Protein AF-A0A9P1H166-F1 (afdb_monomer_lite)

Foldseek 3Di:
DVVVVVVVLVVLLCVLCVVCVVVCVVCVVVLQVVLLVLLVCLLAPQLLVCLLVPDDNQLSNLSSLLLAALVLSQLLSVLLNHDNVSNNVSVVVLLVCLQVCVVVVCVVVVPDPPPLQCSLLSSLSSVRSPVLVVCVVVPSSSSSNSSVSNVSNSVSSSVQSNDNVSSVNRSVSSVVSVVVVVVVVVVPDDPDDDDDDDDPVVVVLCVQQLQALAEEEQACLQDFLSLLLVVLNLSSRYAYEYEDEDPVSVVSNVVSQVVSCVVRVNHHYDYYYHHLLDLVRLLVSLVVSCVVSVAHQHYEAEWADFFQAAPVPQDPVNLSVRLSGQPNSLLSNLVSCLVTHAQLGEYEYEAAPCCQDDDPRRCSRNVSNNVNLVSQLVSLVVCVVSLYAGEYEHEAAADDDDPVVQQVSLVQAAPSHFDHSVQPSVVVSCCRGVVSVDHSYYHYSYRRNGDD

Organism: NCBI:txid1442378

Sequence (452 aa):
MFGAALDVGIVALALPMHQYRRELKEHFFVILVPSVALAVGSLFAYPAACYAIGIGAERSLSMASRSLTVALAIPAAENLGGDVGAAAAVAVMSGILGVLVGQRMLNWMRVPKEDYITRGITLGANSSAIITALLLQSDPRAAAMSSLSMSLLGTITVSLTSVPPVVAAIKSLVLWAKLKREVLALLRPFPDSFNPNPSLASCILIFIMSLEGKVALVTGGTKNLGAEIARQLAGQGAHLALHYNTPSSKTDGDKLTAELKSSFPASKVALYQGDLTTKEAVDDLFASVKKDFGQVDIVVNTIGKVLKKPITEISEAEYDEMFAVNSKSAFFILQAGAKNVADGGKIITIVTSLLAAFTGFYTSYAGSKAPVEHFTRGVAKELQDRKISVNAIAPGPMDTQSDEAVAYHKSQGMGGRLTEVQDIAPIVKFLCTEGRWITGQTLFANGGYTTR

InterPro domains:
  IPR002347 Short-chain dehydrogenase/reductase SDR [PF13561] (223-450)
  IPR002347 Short-chain dehydrogenase/reductase SDR [PR00080] (294-305)
  IPR002347 Short-chain dehydrogenase/reductase SDR [PR00080] (345-353)
  IPR002347 Short-chain dehydrogenase/reductase SDR [PR00080] (365-384)
  IPR002347 Short-chain dehydrogenase/reductase SDR [PR00081] (215-232)
  IPR002347 Short-chain dehydrogenase/reductase SDR [PR00081] (294-305)
  IPR002347 Short-chain dehydrogenase/reductase SDR [PR00081] (365-384)
  IPR002347 Short-chain dehydrogenase/reductase SDR [PR00081] (386-403)
  IPR002347 Short-chain dehydrogenase/reductase SDR [PR00081] (414-434)
  IPR007300 CidB/LrgB family [PF04172] (5-162)
  IPR036291 NAD(P)-binding domain superfamily [SSF51735] (212-451)

Structure (mmCIF, N/CA/C/O backbone):
data_AF-A0A9P1H166-F1
#
_entry.id   AF-A0A9P1H166-F1
#
loop_
_atom_site.group_PDB
_atom_site.id
_atom_site.type_symbol
_atom_site.label_atom_id
_atom_site.label_alt_id
_atom_site.label_comp_id
_atom_site.label_asym_id
_atom_site.label_entity_id
_atom_site.label_seq_id
_atom_site.pdbx_PDB_ins_code
_atom_site.Cartn_x
_atom_site.Cartn_y
_atom_site.Cartn_z
_atom_site.occupancy
_atom_site.B_iso_or_equiv
_atom_site.auth_seq_id
_atom_site.auth_comp_id
_atom_site.auth_asym_id
_atom_site.auth_atom_id
_atom_site.pdbx_PDB_model_num
ATOM 1 N N . MET A 1 1 ? 57.767 -8.000 -14.666 1.00 49.72 1 MET A N 1
ATOM 2 C CA . MET A 1 1 ? 57.948 -8.523 -16.040 1.00 49.72 1 MET A CA 1
ATOM 3 C C . MET A 1 1 ? 56.669 -8.421 -16.874 1.00 49.72 1 MET A C 1
ATOM 5 O O . MET A 1 1 ? 56.735 -7.854 -17.953 1.00 49.72 1 MET A O 1
ATOM 9 N N . PHE A 1 2 ? 55.506 -8.873 -16.376 1.00 49.09 2 PHE A N 1
ATOM 10 C CA . PHE A 1 2 ? 54.237 -8.802 -17.126 1.00 49.09 2 PHE A CA 1
ATOM 11 C C . PHE A 1 2 ? 53.722 -7.380 -17.419 1.00 49.09 2 PHE A C 1
ATOM 13 O O . PHE A 1 2 ? 53.229 -7.158 -18.516 1.00 49.09 2 PHE A O 1
ATOM 20 N N . GLY A 1 3 ? 53.897 -6.411 -16.507 1.00 58.06 3 GLY A N 1
ATOM 21 C CA . GLY A 1 3 ? 53.521 -5.006 -16.758 1.00 58.06 3 GLY A CA 1
ATOM 22 C C . GLY A 1 3 ? 54.261 -4.394 -17.955 1.00 58.06 3 GLY A C 1
ATOM 23 O O . GLY A 1 3 ? 53.629 -3.949 -18.901 1.00 58.06 3 GLY A O 1
ATOM 24 N N . ALA A 1 4 ? 55.592 -4.523 -17.990 1.00 64.38 4 ALA A N 1
ATOM 25 C CA . ALA A 1 4 ? 56.416 -4.014 -19.090 1.00 64.38 4 ALA A CA 1
ATOM 26 C C . ALA A 1 4 ? 56.088 -4.659 -20.453 1.00 64.38 4 ALA A C 1
ATOM 28 O O . ALA A 1 4 ? 56.131 -3.987 -21.477 1.00 64.38 4 ALA A O 1
ATOM 29 N N . ALA A 1 5 ? 55.734 -5.949 -20.488 1.00 62.38 5 ALA A N 1
ATOM 30 C CA . ALA A 1 5 ? 55.309 -6.611 -21.725 1.00 62.38 5 ALA A CA 1
ATOM 31 C C . ALA A 1 5 ? 53.938 -6.107 -22.218 1.00 62.38 5 ALA A C 1
ATOM 33 O O . ALA A 1 5 ? 53.711 -6.003 -23.423 1.00 62.38 5 ALA A O 1
ATOM 34 N N . LEU A 1 6 ? 53.040 -5.770 -21.290 1.00 68.50 6 LEU A N 1
ATOM 35 C CA . LEU A 1 6 ? 51.718 -5.221 -21.586 1.00 68.50 6 LEU A CA 1
ATOM 36 C C . LEU A 1 6 ? 51.825 -3.774 -22.095 1.00 68.50 6 LEU A C 1
ATOM 38 O O . LEU A 1 6 ? 51.205 -3.439 -23.104 1.00 68.50 6 LEU A O 1
ATOM 42 N N . ASP A 1 7 ? 52.699 -2.967 -21.488 1.00 71.19 7 ASP A N 1
ATOM 43 C CA . ASP A 1 7 ? 53.013 -1.604 -21.935 1.00 71.19 7 ASP A CA 1
ATOM 44 C C . ASP A 1 7 ? 53.621 -1.596 -23.347 1.00 71.19 7 ASP A C 1
ATOM 46 O O . ASP A 1 7 ? 53.201 -0.823 -24.210 1.00 71.19 7 ASP A O 1
ATOM 50 N N . VAL A 1 8 ? 54.552 -2.517 -23.631 1.00 73.81 8 VAL A N 1
ATOM 51 C CA . VAL A 1 8 ? 55.118 -2.705 -24.980 1.00 73.81 8 VAL A CA 1
ATOM 52 C C . VAL A 1 8 ? 54.036 -3.112 -25.986 1.00 73.81 8 VAL A C 1
ATOM 54 O O . VAL A 1 8 ? 54.033 -2.612 -27.110 1.00 73.81 8 VAL A O 1
ATOM 57 N N . GLY A 1 9 ? 53.084 -3.963 -25.589 1.00 73.81 9 GLY A N 1
ATOM 58 C CA . GLY A 1 9 ? 51.938 -4.338 -26.421 1.00 73.81 9 GLY A CA 1
ATOM 59 C C . GLY A 1 9 ? 51.032 -3.152 -26.770 1.00 73.81 9 GLY A C 1
ATOM 60 O O . GLY A 1 9 ? 50.644 -2.995 -27.928 1.00 73.81 9 GLY A O 1
ATOM 61 N N . ILE A 1 10 ? 50.742 -2.275 -25.804 1.00 74.50 10 ILE A N 1
ATOM 62 C CA . ILE A 1 10 ? 49.949 -1.054 -26.031 1.00 74.50 10 ILE A CA 1
ATOM 63 C C . ILE A 1 10 ? 50.676 -0.110 -26.995 1.00 74.50 10 ILE A C 1
ATOM 65 O O . ILE A 1 10 ? 50.077 0.378 -27.956 1.00 74.50 10 ILE A O 1
ATOM 69 N N . VAL A 1 11 ? 51.977 0.114 -26.784 1.00 78.56 11 VAL A N 1
ATOM 70 C CA . VAL A 1 11 ? 52.791 0.963 -27.668 1.00 78.56 11 VAL A CA 1
ATOM 71 C C . VAL A 1 11 ? 52.847 0.383 -29.084 1.00 78.56 11 VAL A C 1
ATOM 73 O O . VAL A 1 11 ? 52.697 1.125 -30.056 1.00 78.56 11 VAL A O 1
ATOM 76 N N . ALA A 1 12 ? 52.982 -0.939 -29.224 1.00 77.75 12 ALA A N 1
ATOM 77 C CA . ALA A 1 12 ? 53.000 -1.606 -30.524 1.00 77.75 12 ALA A CA 1
ATOM 78 C C . ALA A 1 12 ? 51.695 -1.406 -31.318 1.00 77.75 12 ALA A C 1
ATOM 80 O O . ALA A 1 12 ? 51.741 -1.196 -32.530 1.00 77.75 12 ALA A O 1
ATOM 81 N N . LEU A 1 13 ? 50.539 -1.392 -30.646 1.00 79.75 13 LEU A N 1
ATOM 82 C CA . LEU A 1 13 ? 49.235 -1.127 -31.273 1.00 79.75 13 LEU A CA 1
ATOM 83 C C . LEU A 1 13 ? 49.040 0.349 -31.673 1.00 79.75 13 LEU A C 1
ATOM 85 O O . LEU A 1 13 ? 48.223 0.646 -32.550 1.00 79.75 13 LEU A O 1
ATOM 89 N N . ALA A 1 14 ? 49.799 1.270 -31.071 1.00 81.50 14 ALA A N 1
ATOM 90 C CA . ALA A 1 14 ? 49.784 2.696 -31.397 1.00 81.50 14 ALA A CA 1
ATOM 91 C C . ALA A 1 14 ? 50.759 3.080 -32.532 1.00 81.50 14 ALA A C 1
ATOM 93 O O . ALA A 1 14 ? 50.571 4.111 -33.185 1.00 81.50 14 ALA A O 1
ATOM 94 N N . LEU A 1 15 ? 51.779 2.261 -32.815 1.00 83.50 15 LEU A N 1
ATOM 95 C CA . LEU A 1 15 ? 52.773 2.529 -33.867 1.00 83.50 15 LEU A CA 1
ATOM 96 C C . LEU A 1 15 ? 52.164 2.761 -35.266 1.00 83.50 15 LEU A C 1
ATOM 98 O O . LEU A 1 15 ? 52.548 3.746 -35.907 1.00 83.50 15 LEU A O 1
ATOM 102 N N . PRO A 1 16 ? 51.189 1.963 -35.750 1.00 84.56 16 PRO A N 1
ATOM 103 C CA . PRO A 1 16 ? 50.552 2.217 -37.043 1.00 84.56 16 PRO A CA 1
ATOM 104 C C . PRO A 1 16 ? 49.816 3.548 -37.079 1.00 84.56 16 PRO A C 1
ATOM 106 O O . PRO A 1 16 ? 49.839 4.230 -38.098 1.00 84.56 16 PRO A O 1
ATOM 109 N N . MET A 1 17 ? 49.199 3.962 -35.968 1.00 86.81 17 MET A N 1
ATOM 110 C CA . MET A 1 17 ? 48.536 5.263 -35.915 1.00 86.81 17 MET A CA 1
ATOM 111 C C . MET A 1 17 ? 49.530 6.406 -36.110 1.00 86.81 17 MET A C 1
ATOM 113 O O . MET A 1 17 ? 49.210 7.394 -36.765 1.00 86.81 17 MET A O 1
ATOM 117 N N . HIS A 1 18 ? 50.751 6.274 -35.584 1.00 88.81 18 HIS A N 1
ATOM 118 C CA . HIS A 1 18 ? 51.800 7.257 -35.828 1.00 88.81 18 HIS A CA 1
ATOM 119 C C . HIS A 1 18 ? 52.303 7.210 -37.278 1.00 88.81 18 HIS A C 1
ATOM 121 O O . HIS A 1 18 ? 52.436 8.257 -37.922 1.00 88.81 18 HIS A O 1
ATOM 127 N N . GLN A 1 19 ? 52.559 6.015 -37.814 1.00 91.50 19 GLN A N 1
ATOM 128 C CA . GLN A 1 19 ? 53.050 5.832 -39.184 1.00 91.50 19 GLN A CA 1
ATOM 129 C C . GLN A 1 19 ? 52.053 6.372 -40.222 1.00 91.50 19 GLN A C 1
ATOM 131 O O . GLN A 1 19 ? 52.433 7.192 -41.057 1.00 91.50 19 GLN A O 1
ATOM 136 N N . TYR A 1 20 ? 50.769 6.031 -40.091 1.00 92.75 20 TYR A N 1
ATOM 137 C CA . TYR A 1 20 ? 49.689 6.406 -41.014 1.00 92.75 20 TYR A CA 1
ATOM 138 C C . TYR A 1 20 ? 48.884 7.638 -40.555 1.00 92.75 20 TYR A C 1
ATOM 140 O O . TYR A 1 20 ? 47.757 7.869 -40.990 1.00 92.75 20 TYR A O 1
ATOM 148 N N . ARG A 1 21 ? 49.460 8.488 -39.693 1.00 93.44 21 ARG A N 1
ATOM 149 C CA . ARG A 1 21 ? 48.785 9.661 -39.094 1.00 93.44 21 ARG A CA 1
ATOM 150 C C . ARG A 1 21 ? 48.207 10.669 -40.092 1.00 93.44 21 ARG A C 1
ATOM 152 O O . ARG A 1 21 ? 47.297 11.408 -39.732 1.00 93.44 21 ARG A O 1
ATOM 159 N N . ARG A 1 22 ? 48.764 10.770 -41.306 1.00 91.56 22 ARG A N 1
ATOM 160 C CA . ARG A 1 22 ? 48.247 11.676 -42.350 1.00 91.56 22 ARG A CA 1
ATOM 161 C C . ARG A 1 22 ? 46.926 11.150 -42.906 1.00 91.56 22 ARG A C 1
ATOM 163 O O . ARG A 1 22 ? 45.936 11.866 -42.859 1.00 91.56 22 ARG A O 1
ATOM 170 N N . GLU A 1 23 ? 46.893 9.872 -43.271 1.00 89.69 23 GLU A N 1
ATOM 171 C CA . GLU A 1 23 ? 45.683 9.191 -43.745 1.00 89.69 23 GLU A CA 1
ATOM 172 C C . GLU A 1 23 ? 44.582 9.174 -42.677 1.00 89.69 23 GLU A C 1
ATOM 174 O O . GLU A 1 23 ? 43.415 9.403 -42.977 1.00 89.69 23 GLU A O 1
ATOM 179 N N . LEU A 1 24 ? 44.945 8.970 -41.403 1.00 90.69 24 LEU A N 1
ATOM 180 C CA . LEU A 1 24 ? 43.981 9.046 -40.299 1.00 90.69 24 LEU A CA 1
ATOM 181 C C . LEU A 1 24 ? 43.348 10.435 -40.165 1.00 90.69 24 LEU A C 1
ATOM 183 O O . LEU A 1 24 ? 42.173 10.530 -39.827 1.00 90.69 24 LEU A O 1
ATOM 187 N N . LYS A 1 25 ? 44.107 11.509 -40.422 1.00 91.38 25 LYS A N 1
ATOM 188 C CA . LYS A 1 25 ? 43.570 12.878 -40.418 1.00 91.38 25 LYS A CA 1
ATOM 189 C C . LYS A 1 25 ? 42.648 13.117 -41.608 1.00 91.38 25 LYS A C 1
ATOM 191 O O . LYS A 1 25 ? 41.585 13.700 -41.429 1.00 91.38 25 LYS A O 1
ATOM 196 N N . GLU A 1 26 ? 43.036 12.649 -42.790 1.00 93.38 26 GLU A N 1
ATOM 197 C CA . GLU A 1 26 ? 42.241 12.776 -44.018 1.00 93.38 26 GLU A CA 1
ATOM 198 C C . GLU A 1 26 ? 40.900 12.037 -43.908 1.00 93.38 26 GLU A C 1
ATOM 200 O O . GLU A 1 26 ? 39.860 12.573 -44.285 1.00 93.38 26 GLU A O 1
ATOM 205 N N . HIS A 1 27 ? 40.899 10.842 -43.315 1.00 90.44 27 HIS A N 1
ATOM 206 C CA . HIS A 1 27 ? 39.706 10.005 -43.175 1.00 90.44 27 HIS A CA 1
ATOM 207 C C . HIS A 1 27 ? 39.037 10.091 -41.798 1.00 90.44 27 HIS A C 1
ATOM 209 O O . HIS A 1 27 ? 38.138 9.303 -41.505 1.00 90.44 27 HIS A O 1
ATOM 215 N N . PHE A 1 28 ? 39.419 11.049 -40.949 1.00 90.50 28 PHE A N 1
ATOM 216 C CA . PHE A 1 28 ? 38.962 11.111 -39.558 1.00 90.50 28 PHE A CA 1
ATOM 217 C C . PHE A 1 28 ? 37.434 11.070 -39.428 1.00 90.50 28 PHE A C 1
ATOM 219 O O . PHE A 1 28 ? 36.898 10.278 -38.657 1.00 90.50 28 PHE A O 1
ATOM 226 N N . PHE A 1 29 ? 36.716 11.867 -40.223 1.00 90.25 29 PHE A N 1
ATOM 227 C CA . PHE A 1 29 ? 35.251 11.902 -40.184 1.00 90.25 29 PHE A CA 1
ATOM 228 C C . PHE A 1 29 ? 34.601 10.616 -40.708 1.00 90.25 29 PHE A C 1
ATOM 230 O O . PHE A 1 29 ? 33.565 10.203 -40.187 1.00 90.25 29 PHE A O 1
ATOM 237 N N . VAL A 1 30 ? 35.235 9.946 -41.675 1.00 89.75 30 VAL A N 1
ATOM 238 C CA . VAL A 1 30 ? 34.787 8.644 -42.200 1.00 89.75 30 VAL A CA 1
ATOM 239 C C . VAL A 1 30 ? 34.897 7.557 -41.128 1.00 89.75 30 VAL A C 1
ATOM 241 O O . VAL A 1 30 ? 34.090 6.637 -41.104 1.00 89.75 30 VAL A O 1
ATOM 244 N N . ILE A 1 31 ? 35.850 7.687 -40.203 1.00 89.19 31 ILE A N 1
ATOM 245 C CA . ILE A 1 31 ? 36.040 6.772 -39.067 1.00 89.19 31 ILE A CA 1
ATOM 246 C C . ILE A 1 31 ? 35.128 7.154 -37.895 1.00 89.19 31 ILE A C 1
ATOM 248 O O . ILE A 1 31 ? 34.536 6.287 -37.243 1.00 89.19 31 ILE A O 1
ATOM 252 N N . LEU A 1 32 ? 35.003 8.455 -37.622 1.00 90.81 32 LEU A N 1
ATOM 253 C CA . LEU A 1 32 ? 34.253 8.985 -36.489 1.00 90.81 32 LEU A CA 1
ATOM 254 C C . LEU A 1 32 ? 32.759 8.681 -36.599 1.00 90.81 32 LEU A C 1
ATOM 256 O O . LEU A 1 32 ? 32.176 8.202 -35.631 1.00 90.81 32 LEU A O 1
ATOM 260 N N . VAL A 1 33 ? 32.142 8.935 -37.757 1.00 90.81 33 VAL A N 1
ATOM 261 C CA . VAL A 1 33 ? 30.684 8.804 -37.923 1.00 90.81 33 VAL A CA 1
ATOM 262 C C . VAL A 1 33 ? 30.196 7.373 -37.637 1.00 90.81 33 VAL A C 1
ATOM 264 O O . VAL A 1 33 ? 29.312 7.221 -36.789 1.00 90.81 33 VAL A O 1
ATOM 267 N N . PRO A 1 34 ? 30.784 6.309 -38.223 1.00 87.94 34 PRO A N 1
ATOM 268 C CA . PRO A 1 34 ? 30.437 4.934 -37.868 1.00 87.94 34 PRO A CA 1
ATOM 269 C C . PRO A 1 34 ? 30.741 4.601 -36.407 1.00 87.94 34 PRO A C 1
ATOM 271 O O . PRO A 1 34 ? 29.951 3.911 -35.770 1.00 87.94 34 PRO A O 1
ATOM 274 N N . SER A 1 35 ? 31.845 5.108 -35.846 1.00 88.81 35 SER A N 1
ATOM 275 C CA . SER A 1 35 ? 32.215 4.829 -34.449 1.00 88.81 35 SER A CA 1
ATOM 276 C C . SER A 1 35 ? 31.211 5.437 -33.460 1.00 88.81 35 SER A C 1
ATOM 278 O O . SER A 1 35 ? 30.828 4.782 -32.493 1.00 88.81 35 SER A O 1
ATOM 280 N N . VAL A 1 36 ? 30.717 6.652 -33.727 1.00 90.75 36 VAL A N 1
ATOM 281 C CA . VAL A 1 36 ? 29.636 7.288 -32.953 1.00 90.75 36 VAL A CA 1
ATOM 282 C C . VAL A 1 36 ? 28.334 6.509 -33.111 1.00 90.75 36 VAL A C 1
ATOM 284 O O . VAL A 1 36 ? 27.690 6.193 -32.113 1.00 90.75 36 VAL A O 1
ATOM 287 N N . ALA A 1 37 ? 27.954 6.163 -34.345 1.00 90.00 37 ALA A N 1
ATOM 288 C CA . ALA A 1 37 ? 26.730 5.410 -34.608 1.00 90.00 37 ALA A CA 1
ATOM 289 C C . ALA A 1 37 ? 26.736 4.047 -33.897 1.00 90.00 37 ALA A C 1
ATOM 291 O O . ALA A 1 37 ? 25.733 3.653 -33.304 1.00 90.00 37 ALA A O 1
ATOM 292 N N . LEU A 1 38 ? 27.877 3.354 -33.898 1.00 88.62 38 LEU A N 1
ATOM 293 C CA . LEU A 1 38 ? 28.055 2.084 -33.200 1.00 88.62 38 LEU A CA 1
ATOM 294 C C . LEU A 1 38 ? 28.072 2.256 -31.680 1.00 88.62 38 LEU A C 1
ATOM 296 O O . LEU A 1 38 ? 27.450 1.446 -31.000 1.00 88.62 38 LEU A O 1
ATOM 300 N N . ALA A 1 39 ? 28.699 3.308 -31.141 1.00 90.06 39 ALA A N 1
ATOM 301 C CA . ALA A 1 39 ? 28.656 3.605 -29.705 1.00 90.06 39 ALA A CA 1
ATOM 302 C C . ALA A 1 39 ? 27.216 3.840 -29.234 1.00 90.06 39 ALA A C 1
ATOM 304 O O . ALA A 1 39 ? 26.748 3.196 -28.297 1.00 90.06 39 ALA A O 1
ATOM 305 N N . VAL A 1 40 ? 26.485 4.720 -29.923 1.00 91.00 40 VAL A N 1
ATOM 306 C CA . VAL A 1 40 ? 25.088 5.046 -29.605 1.00 91.00 40 VAL A CA 1
ATOM 307 C C . VAL A 1 40 ? 24.199 3.814 -29.793 1.00 91.00 40 VAL A C 1
ATOM 309 O O . VAL A 1 40 ? 23.435 3.460 -28.900 1.00 91.00 40 VAL A O 1
ATOM 312 N N . GLY A 1 41 ? 24.336 3.091 -30.905 1.00 88.88 41 GLY A N 1
ATOM 313 C CA . GLY A 1 41 ? 23.609 1.840 -31.122 1.00 88.88 41 GLY A CA 1
ATOM 314 C C . GLY A 1 41 ? 23.892 0.804 -30.030 1.00 88.88 41 GLY A C 1
ATOM 315 O O . GLY A 1 41 ? 22.965 0.174 -29.525 1.00 88.88 41 GLY A O 1
ATOM 316 N N . SER A 1 42 ? 25.150 0.667 -29.603 1.00 88.81 42 SER A N 1
ATOM 317 C CA . SER A 1 42 ? 25.542 -0.222 -28.504 1.00 88.81 42 SER A CA 1
ATOM 318 C C . SER A 1 42 ? 24.887 0.186 -27.186 1.00 88.81 42 SER A C 1
ATOM 320 O O . SER A 1 42 ? 24.287 -0.645 -26.513 1.00 88.81 42 SER A O 1
ATOM 322 N N . LEU A 1 43 ? 24.932 1.475 -26.847 1.00 91.56 43 LEU A N 1
ATOM 323 C CA . LEU A 1 43 ? 24.390 2.005 -25.597 1.00 91.56 43 LEU A CA 1
ATOM 324 C C . LEU A 1 43 ? 22.868 1.885 -25.495 1.00 91.56 43 LEU A C 1
ATOM 326 O O . LEU A 1 43 ? 22.356 1.505 -24.445 1.00 91.56 43 LEU A O 1
ATOM 330 N N . PHE A 1 44 ? 22.142 2.206 -26.565 1.00 90.94 44 PHE A N 1
ATOM 331 C CA . PHE A 1 44 ? 20.683 2.321 -26.513 1.00 90.94 44 PHE A CA 1
ATOM 332 C C . PHE A 1 44 ? 19.955 1.061 -26.999 1.00 90.94 44 PHE A C 1
ATOM 334 O O . PHE A 1 44 ? 18.888 0.740 -26.477 1.00 90.94 44 PHE A O 1
ATOM 341 N N . ALA A 1 45 ? 20.507 0.316 -27.964 1.00 89.25 45 ALA A N 1
ATOM 342 C CA . ALA A 1 45 ? 19.816 -0.844 -28.532 1.00 89.25 45 ALA A CA 1
ATOM 343 C C . ALA A 1 45 ? 20.131 -2.152 -27.794 1.00 89.25 45 ALA A C 1
ATOM 345 O O . ALA A 1 45 ? 19.215 -2.935 -27.537 1.00 89.25 45 ALA A O 1
ATOM 346 N N . TYR A 1 46 ? 21.396 -2.407 -27.431 1.00 88.12 46 TYR A N 1
ATOM 347 C CA . TYR A 1 46 ? 21.784 -3.706 -26.862 1.00 88.12 46 TYR A CA 1
ATOM 348 C C . TYR A 1 46 ? 21.134 -3.994 -25.512 1.00 88.12 46 TYR A C 1
ATOM 350 O O . TYR A 1 46 ? 20.569 -5.078 -25.383 1.00 88.12 46 TYR A O 1
ATOM 358 N N . PRO A 1 47 ? 21.121 -3.073 -24.532 1.00 92.56 47 PRO A N 1
ATOM 359 C CA . PRO A 1 47 ? 20.458 -3.345 -23.262 1.00 92.56 47 PRO A CA 1
ATOM 360 C C . PRO A 1 47 ? 18.980 -3.696 -23.422 1.00 92.56 47 PRO A C 1
ATOM 362 O O . PRO A 1 47 ? 18.508 -4.677 -22.849 1.00 92.56 47 PRO A O 1
ATOM 365 N N . ALA A 1 48 ? 18.254 -2.951 -24.258 1.00 88.06 48 ALA A N 1
ATOM 366 C CA . ALA A 1 48 ? 16.844 -3.217 -24.520 1.00 88.06 48 ALA A CA 1
ATOM 367 C C . ALA A 1 48 ? 16.634 -4.566 -25.234 1.00 88.06 48 ALA A C 1
ATOM 369 O O . ALA A 1 48 ? 15.758 -5.342 -24.847 1.00 88.06 48 ALA A O 1
ATOM 370 N N . ALA A 1 49 ? 17.456 -4.875 -26.242 1.00 88.00 49 ALA A N 1
ATOM 371 C CA . ALA A 1 49 ? 17.376 -6.126 -26.993 1.00 88.00 49 ALA A CA 1
ATOM 372 C C . ALA A 1 49 ? 17.727 -7.349 -26.130 1.00 88.00 49 ALA A C 1
ATOM 374 O O . ALA A 1 49 ? 16.991 -8.335 -26.127 1.00 88.00 49 ALA A O 1
ATOM 375 N N . CYS A 1 50 ? 18.814 -7.277 -25.358 1.00 88.88 50 CYS A N 1
ATOM 376 C CA . CYS A 1 50 ? 19.252 -8.330 -24.443 1.00 88.88 50 CYS A CA 1
ATOM 377 C C . CYS A 1 50 ? 18.193 -8.627 -23.380 1.00 88.88 50 CYS A C 1
ATOM 379 O O . CYS A 1 50 ? 17.897 -9.791 -23.096 1.00 88.88 50 CYS A O 1
ATOM 381 N N . TYR A 1 51 ? 17.557 -7.582 -22.858 1.00 86.94 51 TYR A N 1
ATOM 382 C CA . TYR A 1 51 ? 16.458 -7.752 -21.926 1.00 86.94 51 TYR A CA 1
ATOM 383 C C . TYR A 1 51 ? 15.252 -8.442 -22.587 1.00 86.94 51 TYR A C 1
ATOM 385 O O . TYR A 1 51 ? 14.687 -9.395 -22.036 1.00 86.94 51 TYR A O 1
ATOM 393 N N . ALA A 1 52 ? 14.879 -8.003 -23.796 1.00 82.00 52 ALA A N 1
ATOM 394 C CA . ALA A 1 52 ? 13.749 -8.554 -24.544 1.00 82.00 52 ALA A CA 1
ATOM 395 C C . ALA A 1 52 ? 13.886 -10.064 -24.819 1.00 82.00 52 ALA A C 1
ATOM 397 O O . ALA A 1 52 ? 12.876 -10.768 -24.828 1.00 82.00 52 ALA A O 1
ATOM 398 N N . ILE A 1 53 ? 15.113 -10.575 -24.987 1.00 84.56 53 ILE A N 1
ATOM 399 C CA . ILE A 1 53 ? 15.370 -12.005 -25.239 1.00 84.56 53 ILE A CA 1
ATOM 400 C C . ILE A 1 53 ? 15.521 -12.861 -23.978 1.00 84.56 53 ILE A C 1
ATOM 402 O O . ILE A 1 53 ? 15.655 -14.076 -24.103 1.00 84.56 53 ILE A O 1
ATOM 406 N N . GLY A 1 54 ? 15.521 -12.291 -22.768 1.00 82.62 54 GLY A N 1
ATOM 407 C CA . GLY A 1 54 ? 15.653 -13.123 -21.568 1.00 82.62 54 GLY A CA 1
ATOM 408 C C . GLY A 1 54 ? 16.534 -12.598 -20.455 1.00 82.62 54 GLY A C 1
ATOM 409 O O . GLY A 1 54 ? 16.351 -13.024 -19.317 1.00 82.62 54 GLY A O 1
ATOM 410 N N . ILE A 1 55 ? 17.490 -11.730 -20.771 1.00 87.00 55 ILE A N 1
ATOM 411 C CA . ILE A 1 55 ? 18.617 -11.435 -19.886 1.00 87.00 55 ILE A CA 1
ATOM 412 C C . ILE A 1 55 ? 18.162 -10.483 -18.771 1.00 87.00 55 ILE A C 1
ATOM 414 O O . ILE A 1 55 ? 17.386 -9.559 -19.000 1.00 87.00 55 ILE A O 1
ATOM 418 N N . GLY A 1 56 ? 18.631 -10.710 -17.539 1.00 86.81 56 GLY A N 1
ATOM 419 C CA . GLY A 1 56 ? 18.316 -9.844 -16.395 1.00 86.81 56 GLY A CA 1
ATOM 420 C C . GLY A 1 56 ? 18.697 -8.379 -16.650 1.00 86.81 56 GLY A C 1
ATOM 421 O O . GLY A 1 56 ? 19.588 -8.102 -17.452 1.00 86.81 56 GLY A O 1
ATOM 422 N N . ALA A 1 57 ? 18.029 -7.436 -15.981 1.00 88.06 57 ALA A N 1
ATOM 423 C CA . ALA A 1 57 ? 18.187 -6.000 -16.245 1.00 88.06 57 ALA A CA 1
ATOM 424 C C . ALA A 1 57 ? 19.636 -5.511 -16.071 1.00 88.06 57 ALA A C 1
ATOM 426 O O . ALA A 1 57 ? 20.186 -4.913 -16.992 1.00 88.06 57 ALA A O 1
ATOM 427 N N . GLU A 1 58 ? 20.280 -5.842 -14.949 1.00 90.56 58 GLU A N 1
ATOM 428 C CA . GLU A 1 58 ? 21.672 -5.454 -14.668 1.00 90.56 58 GLU A CA 1
ATOM 429 C C . GLU A 1 58 ? 22.652 -6.041 -15.690 1.00 90.56 58 GLU A C 1
ATOM 431 O O . GLU A 1 58 ? 23.496 -5.333 -16.233 1.00 90.56 58 GLU A O 1
ATOM 436 N N . ARG A 1 59 ? 22.491 -7.325 -16.035 1.00 92.31 59 ARG A N 1
ATOM 437 C CA . ARG A 1 59 ? 23.312 -7.976 -17.067 1.00 92.31 59 ARG A CA 1
ATOM 438 C C . ARG A 1 59 ? 23.061 -7.397 -18.455 1.00 92.31 59 ARG A C 1
ATOM 440 O O . ARG A 1 59 ? 23.990 -7.310 -19.245 1.00 92.31 59 ARG A O 1
ATOM 447 N N . SER A 1 60 ? 21.831 -6.991 -18.760 1.00 93.19 60 SER A N 1
ATOM 448 C CA . SER A 1 60 ? 21.488 -6.365 -20.040 1.00 93.19 60 SER A CA 1
ATOM 449 C C . SER A 1 60 ? 22.144 -4.995 -20.179 1.00 93.19 60 SER A C 1
ATOM 451 O O . SER A 1 60 ? 22.687 -4.689 -21.236 1.00 93.19 60 SER A O 1
ATOM 453 N N . LEU A 1 61 ? 22.176 -4.200 -19.105 1.00 93.44 61 LEU A N 1
ATOM 454 C CA . LEU A 1 61 ? 22.899 -2.926 -19.072 1.00 93.44 61 LEU A CA 1
ATOM 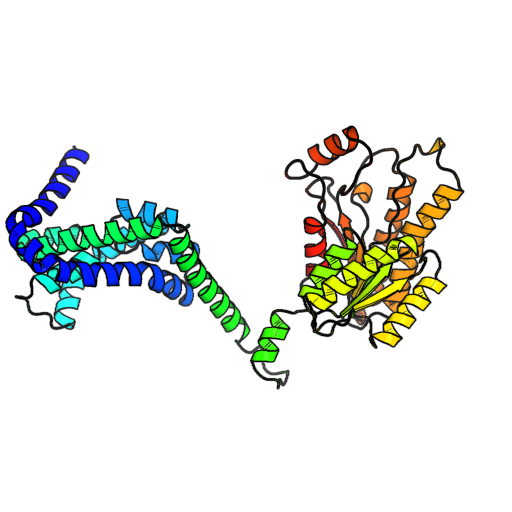455 C C . LEU A 1 61 ? 24.401 -3.122 -19.321 1.00 93.44 61 LEU A C 1
ATOM 457 O O . LEU A 1 61 ? 24.984 -2.380 -20.109 1.00 93.44 61 LEU A O 1
ATOM 461 N N . SER A 1 62 ? 25.007 -4.179 -18.769 1.00 93.38 62 SER A N 1
ATOM 462 C CA . SER A 1 62 ? 26.408 -4.535 -19.048 1.00 93.38 62 SER A CA 1
ATOM 463 C C . SER A 1 62 ? 26.687 -4.866 -20.515 1.00 93.38 62 SER A C 1
ATOM 465 O O . SER A 1 62 ? 27.827 -4.768 -20.961 1.00 93.38 62 SER A O 1
ATOM 467 N N . MET A 1 63 ? 25.674 -5.237 -21.307 1.00 91.75 63 MET A N 1
ATOM 468 C CA . MET A 1 63 ? 25.871 -5.524 -22.734 1.00 91.75 63 MET A CA 1
ATOM 469 C C . MET A 1 63 ? 26.139 -4.260 -23.553 1.00 91.75 63 MET A C 1
ATOM 471 O O . MET A 1 63 ? 26.667 -4.363 -24.657 1.00 91.75 63 MET A O 1
ATOM 475 N N . ALA A 1 64 ? 25.846 -3.075 -23.012 1.00 90.75 64 ALA A N 1
ATOM 476 C CA . ALA A 1 64 ? 26.182 -1.802 -23.640 1.00 90.75 64 ALA A CA 1
ATOM 477 C C . ALA A 1 64 ? 27.698 -1.620 -23.825 1.00 90.75 64 ALA A C 1
ATOM 479 O O . ALA A 1 64 ? 28.132 -1.028 -24.815 1.00 90.75 64 ALA A O 1
ATOM 480 N N . SER A 1 65 ? 28.500 -2.162 -22.900 1.00 90.25 65 SER A N 1
ATOM 481 C CA . SER A 1 65 ? 29.962 -2.049 -22.887 1.00 90.25 65 SER A CA 1
ATOM 482 C C . SER A 1 65 ? 30.687 -3.277 -23.452 1.00 90.25 65 SER A C 1
ATOM 484 O O . SER A 1 65 ? 31.913 -3.359 -23.397 1.00 90.25 65 SER A O 1
ATOM 486 N N . ARG A 1 66 ? 29.952 -4.216 -24.066 1.00 88.50 66 ARG A N 1
ATOM 487 C CA . ARG A 1 66 ? 30.492 -5.478 -24.605 1.00 88.50 66 ARG A CA 1
ATOM 488 C C . ARG A 1 66 ? 31.593 -5.303 -25.644 1.00 88.50 66 ARG A C 1
ATOM 490 O O . ARG A 1 66 ? 32.403 -6.2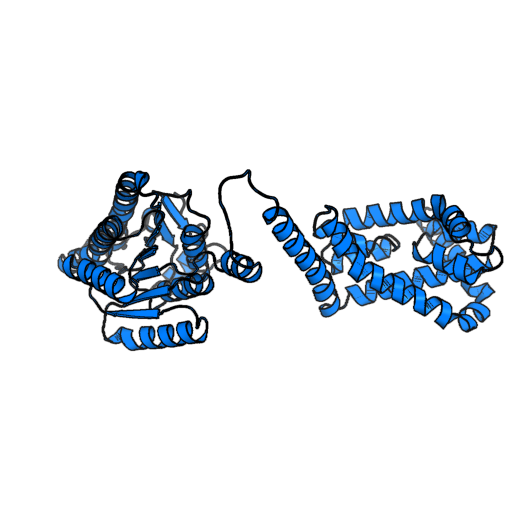00 -25.819 1.00 88.50 66 ARG A O 1
ATOM 497 N N . SER A 1 67 ? 31.570 -4.204 -26.387 1.00 87.50 67 SER A N 1
ATOM 498 C CA . SER A 1 67 ? 32.519 -3.916 -27.461 1.00 87.50 67 SER A CA 1
ATOM 499 C C . SER A 1 67 ? 33.587 -2.946 -26.981 1.00 87.50 67 SER A C 1
ATOM 501 O O . SER A 1 67 ? 34.070 -2.157 -27.779 1.00 87.50 67 SER A O 1
ATOM 503 N N . LEU A 1 68 ? 33.917 -2.940 -25.689 1.00 89.88 68 LEU A N 1
ATOM 504 C CA . LEU A 1 68 ? 35.004 -2.153 -25.115 1.00 89.88 68 LEU A CA 1
ATOM 505 C C . LEU A 1 68 ? 36.111 -3.080 -24.610 1.00 89.88 68 LEU A C 1
ATOM 507 O O . LEU A 1 68 ? 35.878 -4.253 -24.329 1.00 89.88 68 LEU A O 1
ATOM 511 N N . THR A 1 69 ? 37.319 -2.546 -24.443 1.00 88.56 69 THR A N 1
ATOM 512 C CA . THR A 1 69 ? 38.354 -3.238 -23.667 1.00 88.56 69 THR A CA 1
ATOM 513 C C . THR A 1 69 ? 37.920 -3.323 -22.205 1.00 88.56 69 THR A C 1
ATOM 515 O O . THR A 1 69 ? 37.235 -2.428 -21.717 1.00 88.56 69 THR A O 1
ATOM 518 N N . VAL A 1 70 ? 38.340 -4.361 -21.475 1.00 88.94 70 VAL A N 1
ATOM 519 C CA . VAL A 1 70 ? 37.919 -4.579 -20.073 1.00 88.94 70 VAL A CA 1
ATOM 520 C C . VAL A 1 70 ? 38.133 -3.335 -19.198 1.00 88.94 70 VAL A C 1
ATOM 522 O O . VAL A 1 70 ? 37.254 -2.978 -18.419 1.00 88.94 70 VAL A O 1
ATOM 525 N N . ALA A 1 71 ? 39.248 -2.622 -19.395 1.00 87.94 71 ALA A N 1
ATOM 526 C CA . ALA A 1 71 ? 39.577 -1.396 -18.665 1.00 87.94 71 ALA A CA 1
ATOM 527 C C . ALA A 1 71 ? 38.556 -0.257 -18.857 1.00 87.94 71 ALA A C 1
ATOM 529 O O . ALA A 1 71 ? 38.372 0.551 -17.954 1.00 87.94 71 ALA A O 1
ATOM 530 N N . LEU A 1 72 ? 37.886 -0.192 -20.012 1.00 91.00 72 LEU A N 1
ATOM 531 C CA . LEU A 1 72 ? 36.826 0.783 -20.293 1.00 91.00 72 LEU A CA 1
ATOM 532 C C . LEU A 1 72 ? 35.426 0.188 -20.084 1.00 91.00 72 LEU A C 1
ATOM 534 O O . LEU A 1 72 ? 34.482 0.914 -19.780 1.00 91.00 72 LEU A O 1
ATOM 538 N N . ALA A 1 73 ? 35.284 -1.132 -20.221 1.00 92.00 73 ALA A N 1
ATOM 539 C CA . ALA A 1 73 ? 34.018 -1.836 -20.084 1.00 92.00 73 ALA A CA 1
ATOM 540 C C . ALA A 1 73 ? 33.480 -1.804 -18.652 1.00 92.00 73 ALA A C 1
ATOM 542 O O . ALA A 1 73 ? 32.275 -1.630 -18.465 1.00 92.00 73 ALA A O 1
ATOM 543 N N . ILE A 1 74 ? 34.377 -1.951 -17.671 1.00 93.25 74 ILE A N 1
ATOM 544 C CA . ILE A 1 74 ? 34.065 -1.914 -16.239 1.00 93.25 74 ILE A CA 1
ATOM 545 C C . ILE A 1 74 ? 33.472 -0.556 -15.834 1.00 93.25 74 ILE A C 1
ATOM 547 O O . ILE A 1 74 ? 32.300 -0.540 -15.460 1.00 93.25 74 ILE A O 1
ATOM 551 N N . PRO A 1 75 ? 34.177 0.585 -15.986 1.00 94.06 75 PRO A N 1
ATOM 552 C CA . PRO A 1 75 ? 33.628 1.877 -15.572 1.00 94.06 75 PRO A CA 1
ATOM 553 C C . PRO A 1 75 ? 32.372 2.257 -16.368 1.00 94.06 75 PRO A C 1
ATOM 555 O O . PRO A 1 75 ? 31.443 2.850 -15.825 1.00 94.06 75 PRO A O 1
ATOM 558 N N . ALA A 1 76 ? 32.280 1.870 -17.648 1.00 93.56 76 ALA A N 1
ATOM 559 C CA . ALA A 1 76 ? 31.064 2.087 -18.427 1.00 93.56 76 ALA A CA 1
ATOM 560 C C . ALA A 1 76 ? 29.858 1.308 -17.871 1.00 93.56 76 ALA A C 1
ATOM 562 O O . ALA A 1 76 ? 28.754 1.852 -17.834 1.00 93.56 76 ALA A O 1
ATOM 563 N N . ALA A 1 77 ? 30.055 0.058 -17.440 1.00 94.31 77 ALA A N 1
ATOM 564 C CA . ALA A 1 77 ? 29.006 -0.750 -16.826 1.00 94.31 77 ALA A CA 1
ATOM 565 C C . ALA A 1 77 ? 28.629 -0.239 -15.429 1.00 94.31 77 ALA A C 1
ATOM 567 O O . ALA A 1 77 ? 27.440 -0.161 -15.125 1.00 94.31 77 ALA A O 1
ATOM 568 N N . GLU A 1 78 ? 29.604 0.174 -14.616 1.00 94.88 78 GLU A N 1
ATOM 569 C CA . GLU A 1 78 ? 29.367 0.775 -13.294 1.00 94.88 78 GLU A CA 1
ATOM 570 C C . GLU A 1 78 ? 28.511 2.037 -13.401 1.00 94.88 78 GLU A C 1
ATOM 572 O O . GLU A 1 78 ? 27.483 2.149 -12.731 1.00 94.88 78 GLU A O 1
ATOM 577 N N . ASN A 1 79 ? 28.857 2.939 -14.323 1.00 95.50 79 ASN A N 1
ATOM 578 C CA . ASN A 1 79 ? 28.072 4.141 -14.595 1.00 95.50 79 ASN A CA 1
ATOM 579 C C . ASN A 1 79 ? 26.616 3.817 -14.980 1.00 95.50 79 ASN A C 1
ATOM 581 O O . ASN A 1 79 ? 25.679 4.519 -14.595 1.00 95.50 79 ASN A O 1
ATOM 585 N N . LEU A 1 80 ? 26.406 2.727 -15.722 1.00 92.94 80 LEU A N 1
ATOM 586 C CA . LEU A 1 80 ? 25.079 2.252 -16.110 1.00 92.94 80 LEU A CA 1
ATOM 587 C C . LEU A 1 80 ? 24.353 1.483 -14.997 1.00 92.94 80 LEU A C 1
ATOM 589 O O . LEU A 1 80 ? 23.167 1.206 -15.155 1.00 92.94 80 LEU A O 1
ATOM 593 N N . GLY A 1 81 ? 24.998 1.163 -13.872 1.00 93.06 81 GLY A N 1
ATOM 594 C CA . GLY A 1 81 ? 24.452 0.270 -12.845 1.00 93.06 81 GLY A CA 1
ATOM 595 C C . GLY A 1 81 ? 24.273 -1.171 -13.338 1.00 93.06 81 GLY A C 1
ATOM 596 O O . GLY A 1 81 ? 23.287 -1.817 -12.994 1.00 93.06 81 GLY A O 1
ATOM 597 N N . GLY A 1 82 ? 25.166 -1.631 -14.216 1.00 90.69 82 GLY A N 1
ATOM 598 C CA . GLY A 1 82 ? 25.208 -3.004 -14.712 1.00 90.69 82 GLY A CA 1
ATOM 599 C C . GLY A 1 82 ? 26.075 -3.930 -13.854 1.00 90.69 82 GLY A C 1
ATOM 600 O O . GLY A 1 82 ? 26.869 -3.491 -13.026 1.00 90.69 82 GLY A O 1
ATOM 601 N N . ASP A 1 83 ? 25.950 -5.233 -14.096 1.00 94.62 83 ASP A N 1
ATOM 602 C CA . ASP A 1 83 ? 26.803 -6.269 -13.503 1.00 94.62 83 ASP A CA 1
ATOM 603 C C . ASP A 1 83 ? 28.232 -6.195 -14.079 1.00 94.62 83 ASP A C 1
ATOM 605 O O . ASP A 1 83 ? 28.469 -6.509 -15.255 1.00 94.62 83 ASP A O 1
ATOM 609 N N . VAL A 1 84 ? 29.190 -5.785 -13.246 1.00 93.94 84 VAL A N 1
ATOM 610 C CA . VAL A 1 84 ? 30.606 -5.623 -13.614 1.00 93.94 84 VAL A CA 1
ATOM 611 C C . VAL A 1 84 ? 31.240 -6.949 -14.043 1.00 93.94 84 VAL A C 1
ATOM 613 O O . VAL A 1 84 ? 32.030 -6.979 -14.990 1.00 93.94 84 VAL A O 1
ATOM 616 N N . GLY A 1 85 ? 30.859 -8.062 -13.406 1.00 91.88 85 GLY A N 1
ATOM 617 C CA . GLY A 1 85 ? 31.372 -9.387 -13.756 1.00 91.88 85 GLY A CA 1
ATOM 618 C C . GLY A 1 85 ? 30.944 -9.799 -15.165 1.00 91.88 85 GLY A C 1
ATOM 619 O O . GLY A 1 85 ? 31.766 -10.248 -15.968 1.00 91.88 85 GLY A O 1
ATOM 620 N N . ALA A 1 86 ? 29.672 -9.566 -15.502 1.00 90.88 86 ALA A N 1
ATOM 621 C CA . ALA A 1 86 ? 29.160 -9.794 -16.850 1.00 90.88 86 ALA A CA 1
ATOM 622 C C . ALA A 1 86 ? 29.818 -8.872 -17.890 1.00 90.88 86 ALA A C 1
ATOM 624 O O . ALA A 1 86 ? 30.132 -9.329 -18.990 1.00 90.88 86 ALA A O 1
ATOM 625 N N . ALA A 1 87 ? 30.060 -7.602 -17.551 1.00 92.81 87 ALA A N 1
ATOM 626 C CA . ALA A 1 87 ? 30.723 -6.654 -18.447 1.00 92.81 87 ALA A CA 1
ATOM 627 C C . ALA A 1 87 ? 32.143 -7.115 -18.807 1.00 92.81 87 ALA A C 1
ATOM 629 O O . ALA A 1 87 ? 32.492 -7.181 -19.987 1.00 92.81 87 ALA A O 1
ATOM 630 N N . ALA A 1 88 ? 32.937 -7.508 -17.806 1.00 91.88 88 ALA A N 1
ATOM 631 C CA . ALA A 1 88 ? 34.288 -8.018 -18.018 1.00 91.88 88 ALA A CA 1
ATOM 632 C C . ALA A 1 88 ? 34.289 -9.301 -18.866 1.00 91.88 88 ALA A C 1
ATOM 634 O O . ALA A 1 88 ? 35.033 -9.398 -19.843 1.00 91.88 88 ALA A O 1
ATOM 635 N N . ALA A 1 89 ? 33.423 -10.266 -18.539 1.00 90.75 89 ALA A N 1
ATOM 636 C CA . ALA A 1 89 ? 33.341 -11.532 -19.262 1.00 90.75 89 ALA A CA 1
ATOM 637 C C . ALA A 1 89 ? 32.959 -11.335 -20.738 1.00 90.75 89 ALA A C 1
ATOM 639 O O . ALA A 1 89 ? 33.594 -11.902 -21.630 1.00 90.75 89 ALA A O 1
ATOM 640 N N . VAL A 1 90 ? 31.948 -10.509 -21.019 1.00 88.94 90 VAL A N 1
ATOM 641 C CA . VAL A 1 90 ? 31.483 -10.301 -22.394 1.00 88.94 90 VAL A CA 1
ATOM 642 C C . VAL A 1 90 ? 32.453 -9.438 -23.204 1.00 88.94 90 VAL A C 1
ATOM 644 O O . VAL A 1 90 ? 32.636 -9.728 -24.383 1.00 88.94 90 VAL A O 1
ATOM 647 N N . ALA A 1 91 ? 33.137 -8.466 -22.593 1.00 89.06 91 ALA A N 1
ATOM 648 C CA . ALA A 1 91 ? 34.212 -7.707 -23.241 1.00 89.06 91 ALA A CA 1
ATOM 649 C C . ALA A 1 91 ? 35.373 -8.605 -23.711 1.00 89.06 91 ALA A C 1
ATOM 651 O O . ALA A 1 91 ? 35.892 -8.446 -24.815 1.00 89.06 91 ALA A O 1
ATOM 652 N N . VAL A 1 92 ? 35.763 -9.599 -22.905 1.00 88.69 92 VAL A N 1
ATOM 653 C CA . VAL A 1 92 ? 36.787 -10.578 -23.309 1.00 88.69 92 VAL A CA 1
ATOM 654 C C . VAL A 1 92 ? 36.267 -11.479 -24.431 1.00 88.69 92 VAL A C 1
ATOM 656 O O . VAL A 1 92 ? 36.937 -11.664 -25.449 1.00 88.69 92 VAL A O 1
ATOM 659 N N . MET A 1 93 ? 35.058 -12.022 -24.271 1.00 87.81 93 MET A N 1
ATOM 660 C CA . MET A 1 93 ? 34.470 -12.947 -25.243 1.00 87.81 93 MET A CA 1
ATOM 661 C C . MET A 1 93 ? 34.221 -12.296 -26.607 1.00 87.81 93 MET A C 1
ATOM 663 O O . MET A 1 93 ? 34.491 -12.916 -27.635 1.00 87.81 93 MET A O 1
ATOM 667 N N . SER A 1 94 ? 33.742 -11.051 -26.641 1.00 86.50 94 SER A N 1
ATOM 668 C CA . SER A 1 94 ? 33.529 -10.301 -27.883 1.00 86.50 94 SER A CA 1
ATOM 669 C C . SER A 1 94 ? 34.848 -10.050 -28.619 1.00 86.50 94 SER A C 1
ATOM 671 O O . SER A 1 94 ? 34.908 -10.227 -29.837 1.00 86.50 94 SER A O 1
ATOM 673 N N . GLY A 1 95 ? 35.921 -9.741 -27.882 1.00 85.06 95 GLY A N 1
ATOM 674 C CA . GLY A 1 95 ? 37.261 -9.568 -28.429 1.00 85.06 95 GLY A CA 1
ATOM 675 C C . GLY A 1 95 ? 37.786 -10.834 -29.112 1.00 85.06 95 GLY A C 1
ATOM 676 O O . GLY A 1 95 ? 38.323 -10.761 -30.221 1.00 85.06 95 GLY A O 1
ATOM 677 N N . ILE A 1 96 ? 37.586 -12.003 -28.495 1.00 86.69 96 ILE A N 1
ATOM 678 C CA . ILE A 1 96 ? 37.980 -13.306 -29.059 1.00 86.69 96 ILE A CA 1
ATOM 679 C C . ILE A 1 96 ? 37.119 -13.654 -30.282 1.00 86.69 96 ILE A C 1
ATOM 681 O O . ILE A 1 96 ? 37.644 -14.013 -31.338 1.00 86.69 96 ILE A O 1
ATOM 685 N N . LEU A 1 97 ? 35.795 -13.513 -30.178 1.00 84.00 97 LEU A N 1
ATOM 686 C CA . LEU A 1 97 ? 34.869 -13.812 -31.275 1.00 84.00 97 LEU A CA 1
ATOM 687 C C . LEU A 1 97 ? 35.094 -12.907 -32.490 1.00 84.00 97 LEU A C 1
ATOM 689 O O . LEU A 1 97 ? 35.021 -13.380 -33.626 1.00 84.00 97 LEU A O 1
ATOM 693 N N . GLY A 1 98 ? 35.424 -11.633 -32.263 1.00 82.50 98 GLY A N 1
ATOM 694 C CA . GLY A 1 98 ? 35.767 -10.684 -33.321 1.00 82.50 98 GLY A CA 1
ATOM 695 C C . GLY A 1 98 ? 36.933 -11.166 -34.184 1.00 82.50 98 GLY A C 1
ATOM 696 O O . GLY A 1 98 ? 36.912 -10.979 -35.397 1.00 82.50 98 GLY A O 1
ATOM 697 N N . VAL A 1 99 ? 37.900 -11.872 -33.594 1.00 85.00 99 VAL A N 1
ATOM 698 C CA . VAL A 1 99 ? 39.016 -12.480 -34.331 1.00 85.00 99 VAL A CA 1
ATOM 699 C C . VAL A 1 99 ? 38.578 -13.711 -35.111 1.00 85.00 99 VAL A C 1
ATOM 701 O O . VAL A 1 99 ? 38.866 -13.830 -36.301 1.00 85.00 99 VAL A O 1
ATOM 704 N N . LEU A 1 100 ? 37.867 -14.625 -34.451 1.00 85.69 100 LEU A N 1
ATOM 705 C CA . LEU A 1 100 ? 37.492 -15.914 -35.037 1.00 85.69 100 LEU A CA 1
ATOM 706 C C . LEU A 1 100 ? 36.502 -15.768 -36.200 1.00 85.69 100 LEU A C 1
ATOM 708 O O . LEU A 1 100 ? 36.546 -16.538 -37.162 1.00 85.69 100 LEU A O 1
ATOM 712 N N . VAL A 1 101 ? 35.597 -14.793 -36.108 1.00 85.12 101 VAL A N 1
ATOM 713 C CA . VAL A 1 101 ? 34.480 -14.633 -37.046 1.00 85.12 101 VAL A CA 1
ATOM 714 C C . VAL A 1 101 ? 34.648 -13.406 -37.942 1.00 85.12 101 VAL A C 1
ATOM 716 O O . VAL A 1 101 ? 34.156 -13.418 -39.070 1.00 85.12 101 VAL A O 1
ATOM 719 N N . GLY A 1 102 ? 35.378 -12.374 -37.508 1.00 83.94 102 GLY A N 1
ATOM 720 C CA . GLY A 1 102 ? 35.429 -11.073 -38.186 1.00 83.94 102 GLY A CA 1
ATOM 721 C C . GLY A 1 102 ? 35.842 -11.154 -39.653 1.00 83.94 102 GLY A C 1
ATOM 722 O O . GLY A 1 102 ? 35.157 -10.608 -40.516 1.00 83.94 102 GLY A O 1
ATOM 723 N N . GLN A 1 103 ? 36.896 -11.911 -39.974 1.00 82.25 103 GLN A N 1
ATOM 724 C CA . GLN A 1 103 ? 37.349 -12.045 -41.363 1.00 82.25 103 GLN A CA 1
ATOM 725 C C . GLN A 1 103 ? 36.338 -12.798 -42.245 1.00 82.25 103 GLN A C 1
ATOM 727 O O . GLN A 1 103 ? 36.145 -12.445 -43.408 1.00 82.25 103 GLN A O 1
ATOM 732 N N . ARG A 1 104 ? 35.654 -13.812 -41.697 1.00 85.50 104 ARG A N 1
ATOM 733 C CA . ARG A 1 104 ? 34.579 -14.523 -42.411 1.00 85.50 104 ARG A CA 1
ATOM 734 C C . ARG A 1 104 ? 33.375 -13.612 -42.640 1.00 85.50 104 ARG A C 1
ATOM 736 O O . ARG A 1 104 ? 32.794 -13.644 -43.719 1.00 85.50 104 ARG A O 1
ATOM 743 N N . MET A 1 105 ? 33.042 -12.777 -41.658 1.00 84.56 105 MET A N 1
ATOM 744 C CA . MET A 1 105 ? 31.938 -11.824 -41.743 1.00 84.56 105 MET A CA 1
ATOM 745 C C . MET A 1 105 ? 32.195 -10.751 -42.808 1.00 84.56 105 MET A C 1
ATOM 747 O O . MET A 1 105 ? 31.308 -10.468 -43.606 1.00 84.56 105 MET A O 1
ATOM 751 N N . LEU A 1 106 ? 33.418 -10.215 -42.890 1.00 87.44 106 LEU A N 1
ATOM 752 C CA . LEU A 1 106 ? 33.814 -9.276 -43.948 1.00 87.44 106 LEU A CA 1
ATOM 753 C C . LEU A 1 106 ? 33.690 -9.892 -45.348 1.00 87.44 106 LEU A C 1
ATOM 755 O O . LEU A 1 106 ? 33.155 -9.256 -46.255 1.00 87.44 106 LEU A O 1
ATOM 759 N N . ASN A 1 107 ? 34.120 -11.147 -45.510 1.00 87.06 107 ASN A N 1
ATOM 760 C CA . ASN A 1 107 ? 33.971 -11.867 -46.775 1.00 87.06 107 ASN A CA 1
ATOM 761 C C . ASN A 1 107 ? 32.489 -12.091 -47.125 1.00 87.06 107 ASN A C 1
ATOM 763 O O . ASN A 1 107 ? 32.098 -11.931 -48.279 1.00 87.06 107 ASN A O 1
ATOM 767 N N . TRP A 1 108 ? 31.657 -12.431 -46.135 1.00 90.44 108 TRP A N 1
ATOM 768 C CA . TRP A 1 108 ? 30.214 -12.611 -46.316 1.00 90.44 108 TRP A CA 1
ATOM 769 C C . TRP A 1 108 ? 29.510 -11.309 -46.723 1.00 90.44 108 TRP A C 1
ATOM 771 O O . TRP A 1 108 ? 28.691 -11.316 -47.640 1.00 90.44 108 TRP A O 1
ATOM 781 N N . MET A 1 109 ? 29.904 -10.180 -46.128 1.00 87.38 109 MET A N 1
ATOM 782 C CA . MET A 1 109 ? 29.449 -8.836 -46.511 1.00 87.38 109 MET A CA 1
ATOM 783 C C . MET A 1 109 ? 30.073 -8.327 -47.823 1.00 87.38 109 MET A C 1
ATOM 785 O O . MET A 1 109 ? 29.781 -7.210 -48.240 1.00 87.38 109 MET A O 1
ATOM 789 N N . ARG A 1 110 ? 30.912 -9.137 -48.488 1.00 92.19 110 ARG A N 1
ATOM 790 C CA . ARG A 1 110 ? 31.599 -8.817 -49.751 1.00 92.19 110 ARG A CA 1
ATOM 791 C C . ARG A 1 110 ? 32.467 -7.553 -49.676 1.00 92.19 110 ARG A C 1
ATOM 793 O O . ARG A 1 110 ? 32.617 -6.853 -50.673 1.00 92.19 110 ARG A O 1
ATOM 800 N N . VAL A 1 111 ? 33.059 -7.276 -48.512 1.00 90.25 111 VAL A N 1
ATOM 801 C CA . VAL A 1 111 ? 33.990 -6.151 -48.343 1.00 90.25 111 VAL A CA 1
ATOM 802 C C . VAL A 1 111 ? 35.292 -6.463 -49.099 1.00 90.25 111 VAL A C 1
ATOM 804 O O . VAL A 1 111 ? 35.912 -7.496 -48.817 1.00 90.25 111 VAL A O 1
ATOM 807 N N . PRO A 1 112 ? 35.728 -5.619 -50.057 1.00 90.56 112 PRO A N 1
ATOM 808 C CA . PRO A 1 112 ? 36.963 -5.842 -50.803 1.00 90.56 112 PRO A CA 1
ATOM 809 C C . PRO A 1 112 ? 38.186 -5.893 -49.884 1.00 90.56 112 PRO A C 1
ATOM 811 O O . PRO A 1 112 ? 38.272 -5.153 -48.906 1.00 90.56 112 PRO A O 1
ATOM 814 N N . LYS A 1 113 ? 39.176 -6.730 -50.220 1.00 85.50 113 LYS A N 1
ATOM 815 C CA . LYS A 1 113 ? 40.424 -6.813 -49.441 1.00 85.50 113 LYS A CA 1
ATOM 816 C C . LYS A 1 113 ? 41.185 -5.485 -49.424 1.00 85.50 113 LYS A C 1
ATOM 818 O O . LYS A 1 113 ? 41.757 -5.152 -48.395 1.00 85.50 113 LYS A O 1
ATOM 823 N N . GLU A 1 114 ? 41.111 -4.719 -50.508 1.00 89.19 114 GLU A N 1
ATOM 824 C CA . GLU A 1 114 ? 41.782 -3.420 -50.640 1.00 89.19 114 GLU A CA 1
ATOM 825 C C . GLU A 1 114 ? 41.119 -2.298 -49.818 1.00 89.19 114 GLU A C 1
ATOM 827 O O . GLU A 1 114 ? 41.722 -1.249 -49.605 1.00 89.19 114 GLU A O 1
ATOM 832 N N . ASP A 1 115 ? 39.888 -2.501 -49.327 1.00 91.75 115 ASP A N 1
ATOM 833 C CA . ASP A 1 115 ? 39.176 -1.521 -48.500 1.00 91.75 115 ASP A CA 1
ATOM 834 C C . ASP A 1 115 ? 39.626 -1.607 -47.031 1.00 91.75 115 ASP A C 1
ATOM 836 O O . ASP A 1 115 ? 38.928 -2.102 -46.140 1.00 91.75 115 ASP A O 1
ATOM 840 N N . TYR A 1 116 ? 40.844 -1.137 -46.776 1.00 91.44 116 TYR A N 1
ATOM 841 C CA . TYR A 1 116 ? 41.457 -1.148 -45.447 1.00 91.44 116 TYR A CA 1
ATOM 842 C C . TYR A 1 116 ? 40.718 -0.254 -44.432 1.00 91.44 116 TYR A C 1
ATOM 844 O O . TYR A 1 116 ? 40.812 -0.500 -43.228 1.00 91.44 116 TYR A O 1
ATOM 852 N N . ILE A 1 117 ? 39.955 0.749 -44.890 1.00 91.31 117 ILE A N 1
ATOM 853 C CA . ILE A 1 117 ? 39.178 1.652 -44.028 1.00 91.31 117 ILE A CA 1
ATOM 854 C C . ILE A 1 117 ? 37.980 0.903 -43.451 1.00 91.31 117 ILE A C 1
ATOM 856 O O . ILE A 1 117 ? 37.869 0.777 -42.230 1.00 91.31 117 ILE A O 1
ATOM 860 N N . THR A 1 118 ? 37.118 0.339 -44.302 1.00 90.06 118 THR A N 1
ATOM 861 C CA . THR A 1 118 ? 35.934 -0.404 -43.849 1.00 90.06 118 THR A CA 1
ATOM 862 C C . THR A 1 118 ? 36.339 -1.628 -43.036 1.00 90.06 118 THR A C 1
ATOM 864 O O . THR A 1 118 ? 35.748 -1.900 -41.985 1.00 90.06 118 THR A O 1
ATOM 867 N N . ARG A 1 119 ? 37.381 -2.351 -43.472 1.00 90.06 119 ARG A N 1
ATOM 868 C CA . ARG A 1 119 ? 37.918 -3.506 -42.738 1.00 90.06 119 ARG A CA 1
ATOM 869 C C . ARG A 1 119 ? 38.444 -3.095 -41.366 1.00 90.06 119 ARG A C 1
ATOM 871 O O . ARG A 1 119 ? 38.082 -3.720 -40.372 1.00 90.06 119 ARG A O 1
ATOM 878 N N . GLY A 1 120 ? 39.249 -2.035 -41.307 1.00 90.06 120 GLY A N 1
ATOM 879 C CA . GLY A 1 120 ? 39.808 -1.529 -40.061 1.00 90.06 120 GLY A CA 1
ATOM 880 C C . GLY A 1 120 ? 38.732 -1.064 -39.082 1.00 90.06 120 GLY A C 1
ATOM 881 O O . GLY A 1 120 ? 38.723 -1.518 -37.944 1.00 90.06 120 GLY A O 1
ATOM 882 N N . ILE A 1 121 ? 37.772 -0.246 -39.526 1.00 89.69 121 ILE A N 1
ATOM 883 C CA . ILE A 1 121 ? 36.664 0.235 -38.681 1.00 89.69 121 ILE A CA 1
ATOM 884 C C . ILE A 1 121 ? 35.814 -0.936 -38.174 1.00 89.69 121 ILE A C 1
ATOM 886 O O . ILE A 1 121 ? 35.537 -1.027 -36.983 1.00 89.69 121 ILE A O 1
ATOM 890 N N . THR A 1 122 ? 35.420 -1.863 -39.050 1.00 87.25 122 THR A N 1
ATOM 891 C CA . THR A 1 122 ? 34.527 -2.978 -38.680 1.00 87.25 122 THR A CA 1
ATOM 892 C C . THR A 1 122 ? 35.172 -3.922 -37.666 1.00 87.25 122 THR A C 1
ATOM 894 O O . THR A 1 122 ? 34.519 -4.379 -36.726 1.00 87.25 122 THR A O 1
ATOM 897 N N . LEU A 1 123 ? 36.459 -4.230 -37.846 1.00 86.69 123 LEU A N 1
ATOM 898 C CA . LEU A 1 123 ? 37.195 -5.099 -36.929 1.00 86.69 123 LEU A CA 1
ATOM 899 C C . LEU A 1 123 ? 37.548 -4.364 -35.627 1.00 86.69 123 LEU A C 1
ATOM 901 O O . LEU A 1 123 ? 37.423 -4.946 -34.547 1.00 86.69 123 LEU A O 1
ATOM 905 N N . GLY A 1 124 ? 37.887 -3.075 -35.715 1.00 84.50 124 GLY A N 1
ATOM 906 C CA . GLY A 1 124 ? 38.169 -2.211 -34.568 1.00 84.50 124 GLY A CA 1
ATOM 907 C C . GLY A 1 124 ? 36.949 -1.930 -33.695 1.00 84.50 124 GLY A C 1
ATOM 908 O O . GLY A 1 124 ? 37.074 -1.879 -32.475 1.00 84.50 124 GLY A O 1
ATOM 909 N N . ALA A 1 125 ? 35.753 -1.850 -34.281 1.00 79.19 125 ALA A N 1
ATOM 910 C CA . ALA A 1 125 ? 34.510 -1.590 -33.558 1.00 79.19 125 ALA A CA 1
ATOM 911 C C . ALA A 1 125 ? 34.054 -2.732 -32.628 1.00 79.19 125 ALA A C 1
ATOM 913 O O . ALA A 1 125 ? 33.158 -2.545 -31.809 1.00 79.19 125 ALA A O 1
ATOM 914 N N . ASN A 1 126 ? 34.666 -3.916 -32.718 1.00 75.44 126 ASN A N 1
ATOM 915 C CA . ASN A 1 126 ? 34.489 -4.980 -31.723 1.00 75.44 126 ASN A CA 1
ATOM 916 C C . ASN A 1 126 ? 35.518 -4.894 -30.575 1.00 75.44 126 ASN A C 1
ATOM 918 O O . ASN A 1 126 ? 35.595 -5.811 -29.763 1.00 75.44 126 ASN A O 1
ATOM 922 N N . SER A 1 127 ? 36.323 -3.823 -30.522 1.00 69.12 127 SER A N 1
ATOM 923 C CA . SER A 1 127 ? 37.400 -3.551 -29.554 1.00 69.12 127 SER A CA 1
ATOM 924 C C . SER A 1 127 ? 38.317 -4.729 -29.241 1.00 69.12 127 SER A C 1
ATOM 926 O O . SER A 1 127 ? 38.750 -4.932 -28.107 1.00 69.12 127 SER A O 1
ATOM 928 N N . SER A 1 128 ? 38.660 -5.505 -30.267 1.00 75.62 128 SER A N 1
ATOM 929 C CA . SER A 1 128 ? 39.602 -6.604 -30.118 1.00 75.62 128 SER A CA 1
ATOM 930 C C . SER A 1 128 ? 41.034 -6.106 -30.314 1.00 75.62 128 SER A C 1
ATOM 932 O O . SER A 1 128 ? 41.513 -5.970 -31.436 1.00 75.62 128 SER A O 1
ATOM 934 N N . ALA A 1 129 ? 41.773 -5.871 -29.228 1.00 81.31 129 ALA A N 1
ATOM 935 C CA . ALA A 1 129 ? 43.221 -5.625 -29.320 1.00 81.31 129 ALA A CA 1
ATOM 936 C C . ALA A 1 129 ? 43.942 -6.752 -30.095 1.00 81.31 129 ALA A C 1
ATOM 938 O O . ALA A 1 129 ? 44.930 -6.514 -30.788 1.00 81.31 129 ALA A O 1
ATOM 939 N N . ILE A 1 130 ? 43.384 -7.966 -30.041 1.00 84.50 130 ILE A N 1
ATOM 940 C CA . ILE A 1 130 ? 43.877 -9.156 -30.732 1.00 84.50 130 ILE A CA 1
ATOM 941 C C . ILE A 1 130 ? 43.696 -9.032 -32.255 1.00 84.50 130 ILE A C 1
ATOM 943 O O . ILE A 1 130 ? 44.625 -9.351 -32.993 1.00 84.50 130 ILE A O 1
ATOM 947 N N . ILE A 1 131 ? 42.552 -8.539 -32.758 1.00 85.75 131 ILE A N 1
ATOM 948 C CA . ILE A 1 131 ? 42.369 -8.380 -34.214 1.00 85.75 131 ILE A CA 1
ATOM 949 C C . ILE A 1 131 ? 43.273 -7.291 -34.775 1.00 85.75 131 ILE A C 1
ATOM 951 O O . ILE A 1 131 ? 43.855 -7.474 -35.839 1.00 85.75 131 ILE A O 1
ATOM 955 N N . THR A 1 132 ? 43.463 -6.197 -34.037 1.00 87.50 132 THR A N 1
ATOM 956 C CA . THR A 1 132 ? 44.429 -5.164 -34.416 1.00 87.50 132 THR A CA 1
ATOM 957 C C . THR A 1 132 ? 45.846 -5.739 -34.458 1.00 87.50 132 THR A C 1
ATOM 959 O O . THR A 1 132 ? 46.572 -5.478 -35.413 1.00 87.50 132 THR A O 1
ATOM 962 N N . ALA A 1 133 ? 46.224 -6.585 -33.492 1.00 86.38 133 ALA A N 1
ATOM 963 C CA . ALA A 1 133 ? 47.519 -7.265 -33.495 1.00 86.38 133 ALA A CA 1
ATOM 964 C C . ALA A 1 133 ? 47.701 -8.231 -34.682 1.00 86.38 133 ALA A C 1
ATOM 966 O O . ALA A 1 133 ? 48.806 -8.366 -35.198 1.00 86.38 133 ALA A O 1
ATOM 967 N N . LEU A 1 134 ? 46.630 -8.874 -35.153 1.00 85.44 134 LEU A N 1
ATOM 968 C CA . LEU A 1 134 ? 46.670 -9.683 -36.376 1.00 85.44 134 LEU A CA 1
ATOM 969 C C . LEU A 1 134 ? 46.788 -8.810 -37.631 1.00 85.44 134 LEU A C 1
ATOM 971 O O . LEU A 1 134 ? 47.602 -9.097 -38.508 1.00 85.44 134 LEU A O 1
ATOM 975 N N . LEU A 1 135 ? 46.031 -7.711 -37.694 1.00 88.38 135 LEU A N 1
ATOM 976 C CA . LEU A 1 135 ? 46.112 -6.751 -38.795 1.00 88.38 135 LEU A CA 1
ATOM 977 C C . LEU A 1 135 ? 47.501 -6.117 -38.889 1.00 88.38 135 LEU A C 1
ATOM 979 O O . LEU A 1 135 ? 47.960 -5.869 -39.994 1.00 88.38 135 LEU A O 1
ATOM 983 N N . LEU A 1 136 ? 48.216 -5.924 -37.777 1.00 88.12 136 LEU A N 1
ATOM 984 C CA . LEU A 1 136 ? 49.608 -5.458 -37.805 1.00 88.12 136 LEU A CA 1
ATOM 985 C C . LEU A 1 136 ? 50.512 -6.318 -38.696 1.00 88.12 136 LEU A C 1
ATOM 987 O O . LEU A 1 136 ? 51.447 -5.792 -39.291 1.00 88.12 136 LEU A O 1
ATOM 991 N N . GLN A 1 137 ? 50.247 -7.623 -38.781 1.00 86.81 137 GLN A N 1
ATOM 992 C CA . GLN A 1 137 ? 51.047 -8.544 -39.587 1.00 86.81 137 GLN A CA 1
ATOM 993 C C . GLN A 1 137 ? 50.550 -8.630 -41.031 1.00 86.81 137 GLN A C 1
ATOM 995 O O . GLN A 1 137 ? 51.356 -8.754 -41.948 1.00 86.81 137 GLN A O 1
ATOM 1000 N N . SER A 1 138 ? 49.232 -8.582 -41.243 1.00 87.44 138 SER A N 1
ATOM 1001 C CA . SER A 1 138 ? 48.640 -8.810 -42.566 1.00 87.44 138 SER A CA 1
ATOM 1002 C C . SER A 1 138 ? 48.341 -7.536 -43.360 1.00 87.44 138 SER A C 1
ATOM 1004 O O . SER A 1 138 ? 48.370 -7.563 -44.584 1.00 87.44 138 SER A O 1
ATOM 1006 N N . ASP A 1 139 ? 47.968 -6.451 -42.678 1.00 91.06 139 ASP A N 1
ATOM 1007 C CA . ASP A 1 139 ? 47.468 -5.199 -43.260 1.00 91.06 139 ASP A CA 1
ATOM 1008 C C . ASP A 1 139 ? 47.648 -4.019 -42.269 1.00 91.06 139 ASP A C 1
ATOM 1010 O O . ASP A 1 139 ? 46.713 -3.632 -41.551 1.00 91.06 139 ASP A O 1
ATOM 1014 N N . PRO A 1 140 ? 48.862 -3.438 -42.186 1.00 91.06 140 PRO A N 1
ATOM 1015 C CA . PRO A 1 140 ? 49.180 -2.395 -41.206 1.00 91.06 140 PRO A CA 1
ATOM 1016 C C . PRO A 1 140 ? 48.344 -1.113 -41.347 1.00 91.06 140 PRO A C 1
ATOM 1018 O O . PRO A 1 140 ? 48.145 -0.398 -40.362 1.00 91.06 140 PRO A O 1
ATOM 1021 N N . ARG A 1 141 ? 47.832 -0.818 -42.552 1.00 92.88 141 ARG A N 1
ATOM 1022 C CA . ARG A 1 141 ? 46.946 0.333 -42.794 1.00 92.88 141 ARG A CA 1
ATOM 1023 C C . ARG A 1 141 ? 45.578 0.097 -42.161 1.00 92.88 141 ARG A C 1
ATOM 1025 O O . ARG A 1 141 ? 45.091 0.962 -41.433 1.00 92.88 141 ARG A O 1
ATOM 1032 N N . ALA A 1 142 ? 44.997 -1.092 -42.342 1.00 91.44 142 ALA A N 1
ATOM 1033 C CA . ALA A 1 142 ? 43.768 -1.476 -41.646 1.00 91.44 142 ALA A CA 1
ATOM 1034 C C . ALA A 1 142 ? 43.962 -1.533 -40.120 1.00 91.44 142 ALA A C 1
ATOM 1036 O O . ALA A 1 142 ? 43.058 -1.156 -39.372 1.00 91.44 142 ALA A O 1
ATOM 1037 N N . ALA A 1 143 ? 45.145 -1.942 -39.642 1.00 91.62 143 ALA A N 1
ATOM 1038 C CA . ALA A 1 143 ? 45.475 -1.934 -38.215 1.00 91.62 143 ALA A CA 1
ATOM 1039 C C . ALA A 1 143 ? 45.411 -0.519 -37.615 1.00 91.62 143 ALA A C 1
ATOM 1041 O O . ALA A 1 143 ? 44.838 -0.337 -36.543 1.00 91.62 143 ALA A O 1
ATOM 1042 N N . ALA A 1 144 ? 45.923 0.496 -38.323 1.00 91.88 144 ALA A N 1
ATOM 1043 C CA . ALA A 1 144 ? 45.849 1.891 -37.880 1.00 91.88 144 ALA A CA 1
ATOM 1044 C C . ALA A 1 144 ? 44.400 2.388 -37.742 1.00 91.88 144 ALA A C 1
ATOM 1046 O O . ALA A 1 144 ? 44.056 3.034 -36.749 1.00 91.88 144 ALA A O 1
ATOM 1047 N N . MET A 1 145 ? 43.545 2.048 -38.712 1.00 92.44 145 MET A N 1
ATOM 1048 C CA . MET A 1 145 ? 42.115 2.383 -38.698 1.00 92.44 145 MET A CA 1
ATOM 1049 C C . MET A 1 145 ? 41.379 1.663 -37.557 1.00 92.44 145 MET A C 1
ATOM 1051 O O . MET A 1 145 ? 40.563 2.269 -36.862 1.00 92.44 145 MET A O 1
ATOM 1055 N N . SER A 1 146 ? 41.719 0.391 -37.320 1.00 91.19 146 SER A N 1
ATOM 1056 C CA . SER A 1 146 ? 41.189 -0.424 -36.220 1.00 91.19 146 SER A CA 1
ATOM 1057 C C . SER A 1 146 ? 41.537 0.157 -34.850 1.00 91.19 146 SER A C 1
ATOM 1059 O O . SER A 1 146 ? 40.648 0.321 -34.013 1.00 91.19 146 SER A O 1
ATOM 1061 N N . SER A 1 147 ? 42.802 0.541 -34.628 1.00 90.00 147 SER A N 1
ATOM 1062 C CA . SER A 1 147 ? 43.240 1.177 -33.378 1.00 90.00 147 SER A CA 1
ATOM 1063 C C . SER A 1 147 ? 42.482 2.477 -33.101 1.00 90.00 147 SER A C 1
ATOM 1065 O O . SER A 1 147 ? 41.961 2.657 -32.002 1.00 90.00 147 SER A O 1
ATOM 1067 N N . LEU A 1 148 ? 42.361 3.362 -34.100 1.00 89.81 148 LEU A N 1
ATOM 1068 C CA . LEU A 1 148 ? 41.647 4.627 -33.917 1.00 89.81 148 LEU A CA 1
ATOM 1069 C C . LEU A 1 148 ? 40.151 4.406 -33.654 1.00 89.81 148 LEU A C 1
ATOM 1071 O O . LEU A 1 148 ? 39.593 5.033 -32.754 1.00 89.81 148 LEU A O 1
ATOM 1075 N N . SER A 1 149 ? 39.501 3.509 -34.403 1.00 90.25 149 SER A N 1
ATOM 1076 C CA . SER A 1 149 ? 38.076 3.209 -34.211 1.00 90.25 149 SER A CA 1
ATOM 1077 C C . SER A 1 149 ? 37.798 2.638 -32.817 1.00 90.25 149 SER A C 1
ATOM 1079 O O . SER A 1 149 ? 36.872 3.094 -32.148 1.00 90.25 149 SER A O 1
ATOM 1081 N N . MET A 1 150 ? 38.646 1.726 -32.329 1.00 89.19 150 MET A N 1
ATOM 1082 C CA . MET A 1 150 ? 38.564 1.176 -30.971 1.00 89.19 150 MET A CA 1
ATOM 1083 C C . MET A 1 150 ? 38.680 2.271 -29.899 1.00 89.19 150 MET A C 1
ATOM 1085 O O . MET A 1 150 ? 37.866 2.329 -28.975 1.00 89.19 150 MET A O 1
ATOM 1089 N N . SER A 1 151 ? 39.663 3.171 -30.027 1.00 88.31 151 SER A N 1
ATOM 1090 C CA . SER A 1 151 ? 39.851 4.281 -29.083 1.00 88.31 151 SER A CA 1
ATOM 1091 C C . SER A 1 151 ? 38.690 5.277 -29.097 1.00 88.31 151 SER A C 1
ATOM 1093 O O . SER A 1 151 ? 38.283 5.751 -28.034 1.00 88.31 151 SER A O 1
ATOM 1095 N N . LEU A 1 152 ? 38.131 5.576 -30.274 1.00 90.56 152 LEU A N 1
ATOM 1096 C CA . LEU A 1 152 ? 36.962 6.446 -30.406 1.00 90.56 152 LEU A CA 1
ATOM 1097 C C . LEU A 1 152 ? 35.728 5.800 -29.774 1.00 90.56 152 LEU A C 1
ATOM 1099 O O . LEU A 1 152 ? 35.080 6.434 -28.947 1.00 90.56 152 LEU A O 1
ATOM 1103 N N . LEU A 1 153 ? 35.440 4.536 -30.097 1.00 90.19 153 LEU A N 1
ATOM 1104 C CA . LEU A 1 153 ? 34.301 3.802 -29.543 1.00 90.19 153 LEU A CA 1
ATOM 1105 C C . LEU A 1 153 ? 34.358 3.752 -28.009 1.00 90.19 153 LEU A C 1
ATOM 1107 O O . LEU A 1 153 ? 33.362 4.045 -27.345 1.00 90.19 153 LEU A O 1
ATOM 1111 N N . GLY A 1 154 ? 35.530 3.440 -27.448 1.00 90.38 154 GLY A N 1
ATOM 1112 C CA . GLY A 1 154 ? 35.767 3.431 -26.005 1.00 90.38 154 GLY A CA 1
ATOM 1113 C C . GLY A 1 154 ? 35.542 4.788 -25.352 1.00 90.38 154 GLY A C 1
ATOM 1114 O O . GLY A 1 154 ? 34.744 4.895 -24.420 1.00 90.38 154 GLY A O 1
ATOM 1115 N N . THR A 1 155 ? 36.192 5.826 -25.878 1.00 91.06 155 THR A N 1
ATOM 1116 C CA . THR A 1 155 ? 36.075 7.190 -25.346 1.00 91.06 155 THR A CA 1
ATOM 1117 C C . THR A 1 155 ? 34.631 7.684 -25.403 1.00 91.06 155 THR A C 1
ATOM 1119 O O . THR A 1 155 ? 34.100 8.118 -24.388 1.00 91.06 155 THR A O 1
ATOM 1122 N N . ILE A 1 156 ? 33.961 7.551 -26.553 1.00 92.62 156 ILE A N 1
ATOM 1123 C CA . ILE A 1 156 ? 32.571 7.995 -26.733 1.00 92.62 156 ILE A CA 1
ATOM 1124 C C . ILE A 1 156 ? 31.647 7.276 -25.750 1.00 92.62 156 ILE A C 1
ATOM 1126 O O . ILE A 1 156 ? 30.831 7.919 -25.093 1.00 92.62 156 ILE A O 1
ATOM 1130 N N . THR A 1 157 ? 31.784 5.954 -25.621 1.00 92.62 157 THR A N 1
ATOM 1131 C CA . THR A 1 157 ? 30.912 5.159 -24.750 1.00 92.62 157 THR A CA 1
ATOM 1132 C C . THR A 1 157 ? 31.079 5.568 -23.288 1.00 92.62 157 THR A C 1
ATOM 1134 O O . THR A 1 157 ? 30.086 5.862 -22.631 1.00 92.62 157 THR A O 1
ATOM 1137 N N . VAL A 1 158 ? 32.315 5.669 -22.791 1.00 93.31 158 VAL A N 1
ATOM 1138 C CA . VAL A 1 158 ? 32.589 6.076 -21.401 1.00 93.31 158 VAL A CA 1
ATOM 1139 C C . VAL A 1 158 ? 32.155 7.521 -21.138 1.00 93.31 158 VAL A C 1
ATOM 1141 O O . VAL A 1 158 ? 31.575 7.809 -20.091 1.00 93.31 158 VAL A O 1
ATOM 1144 N N . SER A 1 159 ? 32.378 8.438 -22.085 1.00 94.19 159 SER A N 1
ATOM 1145 C CA . SER A 1 159 ? 31.914 9.822 -21.955 1.00 94.19 159 SER A CA 1
ATOM 1146 C C . SER A 1 159 ? 30.391 9.893 -21.863 1.00 94.19 159 SER A C 1
ATOM 1148 O O . SER A 1 159 ? 29.870 10.578 -20.989 1.00 94.19 159 SER A O 1
ATOM 1150 N N . LEU A 1 160 ? 29.672 9.153 -22.712 1.00 94.38 160 LEU A N 1
ATOM 1151 C CA . LEU A 1 160 ? 28.209 9.132 -22.701 1.00 94.38 160 LEU A CA 1
ATOM 1152 C C . LEU A 1 160 ? 27.645 8.491 -21.429 1.00 94.38 160 LEU A C 1
ATOM 1154 O O . LEU A 1 160 ? 26.693 9.023 -20.862 1.00 94.38 160 LEU A O 1
ATOM 1158 N N . THR A 1 161 ? 28.230 7.394 -20.937 1.00 95.31 161 THR A N 1
ATOM 1159 C CA . THR A 1 161 ? 27.777 6.791 -19.672 1.00 95.31 161 THR A CA 1
ATOM 1160 C C . THR A 1 161 ? 28.133 7.639 -18.455 1.00 95.31 161 THR A C 1
ATOM 1162 O O . THR A 1 161 ? 27.495 7.497 -17.424 1.00 95.31 161 THR A O 1
ATOM 1165 N N . SER A 1 162 ? 29.085 8.566 -18.550 1.00 95.38 162 SER A N 1
ATOM 1166 C CA . SER A 1 162 ? 29.399 9.484 -17.444 1.00 95.38 162 SER A CA 1
ATOM 1167 C C . SER A 1 162 ? 28.392 10.638 -17.300 1.00 95.38 162 SER A C 1
ATOM 1169 O O . SER A 1 162 ? 28.474 11.409 -16.347 1.00 95.38 162 SER A O 1
ATOM 1171 N N . VAL A 1 163 ? 27.435 10.779 -18.227 1.00 96.44 163 VAL A N 1
ATOM 1172 C CA . VAL A 1 163 ? 26.426 11.848 -18.226 1.00 96.44 163 VAL A CA 1
ATOM 1173 C C . VAL A 1 163 ? 25.108 11.320 -17.630 1.00 96.44 163 VAL A C 1
ATOM 1175 O O . VAL A 1 163 ? 24.437 10.506 -18.272 1.00 96.44 163 VAL A O 1
ATOM 1178 N N . PRO A 1 164 ? 24.663 11.785 -16.441 1.00 92.50 164 PRO A N 1
ATOM 1179 C CA . PRO A 1 164 ? 23.502 11.202 -15.756 1.00 92.50 164 PRO A CA 1
ATOM 1180 C C . PRO A 1 164 ? 22.191 11.193 -16.568 1.00 92.50 164 PRO A C 1
ATOM 1182 O O . PRO A 1 164 ? 21.505 10.167 -16.555 1.00 92.50 164 PRO A O 1
ATOM 1185 N N . PRO A 1 165 ? 21.837 12.250 -17.334 1.00 93.19 165 PRO A N 1
ATOM 1186 C CA . PRO A 1 165 ? 20.668 12.210 -18.219 1.00 93.19 165 PRO A CA 1
ATOM 1187 C C . PRO A 1 165 ? 20.710 11.087 -19.266 1.00 93.19 165 PRO A C 1
ATOM 1189 O O . PRO A 1 165 ? 19.685 10.474 -19.559 1.00 93.19 165 PRO A O 1
ATOM 1192 N N . VAL A 1 166 ? 21.893 10.786 -19.811 1.00 91.62 166 VAL A N 1
ATOM 1193 C CA . VAL A 1 166 ? 22.078 9.719 -20.807 1.00 91.62 166 VAL A CA 1
ATOM 1194 C C . VAL A 1 166 ? 21.899 8.352 -20.152 1.00 91.62 166 VAL A C 1
ATOM 1196 O O . VAL A 1 166 ? 21.169 7.508 -20.672 1.00 91.62 166 VAL A O 1
ATOM 1199 N N . VAL A 1 167 ? 22.486 8.153 -18.970 1.00 93.56 167 VAL A N 1
ATOM 1200 C CA . VAL A 1 167 ? 22.304 6.928 -18.175 1.00 93.56 167 VAL A CA 1
ATOM 1201 C C . VAL A 1 167 ? 20.831 6.693 -17.851 1.00 93.56 167 VAL A C 1
ATOM 1203 O O . VAL A 1 167 ? 20.338 5.574 -18.003 1.00 93.56 167 VAL A O 1
ATOM 1206 N N . ALA A 1 168 ? 20.106 7.736 -17.441 1.00 90.06 168 ALA A N 1
ATOM 1207 C CA . ALA A 1 168 ? 18.679 7.643 -17.152 1.00 90.06 168 ALA A CA 1
ATOM 1208 C C . ALA A 1 168 ? 17.866 7.225 -18.390 1.00 90.06 168 ALA A C 1
ATOM 1210 O O . ALA A 1 168 ? 16.986 6.370 -18.281 1.00 90.06 168 ALA A O 1
ATOM 1211 N N . ALA A 1 169 ? 18.193 7.764 -19.569 1.00 91.06 169 ALA A N 1
ATOM 1212 C CA . ALA A 1 169 ? 17.551 7.388 -20.827 1.00 91.06 169 ALA A CA 1
ATOM 1213 C C . ALA A 1 169 ? 17.827 5.925 -21.224 1.00 91.06 169 ALA A C 1
ATOM 1215 O O . ALA A 1 169 ? 16.928 5.221 -21.675 1.00 91.06 169 ALA A O 1
ATOM 1216 N N . ILE A 1 170 ? 19.047 5.427 -21.019 1.00 90.75 170 ILE A N 1
ATOM 1217 C CA . ILE A 1 170 ? 19.385 4.024 -21.307 1.00 90.75 170 ILE A CA 1
ATOM 1218 C C . ILE A 1 170 ? 18.662 3.082 -20.333 1.00 90.75 170 ILE A C 1
ATOM 1220 O O . ILE A 1 170 ? 18.064 2.087 -20.749 1.00 90.75 170 ILE A O 1
ATOM 1224 N N . LYS A 1 171 ? 18.657 3.412 -19.035 1.00 90.50 171 LYS A N 1
ATOM 1225 C CA . LYS A 1 171 ? 17.935 2.641 -18.011 1.00 90.50 171 LYS A CA 1
ATOM 1226 C C . LYS A 1 171 ? 16.437 2.597 -18.290 1.00 90.50 171 LYS A C 1
ATOM 1228 O O . LYS A 1 171 ? 15.826 1.538 -18.145 1.00 90.50 171 LYS A O 1
ATOM 1233 N N . SER A 1 172 ? 15.847 3.715 -18.720 1.00 86.75 172 SER A N 1
ATOM 1234 C CA . SER A 1 172 ? 14.421 3.766 -19.034 1.00 86.75 172 SER A CA 1
ATOM 1235 C C . SER A 1 172 ? 14.067 2.820 -20.182 1.00 86.75 172 SER A C 1
ATOM 1237 O O . SER A 1 172 ? 13.071 2.117 -20.072 1.00 86.75 172 SER A O 1
ATOM 1239 N N . LEU A 1 173 ? 14.898 2.678 -21.219 1.00 86.12 173 LEU A N 1
ATOM 1240 C CA . LEU A 1 173 ? 14.651 1.712 -22.302 1.00 86.12 173 LEU A CA 1
ATOM 1241 C C . LEU A 1 173 ? 14.599 0.256 -21.814 1.00 86.12 173 LEU A C 1
ATOM 1243 O O . LEU A 1 173 ? 13.751 -0.515 -22.267 1.00 86.12 173 LEU A O 1
ATOM 1247 N N . VAL A 1 174 ? 15.458 -0.122 -20.864 1.00 83.56 174 VAL A N 1
ATOM 1248 C CA . VAL A 1 174 ? 15.423 -1.458 -20.242 1.00 83.56 174 VAL A CA 1
ATOM 1249 C C . VAL A 1 174 ? 14.173 -1.623 -19.375 1.00 83.56 174 VAL A C 1
ATOM 1251 O O . VAL A 1 174 ? 13.540 -2.676 -19.411 1.00 83.56 174 VAL A O 1
ATOM 1254 N N . LEU A 1 175 ? 13.762 -0.577 -18.653 1.00 76.81 175 LEU A N 1
ATOM 1255 C CA . LEU A 1 175 ? 12.497 -0.545 -17.907 1.00 76.81 175 LEU A CA 1
ATOM 1256 C C . LEU A 1 175 ? 11.275 -0.666 -18.832 1.00 76.81 175 LEU A C 1
ATOM 1258 O O . LEU A 1 175 ? 10.350 -1.407 -18.519 1.00 76.81 175 LEU A O 1
ATOM 1262 N N . TRP A 1 176 ? 11.284 -0.011 -19.993 1.00 73.12 176 TRP A N 1
ATOM 1263 C CA . TRP A 1 176 ? 10.242 -0.141 -21.014 1.00 73.12 176 TRP A CA 1
ATOM 1264 C C . TRP A 1 176 ? 10.204 -1.553 -21.607 1.00 73.12 176 TRP A C 1
ATOM 1266 O O . TRP A 1 176 ? 9.124 -2.111 -21.796 1.00 73.12 176 TRP A O 1
ATOM 1276 N N . ALA A 1 177 ? 11.361 -2.168 -21.867 1.00 72.44 177 ALA A N 1
ATOM 1277 C CA . ALA A 1 177 ? 11.438 -3.559 -22.314 1.00 72.44 177 ALA A CA 1
ATOM 1278 C C . ALA A 1 177 ? 10.953 -4.541 -21.229 1.00 72.44 177 ALA A C 1
ATOM 1280 O O . ALA A 1 177 ? 10.265 -5.512 -21.551 1.00 72.44 177 ALA A O 1
ATOM 1281 N N . LYS A 1 178 ? 11.248 -4.256 -19.952 1.00 71.62 178 LYS A N 1
ATOM 1282 C CA . LYS A 1 178 ? 10.715 -4.950 -18.769 1.00 71.62 178 LYS A CA 1
ATOM 1283 C C . LYS A 1 178 ? 9.207 -4.879 -18.700 1.00 71.62 178 LYS A C 1
ATOM 1285 O O . LYS A 1 178 ? 8.561 -5.923 -18.734 1.00 71.62 178 LYS A O 1
ATOM 1290 N N . LEU A 1 179 ? 8.664 -3.670 -18.742 1.00 68.94 179 LEU A N 1
ATOM 1291 C CA . LEU A 1 179 ? 7.231 -3.440 -18.767 1.00 68.94 179 LEU A CA 1
ATOM 1292 C C . LEU A 1 179 ? 6.581 -4.180 -19.942 1.00 68.94 179 LEU A C 1
ATOM 1294 O O . LEU A 1 179 ? 5.631 -4.926 -19.749 1.00 68.94 179 LEU A O 1
ATOM 1298 N N . LYS A 1 180 ? 7.135 -4.064 -21.156 1.00 70.44 180 LYS A N 1
ATOM 1299 C CA . LYS A 1 180 ? 6.610 -4.745 -22.349 1.00 70.44 180 LYS A CA 1
ATOM 1300 C C . LYS A 1 180 ? 6.620 -6.267 -22.203 1.00 70.44 180 LYS A C 1
ATOM 1302 O O . LYS A 1 180 ? 5.682 -6.919 -22.651 1.00 70.44 180 LYS A O 1
ATOM 1307 N N . ARG A 1 181 ? 7.666 -6.848 -21.610 1.00 66.12 181 ARG A N 1
ATOM 1308 C CA . ARG A 1 181 ? 7.787 -8.299 -21.416 1.00 66.12 181 ARG A CA 1
ATOM 1309 C C . ARG A 1 181 ? 6.851 -8.814 -20.328 1.00 66.12 181 ARG A C 1
ATOM 1311 O O . ARG A 1 181 ? 6.248 -9.862 -20.523 1.00 66.12 181 ARG A O 1
ATOM 1318 N N . GLU A 1 182 ? 6.713 -8.086 -19.227 1.00 64.81 182 GLU A N 1
ATOM 1319 C CA . GLU A 1 182 ? 5.752 -8.395 -18.163 1.00 64.81 182 GLU A CA 1
ATOM 1320 C C . GLU A 1 182 ? 4.314 -8.287 -18.697 1.00 64.81 182 GLU A C 1
ATOM 1322 O O . GLU A 1 182 ? 3.529 -9.216 -18.526 1.00 64.81 182 GLU A O 1
ATOM 1327 N N . VAL A 1 183 ? 4.013 -7.251 -19.489 1.00 53.16 183 VAL A N 1
ATOM 1328 C CA . VAL A 1 183 ? 2.744 -7.111 -20.226 1.00 53.16 183 VAL A CA 1
ATOM 1329 C C . VAL A 1 183 ? 2.529 -8.270 -21.211 1.00 53.16 183 VAL A C 1
ATOM 1331 O O . VAL A 1 183 ? 1.466 -8.875 -21.217 1.00 53.16 183 VAL A O 1
ATOM 1334 N N . LEU A 1 184 ? 3.527 -8.649 -22.017 1.00 52.78 184 LEU A N 1
ATOM 1335 C CA . LEU A 1 184 ? 3.425 -9.783 -22.953 1.00 52.78 184 LEU A CA 1
ATOM 1336 C C . LEU A 1 184 ? 3.275 -11.140 -22.251 1.00 52.78 184 LEU A C 1
ATOM 1338 O O . LEU A 1 184 ? 2.621 -12.033 -22.787 1.00 52.78 184 LEU A O 1
ATOM 1342 N N . ALA A 1 185 ? 3.876 -11.317 -21.075 1.00 55.34 185 ALA A N 1
ATOM 1343 C CA . ALA A 1 185 ? 3.698 -12.515 -20.260 1.00 55.34 185 ALA A CA 1
ATOM 1344 C C . ALA A 1 185 ? 2.274 -12.599 -19.684 1.00 55.34 185 ALA A C 1
ATOM 1346 O O . ALA A 1 185 ? 1.718 -13.693 -19.632 1.00 55.34 185 ALA A O 1
ATOM 1347 N N . LEU A 1 186 ? 1.673 -11.454 -19.341 1.00 47.38 186 LEU A N 1
ATOM 1348 C CA . LEU A 1 186 ? 0.271 -11.326 -18.920 1.00 47.38 186 LEU A CA 1
ATOM 1349 C C . LEU A 1 186 ? -0.732 -11.516 -20.076 1.00 47.38 186 LEU A C 1
ATOM 1351 O O . LEU A 1 186 ? -1.873 -11.890 -19.832 1.00 47.38 186 LEU A O 1
ATOM 1355 N N . LEU A 1 187 ? -0.309 -11.303 -21.330 1.00 44.22 187 LEU A N 1
ATOM 1356 C CA . LEU A 1 187 ? -1.101 -11.541 -22.547 1.00 44.22 187 LEU A CA 1
ATOM 1357 C C . LEU A 1 187 ? -1.120 -13.014 -23.006 1.00 44.22 187 LEU A C 1
ATOM 1359 O O . LEU A 1 187 ? -1.817 -13.330 -23.973 1.00 44.22 187 LEU A O 1
ATOM 1363 N N . ARG A 1 188 ? -0.365 -13.930 -22.372 1.00 43.62 188 ARG A N 1
ATOM 1364 C CA . ARG A 1 188 ? -0.515 -15.366 -22.665 1.00 43.62 188 ARG A CA 1
ATOM 1365 C C . ARG A 1 188 ? -1.875 -15.833 -22.130 1.00 43.62 188 ARG A C 1
ATOM 1367 O O . ARG A 1 188 ? -2.138 -15.629 -20.948 1.00 43.62 188 ARG A O 1
ATOM 1374 N N . PRO A 1 189 ? -2.730 -16.456 -22.957 1.00 40.00 189 PRO A N 1
ATOM 1375 C CA . PRO A 1 189 ? -4.055 -16.863 -22.516 1.00 40.00 189 PRO A CA 1
ATOM 1376 C C . PRO A 1 189 ? -3.952 -17.900 -21.389 1.00 40.00 189 PRO A C 1
ATOM 1378 O O . PRO A 1 189 ? -3.237 -18.897 -21.510 1.00 40.00 189 PRO A O 1
ATOM 1381 N N . PHE A 1 190 ? -4.681 -17.665 -20.297 1.00 40.84 190 PHE A N 1
ATOM 1382 C CA . PHE A 1 190 ? -5.127 -18.742 -19.414 1.00 40.84 190 PHE A CA 1
ATOM 1383 C C . PHE A 1 190 ? -6.133 -19.622 -20.181 1.00 40.84 190 PHE A C 1
ATOM 1385 O O . PHE A 1 190 ? -6.834 -19.101 -21.050 1.00 40.84 190 PHE A O 1
ATOM 1392 N N . PRO A 1 191 ? -6.201 -20.936 -19.898 1.00 38.66 191 PRO A N 1
ATOM 1393 C CA . PRO A 1 191 ? -7.051 -21.860 -20.641 1.00 38.66 191 PRO A CA 1
ATOM 1394 C C . PRO A 1 191 ? -8.533 -21.458 -20.612 1.00 38.66 191 PRO A C 1
ATOM 1396 O O . PRO A 1 191 ? -9.043 -20.937 -19.619 1.00 38.66 191 PRO A O 1
ATOM 1399 N N . ASP A 1 192 ? -9.182 -21.726 -21.744 1.00 37.84 192 ASP A N 1
ATOM 1400 C CA . ASP A 1 192 ? -10.504 -21.290 -22.191 1.00 37.84 192 ASP A CA 1
ATOM 1401 C C . ASP A 1 192 ? -11.620 -21.412 -21.144 1.00 37.84 192 ASP A C 1
ATOM 1403 O O . ASP A 1 192 ? -12.287 -22.436 -21.026 1.00 37.84 192 ASP A O 1
ATOM 1407 N N . SER A 1 193 ? -11.877 -20.342 -20.397 1.00 38.69 193 SER A N 1
ATOM 1408 C CA . SER A 1 193 ? -13.196 -20.074 -19.813 1.00 38.69 193 SER A CA 1
ATOM 1409 C C . SER A 1 193 ? -13.236 -18.664 -19.241 1.00 38.69 193 SER A C 1
ATOM 1411 O O . SER A 1 193 ? -13.184 -18.489 -18.038 1.00 38.69 193 SER A O 1
ATOM 1413 N N . PHE A 1 194 ? -13.296 -17.643 -20.091 1.00 38.78 194 PHE A N 1
ATOM 1414 C CA . PHE A 1 194 ? -13.996 -16.386 -19.801 1.00 38.78 194 PHE A CA 1
ATOM 1415 C C . PHE A 1 194 ? -13.910 -15.507 -21.049 1.00 38.78 194 PHE A C 1
ATOM 1417 O O . PHE A 1 194 ? -12.826 -15.175 -21.515 1.00 38.78 194 PHE A O 1
ATOM 1424 N N . ASN A 1 195 ? -15.065 -15.173 -21.612 1.00 47.66 195 ASN A N 1
ATOM 1425 C CA . ASN A 1 195 ? -15.209 -14.293 -22.767 1.00 47.66 195 ASN A CA 1
ATOM 1426 C C . ASN A 1 195 ? -14.832 -12.846 -22.391 1.00 47.66 195 ASN A C 1
ATOM 1428 O O . ASN A 1 195 ? -15.438 -12.329 -21.448 1.00 47.66 195 ASN A O 1
ATOM 1432 N N . PRO A 1 196 ? -13.937 -12.155 -23.125 1.00 45.19 196 PRO A N 1
ATOM 1433 C CA . PRO A 1 196 ? -13.822 -10.715 -22.997 1.00 45.19 196 PRO A CA 1
ATOM 1434 C C . PRO A 1 196 ? -14.023 -10.015 -24.347 1.00 45.19 196 PRO A C 1
ATOM 1436 O O . PRO A 1 196 ? -13.235 -10.147 -25.279 1.00 45.19 196 PRO A O 1
ATOM 1439 N N . ASN A 1 197 ? -15.041 -9.163 -24.402 1.00 45.09 197 ASN A N 1
ATOM 1440 C CA . ASN A 1 197 ? -14.904 -7.863 -25.052 1.00 45.09 197 ASN A CA 1
ATOM 1441 C C . ASN A 1 197 ? -14.927 -6.835 -23.917 1.00 45.09 197 ASN A C 1
ATOM 1443 O O . ASN A 1 197 ? -15.904 -6.793 -23.167 1.00 45.09 197 ASN A O 1
ATOM 1447 N N . PRO A 1 198 ? -13.830 -6.086 -23.718 1.00 47.28 198 PRO A N 1
ATOM 1448 C CA . PRO A 1 198 ? -13.722 -4.767 -24.340 1.00 47.28 198 PRO A CA 1
ATOM 1449 C C . PRO A 1 198 ? -12.313 -4.466 -24.896 1.00 47.28 198 PRO A C 1
ATOM 1451 O O . PRO A 1 198 ? -11.390 -5.269 -24.805 1.00 47.28 198 PRO A O 1
ATOM 1454 N N . SER A 1 199 ? -12.163 -3.305 -25.537 1.00 53.41 199 SER A N 1
ATOM 1455 C CA . SER A 1 199 ? -10.964 -2.891 -26.271 1.00 53.41 199 SER A CA 1
ATOM 1456 C C . SER A 1 199 ? -9.691 -2.804 -25.407 1.00 53.41 199 SER A C 1
ATOM 1458 O O . SER A 1 199 ? -9.723 -2.478 -24.221 1.00 53.41 199 SER A O 1
ATOM 1460 N N . LEU A 1 200 ? -8.540 -3.051 -26.048 1.00 43.19 200 LEU A N 1
ATOM 1461 C CA . LEU A 1 200 ? -7.185 -3.146 -25.474 1.00 43.19 200 LEU A CA 1
ATOM 1462 C C . LEU A 1 200 ? -6.798 -2.001 -24.508 1.00 43.19 200 LEU A C 1
ATOM 1464 O O . LEU A 1 200 ? -6.024 -2.215 -23.579 1.00 43.19 200 LEU A O 1
ATOM 1468 N N . ALA A 1 201 ? -7.326 -0.792 -24.722 1.00 39.25 201 ALA A N 1
ATOM 1469 C CA . ALA A 1 201 ? -7.057 0.378 -23.883 1.00 39.25 201 ALA A CA 1
ATOM 1470 C C . ALA A 1 201 ? -7.767 0.305 -22.520 1.00 39.25 201 ALA A C 1
ATOM 1472 O O . ALA A 1 201 ? -7.184 0.695 -21.510 1.00 39.25 201 ALA A O 1
ATOM 1473 N N . SER A 1 202 ? -8.982 -0.254 -22.473 1.00 40.31 202 SER A N 1
ATOM 1474 C CA . SER A 1 202 ? -9.715 -0.477 -21.224 1.00 40.31 202 SER A CA 1
ATOM 1475 C C . SER A 1 202 ? -9.021 -1.533 -20.367 1.00 40.31 202 SER A C 1
ATOM 1477 O O . SER A 1 202 ? -8.881 -1.337 -19.169 1.00 40.31 202 SER A O 1
ATOM 1479 N N . CYS A 1 203 ? -8.484 -2.602 -20.964 1.00 39.22 203 CYS A N 1
ATOM 1480 C CA . CYS A 1 203 ? -7.738 -3.616 -20.214 1.00 39.22 203 CYS A CA 1
ATOM 1481 C C . CYS A 1 203 ? -6.427 -3.083 -19.610 1.00 39.22 203 CYS A C 1
ATOM 1483 O O . CYS A 1 203 ? -6.080 -3.483 -18.505 1.00 39.22 203 CYS A O 1
ATOM 1485 N N . ILE A 1 204 ? -5.718 -2.174 -20.293 1.00 40.34 204 ILE A N 1
ATOM 1486 C CA . ILE A 1 204 ? -4.487 -1.545 -19.775 1.00 40.34 204 ILE A CA 1
ATOM 1487 C C . ILE A 1 204 ? -4.801 -0.585 -18.615 1.00 40.34 204 ILE A C 1
ATOM 1489 O O . ILE A 1 204 ? -4.064 -0.571 -17.631 1.00 40.34 204 ILE A O 1
ATOM 1493 N N . LEU A 1 205 ? -5.898 0.179 -18.696 1.00 38.59 205 LEU A N 1
ATOM 1494 C CA . LEU A 1 205 ? -6.323 1.082 -17.619 1.00 38.59 205 LEU A CA 1
ATOM 1495 C C . LEU A 1 205 ? -6.802 0.301 -16.380 1.00 38.59 205 LEU A C 1
ATOM 1497 O O . LEU A 1 205 ? -6.334 0.579 -15.277 1.00 38.59 205 LEU A O 1
ATOM 1501 N N . ILE A 1 206 ? -7.598 -0.758 -16.585 1.00 42.97 206 ILE A N 1
ATOM 1502 C CA . ILE A 1 206 ? -8.079 -1.672 -15.532 1.00 42.97 206 ILE A CA 1
ATOM 1503 C C . ILE A 1 206 ? -6.910 -2.393 -14.829 1.00 42.97 206 ILE A C 1
ATOM 1505 O O . ILE A 1 206 ? -6.977 -2.666 -13.632 1.00 42.97 206 ILE A O 1
ATOM 1509 N N . PHE A 1 207 ? -5.806 -2.685 -15.533 1.00 45.12 207 PHE A N 1
ATOM 1510 C CA . PHE A 1 207 ? -4.624 -3.320 -14.926 1.00 45.12 207 PHE A CA 1
ATOM 1511 C C . PHE A 1 207 ? -3.721 -2.344 -14.150 1.00 45.12 207 PHE A C 1
ATOM 1513 O O . PHE A 1 207 ? -3.004 -2.772 -13.249 1.00 45.12 207 PHE A O 1
ATOM 1520 N N . ILE A 1 208 ? -3.749 -1.043 -14.470 1.00 54.34 208 ILE A N 1
ATOM 1521 C CA . ILE A 1 208 ? -3.052 0.011 -13.704 1.00 54.34 208 ILE A CA 1
ATOM 1522 C C . ILE A 1 208 ? -3.893 0.443 -12.486 1.00 54.34 208 ILE A C 1
ATOM 1524 O O . ILE A 1 208 ? -3.344 0.810 -11.445 1.00 54.34 208 ILE A O 1
ATOM 1528 N N . MET A 1 209 ? -5.222 0.364 -12.599 1.00 64.62 209 MET A N 1
ATOM 1529 C CA . MET A 1 209 ? -6.202 0.768 -11.589 1.00 64.62 209 MET A CA 1
ATOM 1530 C C . MET A 1 209 ? -6.961 -0.459 -11.074 1.00 64.62 209 MET A C 1
ATOM 1532 O O . MET A 1 209 ? -8.128 -0.684 -11.379 1.00 64.62 209 MET A O 1
ATOM 1536 N N . SER A 1 210 ? -6.280 -1.261 -10.253 1.00 83.62 210 SER A N 1
ATOM 1537 C CA . SER A 1 210 ? -6.789 -2.540 -9.727 1.00 83.62 210 SER A CA 1
ATOM 1538 C C . SER A 1 210 ? -8.090 -2.451 -8.904 1.00 83.62 210 SER A C 1
ATOM 1540 O O . SER A 1 210 ? -8.702 -3.479 -8.612 1.00 83.62 210 SER A O 1
ATOM 1542 N N . LEU A 1 211 ? -8.523 -1.241 -8.532 1.00 94.31 211 LEU A N 1
ATOM 1543 C CA . LEU A 1 211 ? -9.747 -0.955 -7.783 1.00 94.31 211 LEU A CA 1
ATOM 1544 C C . LEU A 1 211 ? -10.756 -0.124 -8.594 1.00 94.31 211 LEU A C 1
ATOM 1546 O O . LEU A 1 211 ? -11.643 0.494 -8.006 1.00 94.31 211 LEU A O 1
ATOM 1550 N N . GLU A 1 212 ? -10.640 -0.085 -9.923 1.00 93.12 212 GLU A N 1
ATOM 1551 C CA . GLU A 1 212 ? -11.558 0.671 -10.778 1.00 93.12 212 GLU A CA 1
ATOM 1552 C C . GLU A 1 212 ? -13.026 0.273 -10.533 1.00 93.12 212 GLU A C 1
ATOM 1554 O O . GLU A 1 212 ? -13.392 -0.905 -10.504 1.00 93.12 212 GLU A O 1
ATOM 1559 N N . GLY A 1 213 ? -13.867 1.282 -10.284 1.00 90.56 213 GLY A N 1
ATOM 1560 C CA . GLY A 1 213 ? -15.292 1.113 -9.980 1.00 90.56 213 GLY A CA 1
ATOM 1561 C C . GLY A 1 213 ? -15.599 0.546 -8.587 1.00 90.56 213 GLY A C 1
ATOM 1562 O O . GLY A 1 213 ? -16.771 0.413 -8.234 1.00 90.56 213 GLY A O 1
ATOM 1563 N N . LYS A 1 214 ? -14.585 0.224 -7.773 1.00 97.62 214 LYS A N 1
ATOM 1564 C CA . LYS A 1 214 ? -14.770 -0.254 -6.396 1.00 97.62 214 LYS A CA 1
ATOM 1565 C C . LYS A 1 214 ? -15.015 0.902 -5.442 1.00 97.62 214 LYS A C 1
ATOM 1567 O O . LYS A 1 214 ? -14.419 1.965 -5.576 1.00 97.62 214 LYS A O 1
ATOM 1572 N N . VAL A 1 215 ? -15.861 0.685 -4.440 1.00 98.69 215 VAL A N 1
ATOM 1573 C CA . VAL A 1 215 ? -16.213 1.697 -3.439 1.00 98.69 215 VAL A CA 1
ATOM 1574 C C . VAL A 1 215 ? -15.493 1.400 -2.129 1.00 98.69 215 VAL A C 1
ATOM 1576 O O . VAL A 1 215 ? -15.735 0.365 -1.502 1.00 98.69 215 VAL A O 1
ATOM 1579 N N . ALA A 1 216 ? -14.632 2.321 -1.698 1.00 98.81 216 ALA A N 1
ATOM 1580 C CA . ALA A 1 216 ? -13.920 2.245 -0.430 1.00 98.81 216 ALA A CA 1
ATOM 1581 C C . ALA A 1 216 ? -14.463 3.255 0.588 1.00 98.81 216 ALA A C 1
ATOM 1583 O O . ALA A 1 216 ? -14.405 4.467 0.382 1.00 98.81 216 ALA A O 1
ATOM 1584 N N . LEU A 1 217 ? -14.953 2.738 1.714 1.00 98.88 217 LEU A N 1
ATOM 1585 C CA . LEU A 1 217 ? -15.308 3.507 2.901 1.00 98.88 217 LEU A CA 1
ATOM 1586 C C . LEU A 1 217 ? -14.095 3.608 3.830 1.00 98.88 217 LEU A C 1
ATOM 1588 O O . LEU A 1 217 ? -13.629 2.596 4.351 1.00 98.88 217 LEU A O 1
ATOM 1592 N N . VAL A 1 218 ? -13.607 4.825 4.075 1.00 98.75 218 VAL A N 1
ATOM 1593 C CA . VAL A 1 218 ? -12.492 5.090 4.998 1.00 98.75 218 VAL A CA 1
ATOM 1594 C C . VAL A 1 218 ? -13.005 5.885 6.200 1.00 98.75 218 VAL A C 1
ATOM 1596 O O . VAL A 1 218 ? -13.292 7.084 6.097 1.00 98.75 218 VAL A O 1
ATOM 1599 N N . THR A 1 219 ? -13.134 5.230 7.357 1.00 98.31 219 THR A N 1
ATOM 1600 C CA . THR A 1 219 ? -13.605 5.885 8.586 1.00 98.31 219 THR A CA 1
ATOM 1601 C C . THR A 1 219 ? -12.455 6.581 9.302 1.00 98.31 219 THR A C 1
ATOM 1603 O O . THR A 1 219 ? -11.433 5.963 9.573 1.00 98.31 219 THR A O 1
ATOM 1606 N N . GLY A 1 220 ? -12.603 7.881 9.596 1.00 93.88 220 GLY A N 1
ATOM 1607 C CA . GLY A 1 220 ? -11.465 8.704 10.028 1.00 93.88 220 GLY A CA 1
ATOM 1608 C C . GLY A 1 220 ? -10.552 9.083 8.854 1.00 93.88 220 GLY A C 1
ATOM 1609 O O . GLY A 1 220 ? -9.390 9.426 9.053 1.00 93.88 220 GLY A O 1
ATOM 1610 N N . GLY A 1 221 ? -11.078 9.016 7.627 1.00 90.50 221 GLY A N 1
ATOM 1611 C CA . GLY A 1 221 ? -10.335 9.096 6.371 1.00 90.50 221 GLY A CA 1
ATOM 1612 C C . GLY A 1 221 ? -9.870 10.488 5.949 1.00 90.50 221 GLY A C 1
ATOM 1613 O O . GLY A 1 221 ? -9.283 10.619 4.884 1.00 90.50 221 GLY A O 1
ATOM 1614 N N . THR A 1 222 ? -10.146 11.537 6.724 1.00 91.00 222 THR A N 1
ATOM 1615 C CA . THR A 1 222 ? -9.923 12.922 6.274 1.00 91.00 222 THR A CA 1
ATOM 1616 C C . THR A 1 222 ? -8.588 13.528 6.681 1.00 91.00 222 THR A C 1
ATOM 1618 O O . THR A 1 222 ? -8.224 14.577 6.156 1.00 91.00 222 THR A O 1
ATOM 1621 N N . LYS A 1 223 ? -7.843 12.897 7.597 1.00 90.75 223 LYS A N 1
ATOM 1622 C CA . LYS A 1 223 ? -6.555 13.408 8.097 1.00 90.75 223 LYS A CA 1
ATOM 1623 C C . LYS A 1 223 ? -5.510 12.305 8.205 1.00 90.75 223 LYS A C 1
ATOM 1625 O O . LYS A 1 223 ? -5.852 11.123 8.263 1.00 90.75 223 LYS A O 1
ATOM 1630 N N . ASN A 1 224 ? -4.244 12.715 8.300 1.00 92.50 224 ASN A N 1
ATOM 1631 C CA . ASN A 1 224 ? -3.098 11.859 8.615 1.00 92.50 224 ASN A CA 1
ATOM 1632 C C . ASN A 1 224 ? -3.112 10.555 7.791 1.00 92.50 224 ASN A C 1
ATOM 1634 O O . ASN A 1 224 ? -3.192 10.598 6.563 1.00 92.50 224 ASN A O 1
ATOM 1638 N N . LEU A 1 225 ? -3.076 9.400 8.462 1.00 95.56 225 LEU A N 1
ATOM 1639 C CA . LEU A 1 225 ? -3.069 8.084 7.827 1.00 95.56 225 LEU A CA 1
ATOM 1640 C C . LEU A 1 225 ? -4.316 7.830 6.967 1.00 95.56 225 LEU A C 1
ATOM 1642 O O . LEU A 1 225 ? -4.202 7.277 5.878 1.00 95.56 225 LEU A O 1
ATOM 1646 N N . GLY A 1 226 ? -5.495 8.252 7.430 1.00 96.44 226 GLY A N 1
ATOM 1647 C CA . GLY A 1 226 ? -6.742 8.077 6.688 1.00 96.44 226 GLY A CA 1
ATOM 1648 C C . GLY A 1 226 ? -6.722 8.804 5.342 1.00 96.44 226 GLY A C 1
ATOM 1649 O O . GLY A 1 226 ? -7.107 8.225 4.327 1.00 96.44 226 GLY A O 1
ATOM 1650 N N . ALA A 1 227 ? -6.191 10.032 5.323 1.00 96.69 227 ALA A N 1
ATOM 1651 C CA . ALA A 1 227 ? -6.042 10.814 4.098 1.00 96.69 227 ALA A CA 1
ATOM 1652 C C . ALA A 1 227 ? -5.055 10.164 3.118 1.00 96.69 227 ALA A C 1
ATOM 1654 O O . ALA A 1 227 ? -5.321 10.099 1.920 1.00 96.69 227 ALA A O 1
ATOM 1655 N N . GLU A 1 228 ? -3.936 9.637 3.620 1.00 97.88 228 GLU A N 1
ATOM 1656 C CA . GLU A 1 228 ? -2.948 8.961 2.775 1.00 97.88 228 GLU A CA 1
ATOM 1657 C C . GLU A 1 228 ? -3.479 7.640 2.196 1.00 97.88 228 GLU A C 1
ATOM 1659 O O . GLU A 1 228 ? -3.274 7.346 1.018 1.00 97.88 228 GLU A O 1
ATOM 1664 N N . ILE A 1 229 ? -4.243 6.874 2.982 1.00 98.56 229 ILE A N 1
ATOM 1665 C CA . ILE A 1 229 ? -4.952 5.684 2.491 1.00 98.56 229 ILE A CA 1
ATOM 1666 C C . ILE A 1 229 ? -5.934 6.071 1.383 1.00 98.56 229 ILE A C 1
ATOM 1668 O O . ILE A 1 229 ? -5.949 5.427 0.335 1.00 98.56 229 ILE A O 1
ATOM 1672 N N . ALA A 1 230 ? -6.719 7.134 1.575 1.00 98.25 230 ALA A N 1
ATOM 1673 C CA . ALA A 1 230 ? -7.648 7.618 0.560 1.00 98.25 230 ALA A CA 1
ATOM 1674 C C . ALA A 1 230 ? -6.926 7.958 -0.756 1.00 98.25 230 ALA A C 1
ATOM 1676 O O . ALA A 1 230 ? -7.345 7.493 -1.814 1.00 98.25 230 ALA A O 1
ATOM 1677 N N . ARG A 1 231 ? -5.794 8.676 -0.704 1.00 97.56 231 ARG A N 1
ATOM 1678 C CA . ARG A 1 231 ? -4.977 8.975 -1.896 1.00 97.56 231 ARG A CA 1
ATOM 1679 C C . ARG A 1 231 ? -4.494 7.717 -2.609 1.00 97.56 231 ARG A C 1
ATOM 1681 O O . ARG A 1 231 ? -4.629 7.619 -3.826 1.00 97.56 231 ARG A O 1
ATOM 1688 N N . GLN A 1 232 ? -3.968 6.743 -1.865 1.00 97.44 232 GLN A N 1
ATOM 1689 C CA . GLN A 1 232 ? -3.470 5.490 -2.443 1.00 97.44 232 GLN A CA 1
ATOM 1690 C C . GLN A 1 232 ? -4.589 4.685 -3.114 1.00 97.44 232 GLN A C 1
ATOM 1692 O O . GLN A 1 232 ? -4.375 4.139 -4.194 1.00 97.44 232 GLN A O 1
ATOM 1697 N N . LEU A 1 233 ? -5.781 4.626 -2.509 1.00 98.00 233 LEU A N 1
ATOM 1698 C CA . LEU A 1 233 ? -6.928 3.911 -3.078 1.00 98.00 233 LEU A CA 1
ATOM 1699 C C . LEU A 1 233 ? -7.529 4.647 -4.288 1.00 98.00 233 LEU A C 1
ATOM 1701 O O . LEU A 1 233 ? -7.857 3.999 -5.281 1.00 98.00 233 LEU A O 1
ATOM 1705 N N . ALA A 1 234 ? -7.611 5.982 -4.262 1.00 96.25 234 ALA A N 1
ATOM 1706 C CA . ALA A 1 234 ? -8.023 6.768 -5.431 1.00 96.25 234 ALA A CA 1
ATOM 1707 C C . ALA A 1 234 ? -7.047 6.606 -6.605 1.00 96.25 234 ALA A C 1
ATOM 1709 O O . ALA A 1 234 ? -7.479 6.426 -7.740 1.00 96.25 234 ALA A O 1
ATOM 1710 N N . GLY A 1 235 ? -5.739 6.558 -6.327 1.00 94.50 235 GLY A N 1
ATOM 1711 C CA . GLY A 1 235 ? -4.711 6.248 -7.324 1.00 94.50 235 GLY A CA 1
ATOM 1712 C C . GLY A 1 235 ? -4.808 4.840 -7.919 1.00 94.50 235 GLY A C 1
ATOM 1713 O O . GLY A 1 235 ? -4.139 4.553 -8.905 1.00 94.50 235 GLY A O 1
ATOM 1714 N N . GLN A 1 236 ? -5.632 3.960 -7.342 1.00 95.12 236 GLN A N 1
ATOM 1715 C CA . GLN A 1 236 ? -5.986 2.649 -7.895 1.00 95.12 236 GLN A CA 1
ATOM 1716 C C . GLN A 1 236 ? -7.387 2.624 -8.526 1.00 95.12 236 GLN A C 1
ATOM 1718 O O . GLN A 1 236 ? -7.849 1.557 -8.912 1.00 95.12 236 GLN A O 1
ATOM 1723 N N . GLY A 1 237 ? -8.063 3.771 -8.641 1.00 94.25 237 GLY A N 1
ATOM 1724 C CA . GLY A 1 237 ? -9.371 3.904 -9.288 1.00 94.25 237 GLY A CA 1
ATOM 1725 C C . GLY A 1 237 ? -10.586 3.696 -8.403 1.00 94.25 237 GLY A C 1
ATOM 1726 O O . GLY A 1 237 ? -11.705 3.667 -8.916 1.00 94.25 237 GLY A O 1
ATOM 1727 N N . ALA A 1 238 ? -10.397 3.596 -7.088 1.00 97.81 238 ALA A N 1
ATOM 1728 C CA . ALA A 1 238 ? -11.519 3.468 -6.175 1.00 97.81 238 ALA A CA 1
ATOM 1729 C C . ALA A 1 238 ? -12.348 4.763 -6.116 1.00 97.81 238 ALA A C 1
ATOM 1731 O O . ALA A 1 238 ? -11.825 5.883 -6.113 1.00 97.81 238 ALA A O 1
ATOM 1732 N N . HIS A 1 239 ? -13.660 4.600 -6.000 1.00 98.56 239 HIS A N 1
ATOM 1733 C CA . HIS A 1 239 ? -14.566 5.605 -5.467 1.00 98.56 239 HIS A CA 1
ATOM 1734 C C . HIS A 1 239 ? -14.430 5.658 -3.943 1.00 98.56 239 HIS A C 1
ATOM 1736 O O . HIS A 1 239 ? -14.240 4.629 -3.295 1.00 98.56 239 HIS A O 1
ATOM 1742 N N . LEU A 1 240 ? -14.528 6.850 -3.359 1.00 98.62 240 LEU A N 1
ATOM 1743 C CA . LEU A 1 240 ? -14.209 7.078 -1.954 1.00 98.62 240 LEU A CA 1
ATOM 1744 C C . LEU A 1 240 ? -15.387 7.656 -1.175 1.00 98.62 240 LEU A C 1
ATOM 1746 O O . LEU A 1 240 ? -15.861 8.758 -1.452 1.00 98.62 240 LEU A O 1
ATOM 1750 N N . ALA A 1 241 ? -15.787 6.935 -0.135 1.00 98.75 241 ALA A N 1
ATOM 1751 C CA . ALA A 1 241 ? -16.628 7.437 0.935 1.00 98.75 241 ALA A CA 1
ATOM 1752 C C . ALA A 1 241 ? -15.741 7.756 2.144 1.00 98.75 241 ALA A C 1
ATOM 1754 O O . ALA A 1 241 ? -15.217 6.860 2.805 1.00 98.75 241 ALA A O 1
ATOM 1755 N N . LEU A 1 242 ? -15.536 9.040 2.422 1.00 98.62 242 LEU A N 1
ATOM 1756 C CA . LEU A 1 242 ? -14.657 9.501 3.492 1.00 98.62 242 LEU A CA 1
ATOM 1757 C C . LEU A 1 242 ? -15.487 9.922 4.696 1.00 98.62 242 LEU A C 1
ATOM 1759 O O . LEU A 1 242 ? -16.432 10.693 4.558 1.00 98.62 242 LEU A O 1
ATOM 1763 N N . HIS A 1 243 ? -15.122 9.445 5.880 1.00 98.38 243 HIS A N 1
ATOM 1764 C CA . HIS A 1 243 ? -15.806 9.809 7.116 1.00 98.38 243 HIS A CA 1
ATOM 1765 C C . HIS A 1 243 ? -14.912 10.627 8.055 1.00 98.38 243 HIS A C 1
ATOM 1767 O O . HIS A 1 243 ? -13.732 10.308 8.232 1.00 98.38 243 HIS A O 1
ATOM 1773 N N . TYR A 1 244 ? -15.501 11.631 8.710 1.00 96.88 244 TYR A N 1
ATOM 1774 C CA . TYR A 1 244 ? -14.888 12.416 9.781 1.00 96.88 244 TYR A CA 1
ATOM 1775 C C . TYR A 1 244 ? -15.816 12.550 10.997 1.00 96.88 244 TYR A C 1
ATOM 1777 O O . TYR A 1 244 ? -17.034 12.576 10.859 1.00 96.88 244 TYR A O 1
ATOM 1785 N N . ASN A 1 245 ? -15.229 12.665 12.193 1.00 94.44 245 ASN A N 1
ATOM 1786 C CA . ASN A 1 245 ? -15.998 12.647 13.440 1.00 94.44 245 ASN A CA 1
ATOM 1787 C C . ASN A 1 245 ? -16.625 14.011 13.774 1.00 94.44 245 ASN A C 1
ATOM 1789 O O . ASN A 1 245 ? -17.844 14.150 13.791 1.00 94.44 245 ASN A O 1
ATOM 1793 N N . THR A 1 246 ? -15.808 15.041 14.010 1.00 91.75 246 THR A N 1
ATOM 1794 C CA . THR A 1 246 ? -16.288 16.329 14.536 1.00 91.75 246 THR A CA 1
ATOM 1795 C C . THR A 1 246 ? -16.552 17.360 13.435 1.00 91.75 246 THR A C 1
ATOM 1797 O O . THR A 1 246 ? -15.781 17.429 12.474 1.00 91.75 246 THR A O 1
ATOM 1800 N N . PRO A 1 247 ? -17.536 18.268 13.590 1.00 90.12 247 PRO A N 1
ATOM 1801 C CA . PRO A 1 247 ? -17.756 19.373 12.650 1.00 90.12 247 PRO A CA 1
ATOM 1802 C C . PRO A 1 247 ? -16.505 20.225 12.391 1.00 90.12 247 PRO A C 1
ATOM 1804 O O . PRO A 1 247 ? -16.285 20.672 11.269 1.00 90.12 247 PRO A O 1
ATOM 1807 N N . SER A 1 248 ? -15.638 20.387 13.396 1.00 89.31 248 SER A N 1
ATOM 1808 C CA . SER A 1 248 ? -14.365 21.111 13.272 1.00 89.31 248 SER A CA 1
ATOM 1809 C C . SER A 1 248 ? -13.380 20.476 12.283 1.00 89.31 248 SER A C 1
ATOM 1811 O O . SER A 1 248 ? -12.509 21.162 11.760 1.00 89.31 248 SER A O 1
ATOM 1813 N N . SER A 1 249 ? -13.521 19.182 11.986 1.00 89.88 249 SER A N 1
ATOM 1814 C CA . SER A 1 249 ? -12.694 18.473 11.003 1.00 89.88 249 SER A CA 1
ATOM 1815 C C . SER A 1 249 ? -13.240 18.551 9.575 1.00 89.88 249 SER A C 1
ATOM 1817 O O . SER A 1 249 ? -12.603 18.029 8.659 1.00 89.88 249 SER A O 1
ATOM 1819 N N . LYS A 1 250 ? -14.389 19.213 9.369 1.00 93.31 250 LYS A N 1
ATOM 1820 C CA . LYS A 1 250 ? -15.026 19.345 8.054 1.00 93.31 250 LYS A CA 1
ATOM 1821 C C . LYS A 1 250 ? -14.109 20.020 7.039 1.00 93.31 250 LYS A C 1
ATOM 1823 O O . LYS A 1 250 ? -13.955 19.508 5.941 1.00 93.31 250 LYS A O 1
ATOM 1828 N N . THR A 1 251 ? -13.437 21.102 7.431 1.00 94.50 251 THR A N 1
ATOM 1829 C CA . THR A 1 251 ? -12.541 21.859 6.544 1.00 94.50 251 THR A CA 1
ATOM 1830 C C . THR A 1 251 ? -11.428 20.992 5.952 1.00 94.50 251 THR A C 1
ATOM 1832 O O . THR A 1 251 ? -11.107 21.125 4.775 1.00 94.50 251 THR A O 1
ATOM 1835 N N . ASP A 1 252 ? -10.847 20.085 6.741 1.00 91.88 252 ASP A N 1
ATOM 1836 C CA . ASP A 1 252 ? -9.807 19.172 6.251 1.00 91.88 252 ASP A CA 1
ATOM 1837 C C . ASP A 1 252 ? -10.395 18.115 5.306 1.00 91.88 252 ASP A C 1
ATOM 1839 O O . ASP A 1 252 ? -9.799 17.802 4.276 1.00 91.88 252 ASP A O 1
ATOM 1843 N N . GLY A 1 253 ? -11.604 17.627 5.607 1.00 94.44 253 GLY A N 1
ATOM 1844 C CA . GLY A 1 253 ? -12.352 16.732 4.724 1.00 94.44 253 GLY A CA 1
ATOM 1845 C C . GLY A 1 253 ? -12.729 17.373 3.387 1.00 94.44 253 GLY A C 1
ATOM 1846 O O . GLY A 1 253 ? -12.575 16.737 2.345 1.00 94.44 253 GLY A O 1
ATOM 1847 N N . ASP A 1 254 ? -13.163 18.634 3.394 1.00 96.25 254 ASP A N 1
ATOM 1848 C CA . ASP A 1 254 ? -13.502 19.394 2.188 1.00 96.25 254 ASP A CA 1
ATOM 1849 C C . ASP A 1 254 ? -12.254 19.632 1.322 1.00 96.25 254 ASP A C 1
ATOM 1851 O O . ASP A 1 254 ? -12.292 19.405 0.110 1.00 96.25 254 ASP A O 1
ATOM 1855 N N . LYS A 1 255 ? -11.121 20.002 1.941 1.00 96.56 255 LYS A N 1
ATOM 1856 C CA . LYS A 1 255 ? -9.827 20.153 1.252 1.00 96.56 255 LYS A CA 1
ATOM 1857 C C . LYS A 1 255 ? -9.383 18.854 0.584 1.00 96.56 255 LYS A C 1
ATOM 1859 O O . LYS A 1 255 ? -9.078 18.866 -0.606 1.00 96.56 255 LYS A O 1
ATOM 1864 N N . LEU A 1 256 ? -9.386 17.741 1.320 1.00 97.06 256 LEU A N 1
ATOM 1865 C CA . LEU A 1 256 ? -9.004 16.438 0.775 1.00 97.06 256 LEU A CA 1
ATOM 1866 C C . LEU A 1 256 ? -9.967 15.992 -0.334 1.00 97.06 256 LEU A C 1
ATOM 1868 O O . LEU A 1 256 ? -9.541 15.463 -1.355 1.00 97.06 256 LEU A O 1
ATOM 1872 N N . THR A 1 257 ? -11.267 16.236 -0.172 1.00 97.25 257 THR A N 1
ATOM 1873 C CA . THR A 1 257 ? -12.264 15.913 -1.202 1.00 97.25 257 THR A CA 1
ATOM 1874 C C . THR A 1 257 ? -12.003 16.692 -2.491 1.00 97.25 257 THR A C 1
ATOM 1876 O O . THR A 1 257 ? -12.079 16.115 -3.575 1.00 97.25 257 THR A O 1
ATOM 1879 N N . ALA A 1 258 ? -11.679 17.984 -2.392 1.00 96.94 258 ALA A N 1
ATOM 1880 C CA . ALA A 1 258 ? -11.315 18.803 -3.545 1.00 96.94 258 ALA A CA 1
ATOM 1881 C C . ALA A 1 258 ? -10.011 18.315 -4.202 1.00 96.94 258 ALA A C 1
ATOM 1883 O O . ALA A 1 258 ? -9.966 18.159 -5.421 1.00 96.94 258 ALA A O 1
ATOM 1884 N N . GLU A 1 259 ? -8.989 18.007 -3.396 1.00 97.38 259 GLU A N 1
ATOM 1885 C CA . GLU A 1 259 ? -7.716 17.434 -3.851 1.00 97.38 259 GLU A CA 1
ATOM 1886 C C . GLU A 1 259 ? -7.938 16.136 -4.645 1.00 97.38 259 GLU A C 1
ATOM 1888 O O . GLU A 1 259 ? -7.460 16.003 -5.770 1.00 97.38 259 GLU A O 1
ATOM 1893 N N . LEU A 1 260 ? -8.706 15.194 -4.092 1.00 97.31 260 LEU A N 1
ATOM 1894 C CA . LEU A 1 260 ? -8.953 13.890 -4.707 1.00 97.31 260 LEU A CA 1
ATOM 1895 C C . LEU A 1 260 ? -9.792 13.999 -5.981 1.00 97.31 260 LEU A C 1
ATOM 1897 O O . LEU A 1 260 ? -9.481 13.331 -6.960 1.00 97.31 260 LEU A O 1
ATOM 1901 N N . LYS A 1 261 ? -10.814 14.864 -6.007 1.00 96.00 261 LYS A N 1
ATOM 1902 C CA . LYS A 1 261 ? -11.610 15.113 -7.223 1.00 96.00 261 LYS A CA 1
ATOM 1903 C C . LYS A 1 261 ? -10.780 15.755 -8.334 1.00 96.00 261 LYS A C 1
ATOM 1905 O O . LYS A 1 261 ? -10.998 15.452 -9.501 1.00 96.00 261 LYS A O 1
ATOM 1910 N N . SER A 1 262 ? -9.840 16.630 -7.973 1.00 95.81 262 SER A N 1
ATOM 1911 C CA . SER A 1 262 ? -8.928 17.274 -8.921 1.00 95.81 262 SER A CA 1
ATOM 1912 C C . SER A 1 262 ? -7.902 16.284 -9.479 1.00 95.81 262 SER A C 1
ATOM 1914 O O . SER A 1 262 ? -7.673 16.247 -10.685 1.00 95.81 262 SER A O 1
ATOM 1916 N N . SER A 1 263 ? -7.290 15.475 -8.613 1.00 93.81 263 SER A N 1
ATOM 1917 C CA . SER A 1 263 ? -6.249 14.512 -8.996 1.00 93.81 263 SER A CA 1
ATOM 1918 C C . SER A 1 263 ? -6.808 13.261 -9.685 1.00 93.81 263 SER A C 1
ATOM 1920 O O . SER A 1 263 ? -6.132 12.672 -10.525 1.00 93.81 263 SER A O 1
ATOM 1922 N N . PHE A 1 264 ? -8.040 12.859 -9.354 1.00 94.94 264 PHE A N 1
ATOM 1923 C CA . PHE A 1 264 ? -8.682 11.630 -9.829 1.00 94.94 264 PHE A CA 1
ATOM 1924 C C . PHE A 1 264 ? -10.122 11.909 -10.298 1.00 94.94 264 PHE A C 1
ATOM 1926 O O . PHE A 1 264 ? -11.082 11.489 -9.649 1.00 94.94 264 PHE A O 1
ATOM 1933 N N . PRO A 1 265 ? -10.312 12.599 -11.439 1.00 91.56 265 PRO A N 1
ATOM 1934 C CA . PRO A 1 265 ? -11.630 13.068 -11.884 1.00 91.56 265 PRO A CA 1
ATOM 1935 C C . PRO A 1 265 ? -12.629 11.943 -12.205 1.00 91.56 265 PRO A C 1
ATOM 1937 O O . PRO A 1 265 ? -13.835 12.175 -12.192 1.00 91.56 265 PRO A O 1
ATOM 1940 N N . ALA A 1 266 ? -12.147 10.724 -12.472 1.00 90.62 266 ALA A N 1
ATOM 1941 C CA . ALA A 1 266 ? -12.991 9.546 -12.681 1.00 90.62 266 ALA A CA 1
ATOM 1942 C C . ALA A 1 266 ? -13.547 8.955 -11.368 1.00 90.62 266 ALA A C 1
ATOM 1944 O O . ALA A 1 266 ? -14.530 8.213 -11.385 1.00 90.62 266 ALA A O 1
ATOM 1945 N N . SER A 1 267 ? -12.946 9.280 -10.219 1.00 94.31 267 SER A N 1
ATOM 1946 C CA . SER A 1 267 ? -13.372 8.763 -8.922 1.00 94.31 267 SER A CA 1
ATOM 1947 C C . SER A 1 267 ? -14.461 9.637 -8.307 1.00 94.31 267 SER A C 1
ATOM 1949 O O . SER A 1 267 ? -14.272 10.824 -8.041 1.00 94.31 267 SER A O 1
ATOM 1951 N N . LYS A 1 268 ? -15.605 9.032 -7.975 1.00 97.31 268 LYS A N 1
ATOM 1952 C CA . LYS A 1 268 ? -16.600 9.669 -7.113 1.00 97.31 268 LYS A CA 1
ATOM 1953 C C . LYS A 1 268 ? -16.057 9.754 -5.684 1.00 97.31 268 LYS A C 1
ATOM 1955 O O . LYS A 1 268 ? -15.640 8.744 -5.126 1.00 97.31 268 LYS A O 1
ATOM 1960 N N . VAL A 1 269 ? -16.101 10.946 -5.089 1.00 98.12 269 VAL A N 1
ATOM 1961 C CA . VAL A 1 269 ? -15.688 11.192 -3.697 1.00 98.12 269 VAL A CA 1
ATOM 1962 C C . VAL A 1 269 ? -16.815 11.895 -2.943 1.00 98.12 269 VAL A C 1
ATOM 1964 O O . VAL A 1 269 ? -17.292 12.947 -3.387 1.00 98.12 269 VAL A O 1
ATOM 1967 N N . ALA A 1 270 ? -17.227 11.322 -1.814 1.00 98.00 270 ALA A N 1
ATOM 1968 C CA . ALA A 1 270 ? -18.237 11.877 -0.915 1.00 98.00 270 ALA A CA 1
ATOM 1969 C C . ALA A 1 270 ? -17.735 11.885 0.531 1.00 98.00 270 ALA A C 1
ATOM 1971 O O . ALA A 1 270 ? -16.901 11.065 0.921 1.00 98.00 270 ALA A O 1
ATOM 1972 N N . LEU A 1 271 ? -18.252 12.832 1.310 1.00 98.06 271 LEU A N 1
ATOM 1973 C CA . LEU A 1 271 ? -17.818 13.110 2.670 1.00 98.06 271 LEU A CA 1
ATOM 1974 C C . LEU A 1 271 ? -18.997 12.951 3.637 1.00 98.06 271 LEU A C 1
ATOM 1976 O O . LEU A 1 271 ? -20.058 13.528 3.412 1.00 98.06 271 LEU A O 1
ATOM 1980 N N . TYR A 1 272 ? -18.789 12.207 4.720 1.00 98.19 272 TYR A N 1
ATOM 1981 C CA . TYR A 1 272 ? -19.795 11.886 5.731 1.00 98.19 272 TYR A CA 1
ATOM 1982 C C . TYR A 1 272 ? -19.306 12.293 7.119 1.00 98.19 272 TYR A C 1
ATOM 1984 O O . TYR A 1 272 ? -18.137 12.099 7.458 1.00 98.19 272 TYR A O 1
ATOM 1992 N N . GLN A 1 273 ? -20.210 12.823 7.936 1.00 97.44 273 GLN A N 1
ATOM 1993 C CA . GLN A 1 273 ? -19.929 13.203 9.316 1.00 97.44 273 GLN A CA 1
ATOM 1994 C C . GLN A 1 273 ? -20.717 12.319 10.274 1.00 97.44 273 GLN A C 1
ATOM 1996 O O . GLN A 1 273 ? -21.898 12.080 10.037 1.00 97.44 273 GLN A O 1
ATOM 2001 N N . GLY A 1 274 ? -20.090 11.870 11.359 1.00 96.25 274 GLY A N 1
ATOM 2002 C CA . GLY A 1 274 ? -20.800 11.174 12.430 1.00 96.25 274 GLY A CA 1
ATOM 2003 C C . GLY A 1 274 ? -19.893 10.772 13.587 1.00 96.25 274 GLY A C 1
ATOM 2004 O O . GLY A 1 274 ? -18.691 10.595 13.415 1.00 96.25 274 GLY A O 1
ATOM 2005 N N . ASP A 1 275 ? -20.458 10.608 14.781 1.00 96.88 275 ASP A N 1
ATOM 2006 C CA . ASP A 1 275 ? -19.747 9.935 15.867 1.00 96.88 275 ASP A CA 1
ATOM 2007 C C . ASP A 1 275 ? -20.079 8.439 15.855 1.00 96.88 275 ASP A C 1
ATOM 2009 O O . ASP A 1 275 ? -21.210 8.041 16.117 1.00 96.88 275 ASP A O 1
ATOM 2013 N N . LEU A 1 276 ? -19.091 7.600 15.539 1.00 97.88 276 LEU A N 1
ATOM 2014 C CA . LEU A 1 276 ? -19.278 6.156 15.342 1.00 97.88 276 LEU A CA 1
ATOM 2015 C C . LEU A 1 276 ? -19.151 5.337 16.641 1.00 97.88 276 LEU A C 1
ATOM 2017 O O . LEU A 1 276 ? -18.881 4.137 16.598 1.00 97.88 276 LEU A O 1
ATOM 2021 N N . THR A 1 277 ? -19.320 5.967 17.806 1.00 97.62 277 THR A N 1
ATOM 2022 C CA . THR A 1 277 ? -19.347 5.298 19.123 1.00 97.62 277 THR A CA 1
ATOM 2023 C C . THR A 1 277 ? -20.673 4.567 19.406 1.00 97.62 277 THR A C 1
ATOM 2025 O O . THR A 1 277 ? -20.783 3.806 20.381 1.00 97.62 277 THR A O 1
ATOM 2028 N N . THR A 1 278 ? -21.681 4.741 18.546 1.00 97.62 278 THR A N 1
ATOM 2029 C CA . THR A 1 278 ? -22.980 4.054 18.598 1.00 97.62 278 THR A CA 1
ATOM 2030 C C . THR A 1 278 ? -23.175 3.138 17.393 1.00 97.62 278 THR A C 1
ATOM 2032 O O . THR A 1 278 ? -22.580 3.329 16.332 1.00 97.62 278 THR A O 1
ATOM 2035 N N . LYS A 1 279 ? -24.008 2.107 17.558 1.00 98.06 279 LYS A N 1
ATOM 2036 C CA . LYS A 1 279 ? -24.302 1.164 16.477 1.00 98.06 279 LYS A CA 1
ATOM 2037 C C . LYS A 1 279 ? -25.103 1.852 15.370 1.00 98.06 279 LYS A C 1
ATOM 2039 O O . LYS A 1 279 ? -24.839 1.633 14.193 1.00 98.06 279 LYS A O 1
ATOM 2044 N N . GLU A 1 280 ? -26.063 2.673 15.770 1.00 98.50 280 GLU A N 1
ATOM 2045 C CA . GLU A 1 280 ? -26.999 3.378 14.902 1.00 98.50 280 GLU A CA 1
ATOM 2046 C C . GLU A 1 280 ? -26.242 4.300 13.941 1.00 98.50 280 GLU A C 1
ATOM 2048 O O . GLU A 1 280 ? -26.436 4.214 12.734 1.00 98.50 280 GLU A O 1
ATOM 2053 N N . ALA A 1 281 ? -25.274 5.076 14.444 1.00 98.31 281 ALA A N 1
ATOM 2054 C CA . ALA A 1 281 ? -24.456 5.949 13.603 1.00 98.31 281 ALA A CA 1
ATOM 2055 C C . ALA A 1 281 ? -23.611 5.171 12.578 1.00 98.31 281 ALA A C 1
ATOM 2057 O O . ALA A 1 281 ? -23.405 5.633 11.454 1.00 98.31 281 ALA A O 1
ATOM 2058 N N . VAL A 1 282 ? -23.123 3.979 12.944 1.00 98.75 282 VAL A N 1
ATOM 2059 C CA . VAL A 1 282 ? -22.411 3.103 12.004 1.00 98.75 282 VAL A CA 1
ATOM 2060 C C . VAL A 1 282 ? -23.366 2.573 10.933 1.00 98.75 282 VAL A C 1
ATOM 2062 O O . VAL A 1 282 ? -23.030 2.624 9.751 1.00 98.75 282 VAL A O 1
ATOM 2065 N N . ASP A 1 283 ? -24.551 2.091 11.310 1.00 98.44 283 ASP A N 1
ATOM 2066 C CA . ASP A 1 283 ? -25.545 1.608 10.347 1.00 98.44 283 ASP A CA 1
ATOM 2067 C C . ASP A 1 283 ? -25.970 2.723 9.371 1.00 98.44 283 ASP A C 1
ATOM 2069 O O . ASP A 1 283 ? -25.989 2.498 8.157 1.00 98.44 283 ASP A O 1
ATOM 2073 N N . ASP A 1 284 ? -26.223 3.933 9.879 1.00 98.56 284 ASP A N 1
ATOM 2074 C CA . ASP A 1 284 ? -26.603 5.111 9.091 1.00 98.56 284 ASP A CA 1
ATOM 2075 C C . ASP A 1 284 ? -25.507 5.526 8.102 1.00 98.56 284 ASP A C 1
ATOM 2077 O O . ASP A 1 284 ? -25.796 5.878 6.950 1.00 98.56 284 ASP A O 1
ATOM 2081 N N . LEU A 1 285 ? -24.234 5.438 8.509 1.00 98.69 285 LEU A N 1
ATOM 2082 C CA . LEU A 1 285 ? -23.099 5.676 7.620 1.00 98.69 285 LEU A CA 1
ATOM 2083 C C . LEU A 1 285 ? -23.101 4.676 6.457 1.00 98.69 285 LEU A C 1
ATOM 2085 O O . LEU A 1 285 ? -23.046 5.084 5.297 1.00 98.69 285 LEU A O 1
ATOM 2089 N N . PHE A 1 286 ? -23.204 3.374 6.735 1.00 98.69 286 PHE A N 1
ATOM 2090 C CA . PHE A 1 286 ? -23.232 2.353 5.681 1.00 98.69 286 PHE A CA 1
ATOM 2091 C C . PHE A 1 286 ? -24.455 2.495 4.765 1.00 98.69 286 PHE A C 1
ATOM 2093 O O . PHE A 1 286 ? -24.328 2.319 3.550 1.00 98.69 286 PHE A O 1
ATOM 2100 N N . ALA A 1 287 ? -25.622 2.838 5.317 1.00 98.44 287 ALA A N 1
ATOM 2101 C CA . ALA A 1 287 ? -26.832 3.097 4.543 1.00 98.44 287 ALA A CA 1
ATOM 2102 C C . ALA A 1 287 ? -26.661 4.304 3.607 1.00 98.44 287 ALA A C 1
ATOM 2104 O O . ALA A 1 287 ? -27.008 4.225 2.428 1.00 98.44 287 ALA A O 1
ATOM 2105 N N . SER A 1 288 ? -26.061 5.390 4.101 1.00 98.62 288 SER A N 1
ATOM 2106 C CA . SER A 1 288 ? -25.779 6.596 3.313 1.00 98.62 288 SER A CA 1
ATOM 2107 C C . SER A 1 288 ? -24.790 6.316 2.181 1.00 98.62 288 SER A C 1
ATOM 2109 O O . SER A 1 288 ? -25.033 6.694 1.036 1.00 98.62 288 SER A O 1
ATOM 2111 N N . VAL A 1 289 ? -23.720 5.564 2.458 1.00 98.62 289 VAL A N 1
ATOM 2112 C CA . VAL A 1 289 ? -22.750 5.165 1.427 1.00 98.62 289 VAL A CA 1
ATOM 2113 C C . VAL A 1 289 ? -23.407 4.278 0.371 1.00 98.62 289 VAL A C 1
ATOM 2115 O O . VAL A 1 289 ? -23.228 4.511 -0.821 1.00 98.62 289 VAL A O 1
ATOM 2118 N N . LYS A 1 290 ? -24.221 3.295 0.772 1.00 97.94 290 LYS A N 1
ATOM 2119 C CA . LYS A 1 290 ? -24.968 2.459 -0.181 1.00 97.94 290 LYS A CA 1
ATOM 2120 C C . LYS A 1 290 ? -25.947 3.266 -1.024 1.00 97.94 290 LYS A C 1
ATOM 2122 O O . LYS A 1 290 ? -26.069 3.001 -2.214 1.00 97.94 290 LYS A O 1
ATOM 2127 N N . LYS A 1 291 ? -26.621 4.256 -0.439 1.00 98.19 291 LYS A N 1
ATOM 2128 C CA . LYS A 1 291 ? -27.517 5.152 -1.175 1.00 98.19 291 LYS A CA 1
ATOM 2129 C C . LYS A 1 291 ? -26.765 5.942 -2.247 1.00 98.19 291 LYS A C 1
ATOM 2131 O O . LYS A 1 291 ? -27.253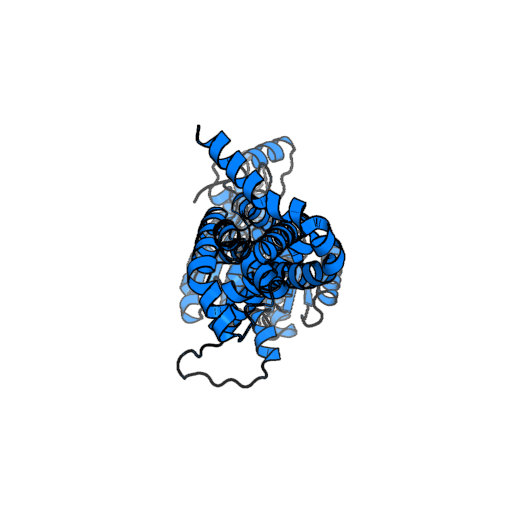 6.059 -3.367 1.00 98.19 291 LYS A O 1
ATOM 2136 N N . ASP A 1 292 ? -25.582 6.455 -1.920 1.00 97.81 292 ASP A N 1
ATOM 2137 C CA . ASP A 1 292 ? -24.837 7.321 -2.831 1.00 97.81 292 ASP A CA 1
ATOM 2138 C C . ASP A 1 292 ? -24.019 6.540 -3.867 1.00 97.81 292 ASP A C 1
ATOM 2140 O O . ASP A 1 292 ? -23.878 6.997 -5.001 1.00 97.81 292 ASP A O 1
ATOM 2144 N N . PHE A 1 293 ? -23.464 5.383 -3.511 1.00 97.88 293 PHE A N 1
ATOM 2145 C CA . PHE A 1 293 ? -22.541 4.620 -4.360 1.00 97.88 293 PHE A CA 1
ATOM 2146 C C . PHE A 1 293 ? -23.102 3.281 -4.860 1.00 97.88 293 PHE A C 1
ATOM 2148 O O . PHE A 1 293 ? -22.478 2.641 -5.701 1.00 97.88 293 PHE A O 1
ATOM 2155 N N . GLY A 1 294 ? -24.250 2.831 -4.352 1.00 97.00 294 GLY A N 1
ATOM 2156 C CA . GLY A 1 294 ? -24.876 1.547 -4.689 1.00 97.00 294 GLY A CA 1
ATOM 2157 C C . GLY A 1 294 ? -24.293 0.342 -3.941 1.00 97.00 294 GLY A C 1
ATOM 2158 O O . GLY A 1 294 ? -25.029 -0.580 -3.592 1.00 97.00 294 GLY A O 1
ATOM 2159 N N . GLN A 1 295 ? -22.994 0.351 -3.638 1.00 95.56 295 GLN A N 1
ATOM 2160 C CA . GLN A 1 295 ? -22.300 -0.751 -2.965 1.00 95.56 295 GLN A CA 1
ATOM 2161 C C . GLN A 1 295 ? -21.170 -0.267 -2.049 1.00 95.56 295 GLN A C 1
ATOM 2163 O O . GLN A 1 295 ? -20.792 0.901 -2.067 1.00 95.56 295 GLN A O 1
ATOM 2168 N N . VAL A 1 296 ? -20.622 -1.189 -1.254 1.00 98.50 296 VAL A N 1
ATOM 2169 C CA . VAL A 1 296 ? -19.382 -1.005 -0.485 1.00 98.50 296 VAL A CA 1
ATOM 2170 C C . VAL A 1 296 ? -18.507 -2.225 -0.749 1.00 98.50 296 VAL A C 1
ATOM 2172 O O . VAL A 1 296 ? -18.922 -3.337 -0.442 1.00 98.50 296 VAL A O 1
ATOM 2175 N N . ASP A 1 297 ? -17.316 -2.055 -1.314 1.00 98.62 297 ASP A N 1
ATOM 2176 C CA . ASP A 1 297 ? -16.389 -3.167 -1.582 1.00 98.62 297 ASP A CA 1
ATOM 2177 C C . ASP A 1 297 ? -15.286 -3.259 -0.526 1.00 98.62 297 ASP A C 1
ATOM 2179 O O . ASP A 1 297 ? -14.791 -4.345 -0.218 1.00 98.62 297 ASP A O 1
ATOM 2183 N N . ILE A 1 298 ? -14.872 -2.109 0.006 1.00 98.88 298 ILE A N 1
ATOM 2184 C CA . ILE A 1 298 ? -13.727 -1.976 0.902 1.00 98.88 298 ILE A CA 1
ATOM 2185 C C . ILE A 1 298 ? -14.138 -1.123 2.100 1.00 98.88 298 ILE A C 1
ATOM 2187 O O . ILE A 1 298 ? -14.741 -0.064 1.938 1.00 98.88 298 ILE A O 1
ATOM 2191 N N . VAL A 1 299 ? -13.775 -1.557 3.303 1.00 98.81 299 VAL A N 1
ATOM 2192 C CA . VAL A 1 299 ? -13.890 -0.765 4.532 1.00 98.81 299 VAL A CA 1
ATOM 2193 C C . VAL A 1 299 ? -12.523 -0.691 5.191 1.00 98.81 299 VAL A C 1
ATOM 2195 O O . VAL A 1 299 ? -11.932 -1.723 5.505 1.00 98.81 299 VAL A O 1
ATOM 2198 N N . VAL A 1 300 ? -12.033 0.523 5.432 1.00 98.88 300 VAL A N 1
ATOM 2199 C CA . VAL A 1 300 ? -10.812 0.769 6.199 1.00 98.88 300 VAL A CA 1
ATOM 2200 C C . VAL A 1 300 ? -11.153 1.597 7.431 1.00 98.88 300 VAL A C 1
ATOM 2202 O O . VAL A 1 300 ? -11.518 2.767 7.324 1.00 98.88 300 VAL A O 1
ATOM 2205 N N . ASN A 1 301 ? -11.032 0.984 8.606 1.00 98.56 301 ASN A N 1
ATOM 2206 C CA . ASN A 1 301 ? -11.273 1.640 9.880 1.00 98.56 301 ASN A CA 1
ATOM 2207 C C . ASN A 1 301 ? -9.982 2.224 10.452 1.00 98.56 301 ASN A C 1
ATOM 2209 O O . ASN A 1 301 ? -9.138 1.475 10.948 1.00 98.56 301 ASN A O 1
ATOM 2213 N N . THR A 1 302 ? -9.839 3.551 10.422 1.00 97.31 302 THR A N 1
ATOM 2214 C CA . THR A 1 302 ? -8.689 4.255 11.017 1.00 97.31 302 THR A CA 1
ATOM 2215 C C . THR A 1 302 ? -9.044 4.971 12.318 1.00 97.31 302 THR A C 1
ATOM 2217 O O . THR A 1 302 ? -8.234 5.744 12.830 1.00 97.31 302 THR A O 1
ATOM 2220 N N . ILE A 1 303 ? -10.242 4.742 12.866 1.00 95.25 303 ILE A N 1
ATOM 2221 C CA . ILE A 1 303 ? -10.688 5.395 14.097 1.00 95.25 303 ILE A CA 1
ATOM 2222 C C . ILE A 1 303 ? -9.864 4.898 15.283 1.00 95.25 303 ILE A C 1
ATOM 2224 O O . ILE A 1 303 ? -9.654 3.697 15.493 1.00 95.25 303 ILE A O 1
ATOM 2228 N N . GLY A 1 304 ? -9.411 5.846 16.096 1.00 93.62 304 GLY A N 1
ATOM 2229 C CA . GLY A 1 304 ? -8.830 5.553 17.389 1.00 93.62 304 GLY A CA 1
ATOM 2230 C C . GLY A 1 304 ? -8.551 6.807 18.203 1.00 93.62 304 GLY A C 1
ATOM 2231 O O . GLY A 1 304 ? -8.383 7.895 17.656 1.00 93.62 304 GLY A O 1
ATOM 2232 N N . LYS A 1 305 ? -8.486 6.625 19.520 1.00 94.19 305 LYS A N 1
ATOM 2233 C CA . LYS A 1 305 ? -8.066 7.631 20.495 1.00 94.19 305 LYS A CA 1
ATOM 2234 C C . LYS A 1 305 ? -6.943 7.051 21.340 1.00 94.19 305 LYS A C 1
ATOM 2236 O O . LYS A 1 305 ? -7.027 5.897 21.757 1.00 94.19 305 LYS A O 1
ATOM 2241 N N . VAL A 1 306 ? -5.905 7.846 21.581 1.00 93.25 306 VAL A N 1
ATOM 2242 C CA . VAL A 1 306 ? -4.772 7.482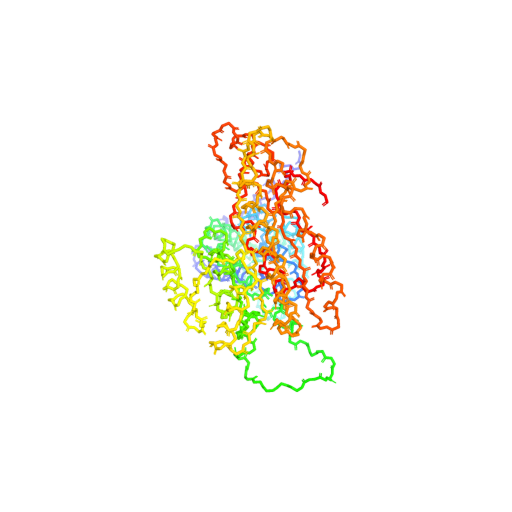 22.439 1.00 93.25 306 VAL A CA 1
ATOM 2243 C C . VAL A 1 306 ? -4.956 8.138 23.803 1.00 93.25 306 VAL A C 1
ATOM 2245 O O . VAL A 1 306 ? -5.232 9.333 23.878 1.00 93.25 306 VAL A O 1
ATOM 2248 N N . LEU A 1 307 ? -4.747 7.368 24.869 1.00 93.81 307 LEU A N 1
ATOM 2249 C CA . LEU A 1 307 ? -4.640 7.869 26.236 1.00 93.81 307 LEU A CA 1
ATOM 2250 C C . LEU A 1 307 ? -3.386 7.268 26.870 1.00 93.81 307 LEU A C 1
ATOM 2252 O O . LEU A 1 307 ? -3.292 6.048 27.025 1.00 93.81 307 LEU A O 1
ATOM 2256 N N . LYS A 1 308 ? -2.428 8.134 27.210 1.00 92.44 308 LYS A N 1
ATOM 2257 C CA . LYS A 1 308 ? -1.229 7.787 27.975 1.00 92.44 308 LYS A CA 1
ATOM 2258 C C . LYS A 1 308 ? -1.389 8.353 29.382 1.00 92.44 308 LYS A C 1
ATOM 2260 O O . LYS A 1 308 ? -1.289 9.564 29.556 1.00 92.44 308 LYS A O 1
ATOM 2265 N N . LYS A 1 309 ? -1.665 7.500 30.366 1.00 93.81 309 LYS A N 1
ATOM 2266 C CA . LYS A 1 309 ? -1.967 7.919 31.740 1.00 93.81 309 LYS A CA 1
ATOM 2267 C C . LYS A 1 309 ? -1.669 6.796 32.745 1.00 93.81 309 LYS A C 1
ATOM 2269 O O . LYS A 1 309 ? -1.859 5.626 32.398 1.00 93.81 309 LYS A O 1
ATOM 2274 N N . PRO A 1 310 ? -1.198 7.098 33.970 1.00 96.19 310 PRO A N 1
ATOM 2275 C CA . PRO A 1 310 ? -1.099 6.100 35.035 1.00 96.19 310 PRO A CA 1
ATOM 2276 C C . PRO A 1 310 ? -2.453 5.443 35.296 1.00 96.19 310 PRO A C 1
ATOM 2278 O O . PRO A 1 310 ? -3.467 6.131 35.356 1.00 96.19 310 PRO A O 1
ATOM 2281 N N . ILE A 1 311 ? -2.478 4.119 35.481 1.00 96.69 311 ILE A N 1
ATOM 2282 C CA . ILE A 1 311 ? -3.738 3.378 35.668 1.00 96.69 311 ILE A CA 1
ATOM 2283 C C . ILE A 1 311 ? -4.543 3.884 36.873 1.00 96.69 311 ILE A C 1
ATOM 2285 O O . ILE A 1 311 ? -5.765 3.913 36.820 1.00 96.69 311 ILE A O 1
ATOM 2289 N N . THR A 1 312 ? -3.860 4.345 37.922 1.00 97.81 312 THR A N 1
ATOM 2290 C CA . THR A 1 312 ? -4.453 4.903 39.146 1.00 97.81 312 THR A CA 1
ATOM 2291 C C . THR A 1 312 ? -5.169 6.235 38.936 1.00 97.81 312 THR A C 1
ATOM 2293 O O . THR A 1 312 ? -5.902 6.667 39.816 1.00 97.81 312 THR A O 1
ATOM 2296 N N . GLU A 1 313 ? -4.950 6.898 37.800 1.00 97.88 313 GLU A N 1
ATOM 2297 C CA . GLU A 1 313 ? -5.547 8.196 37.475 1.00 97.88 313 GLU A CA 1
ATOM 2298 C C . GLU A 1 313 ? -6.564 8.108 36.330 1.00 97.88 313 GLU A C 1
ATOM 2300 O O . GLU A 1 313 ? -7.167 9.118 35.965 1.00 97.88 313 GLU A O 1
ATOM 2305 N N . ILE A 1 314 ? -6.741 6.930 35.723 1.00 97.81 314 ILE A N 1
ATOM 2306 C CA . ILE A 1 314 ? -7.747 6.729 34.678 1.00 97.81 314 ILE A CA 1
ATOM 2307 C C . ILE A 1 314 ? -9.117 6.679 35.349 1.00 97.81 314 ILE A C 1
ATOM 2309 O O . ILE A 1 314 ? -9.411 5.772 36.125 1.00 97.81 314 ILE A O 1
ATOM 2313 N N . SER A 1 315 ? -9.951 7.666 35.039 1.00 98.44 315 SER A N 1
ATOM 2314 C CA . SER A 1 315 ? -11.347 7.699 35.469 1.00 98.44 315 SER A CA 1
ATOM 2315 C C . SER A 1 315 ? -12.196 6.689 34.692 1.00 98.44 315 SER A C 1
ATOM 2317 O O . SER A 1 315 ? -11.859 6.300 33.572 1.00 98.44 315 SER A O 1
ATOM 2319 N N . GLU A 1 316 ? -13.338 6.301 35.259 1.00 98.44 316 GLU A N 1
ATOM 2320 C CA . GLU A 1 316 ? -14.319 5.444 34.579 1.00 98.44 316 GLU A CA 1
ATOM 2321 C C . GLU A 1 316 ? -14.799 6.067 33.259 1.00 98.44 316 GLU A C 1
ATOM 2323 O O . GLU A 1 316 ? -14.826 5.395 32.235 1.00 98.44 316 GLU A O 1
ATOM 2328 N N . ALA A 1 317 ? -15.039 7.382 33.235 1.00 98.56 317 ALA A N 1
ATOM 2329 C CA . ALA A 1 317 ? -15.424 8.094 32.017 1.00 98.56 317 ALA A CA 1
ATOM 2330 C C . ALA A 1 317 ? -14.349 8.018 30.914 1.00 98.56 317 ALA A C 1
ATOM 2332 O O . ALA A 1 317 ? -14.673 7.821 29.743 1.00 98.56 317 ALA A O 1
ATOM 2333 N N . GLU A 1 318 ? -13.064 8.141 31.268 1.00 98.38 318 GLU A N 1
ATOM 2334 C CA . GLU A 1 318 ? -11.962 7.963 30.312 1.00 98.38 318 GLU A CA 1
ATOM 2335 C C . GLU A 1 318 ? -11.861 6.510 29.829 1.00 98.38 318 GLU A C 1
ATOM 2337 O O . GLU A 1 318 ? -11.549 6.271 28.662 1.00 98.38 318 GLU A O 1
ATOM 2342 N N . TYR A 1 319 ? -12.120 5.530 30.699 1.00 98.31 319 TYR A N 1
ATOM 2343 C CA . TYR A 1 319 ? -12.184 4.122 30.308 1.00 98.31 319 TYR A CA 1
ATOM 2344 C C . TYR A 1 319 ? -13.315 3.878 29.299 1.00 98.31 319 TYR A C 1
ATOM 2346 O O . TYR A 1 319 ? -13.062 3.342 28.215 1.00 98.31 319 TYR A O 1
ATOM 2354 N N . ASP A 1 320 ? -14.528 4.327 29.619 1.00 98.50 320 ASP A N 1
ATOM 2355 C CA . ASP A 1 320 ? -15.712 4.167 28.778 1.00 98.50 320 ASP A CA 1
ATOM 2356 C C . ASP A 1 320 ? -15.524 4.826 27.417 1.00 98.50 320 ASP A C 1
ATOM 2358 O O . ASP A 1 320 ? -15.814 4.218 26.387 1.00 98.50 320 ASP A O 1
ATOM 2362 N N . GLU A 1 321 ? -14.969 6.038 27.385 1.00 98.25 321 GLU A N 1
ATOM 2363 C CA . GLU A 1 321 ? -14.678 6.738 26.139 1.00 98.25 321 GLU A CA 1
ATOM 2364 C C . GLU A 1 321 ? -13.648 5.977 25.289 1.00 98.25 321 GLU A C 1
ATOM 2366 O O . GLU A 1 321 ? -13.847 5.779 24.088 1.00 98.25 321 GLU A O 1
ATOM 2371 N N . MET A 1 322 ? -12.558 5.500 25.897 1.00 98.19 322 MET A N 1
ATOM 2372 C CA . MET A 1 322 ? -11.522 4.748 25.186 1.00 98.19 322 MET A CA 1
ATOM 2373 C C . MET A 1 322 ? -12.072 3.447 24.597 1.00 98.19 322 MET A C 1
ATOM 2375 O O . MET A 1 322 ? -11.784 3.128 23.441 1.00 98.19 322 MET A O 1
ATOM 2379 N N . PHE A 1 323 ? -12.904 2.713 25.340 1.00 98.62 323 PHE A N 1
ATOM 2380 C CA . PHE A 1 323 ? -13.555 1.504 24.835 1.00 98.62 323 PHE A CA 1
ATOM 2381 C C . PHE A 1 323 ? -14.642 1.807 23.803 1.00 98.62 323 PHE A C 1
ATOM 2383 O O . PHE A 1 323 ? -14.738 1.077 22.812 1.00 98.62 323 PHE A O 1
ATOM 2390 N N . ALA A 1 324 ? -15.406 2.887 23.965 1.00 98.56 324 ALA A N 1
ATOM 2391 C CA . ALA A 1 324 ? -16.387 3.332 22.983 1.00 98.56 324 ALA A CA 1
ATOM 2392 C C . ALA A 1 324 ? -15.718 3.662 21.637 1.00 98.56 324 ALA A C 1
ATOM 2394 O O . ALA A 1 324 ? -16.152 3.180 20.587 1.00 98.56 324 ALA A O 1
ATOM 2395 N N . VAL A 1 325 ? -14.617 4.419 21.667 1.00 98.25 325 VAL A N 1
ATOM 2396 C CA . VAL A 1 325 ? -13.908 4.861 20.461 1.00 98.25 325 VAL A CA 1
ATOM 2397 C C . VAL A 1 325 ? -13.062 3.752 19.840 1.00 98.25 325 VAL A C 1
ATOM 2399 O O . VAL A 1 325 ? -13.084 3.609 18.623 1.00 98.25 325 VAL A O 1
ATOM 2402 N N . ASN A 1 326 ? -12.307 2.967 20.612 1.00 98.31 326 ASN A N 1
ATOM 2403 C CA . ASN A 1 326 ? -11.346 2.013 20.041 1.00 98.31 326 ASN A CA 1
ATOM 2404 C C . ASN A 1 326 ? -11.920 0.614 19.805 1.00 98.31 326 ASN A C 1
ATOM 2406 O O . ASN A 1 326 ? -11.545 -0.023 18.820 1.00 98.31 326 ASN A O 1
ATOM 2410 N N . SER A 1 327 ? -12.795 0.139 20.698 1.00 98.50 327 SER A N 1
ATOM 2411 C CA . SER A 1 327 ? -13.294 -1.242 20.691 1.00 98.50 327 SER A CA 1
ATOM 2412 C C . SER A 1 327 ? -14.709 -1.328 20.125 1.00 98.50 327 SER A C 1
ATOM 2414 O O . SER A 1 327 ? -14.940 -2.011 19.128 1.00 98.50 327 SER A O 1
ATOM 2416 N N . LYS A 1 328 ? -15.659 -0.591 20.716 1.00 98.62 328 LYS A N 1
ATOM 2417 C CA . LYS A 1 328 ? -17.080 -0.629 20.348 1.00 98.62 328 LYS A CA 1
ATOM 2418 C C . LYS A 1 328 ? -17.305 -0.145 18.916 1.00 98.62 328 LYS A C 1
ATOM 2420 O O . LYS A 1 328 ? -17.980 -0.836 18.154 1.00 98.62 328 LYS A O 1
ATOM 2425 N N . SER A 1 329 ? -16.703 0.984 18.527 1.00 98.50 329 SER A N 1
ATOM 2426 C CA . SER A 1 329 ? -16.786 1.480 17.144 1.00 98.50 329 SER A CA 1
ATOM 2427 C C . SER A 1 329 ? -16.239 0.448 16.147 1.00 98.50 329 SER A C 1
ATOM 2429 O O . SER A 1 329 ? -16.900 0.120 15.166 1.00 98.50 329 SER A O 1
ATOM 2431 N N . ALA A 1 330 ? -15.073 -0.144 16.435 1.00 98.62 330 ALA A N 1
ATOM 2432 C CA . ALA A 1 330 ? -14.446 -1.143 15.580 1.00 98.62 330 ALA A CA 1
ATOM 2433 C C . ALA A 1 330 ? -15.310 -2.402 15.464 1.00 98.62 330 ALA A C 1
ATOM 2435 O O . ALA A 1 330 ? -15.499 -2.906 14.361 1.00 98.62 330 ALA A O 1
ATOM 2436 N N . PHE A 1 331 ? -15.889 -2.873 16.571 1.00 98.81 331 PHE A N 1
ATOM 2437 C CA . PHE A 1 331 ? -16.809 -4.006 16.570 1.00 98.81 331 PHE A CA 1
ATOM 2438 C C . PHE A 1 331 ? -18.026 -3.749 15.675 1.00 98.81 331 PHE A C 1
ATOM 2440 O O . PHE A 1 331 ? -18.348 -4.580 14.825 1.00 98.81 331 PHE A O 1
ATOM 2447 N N . PHE A 1 332 ? -18.687 -2.595 15.809 1.00 98.81 332 PHE A N 1
ATOM 2448 C CA . PHE A 1 332 ? -19.860 -2.294 14.986 1.00 98.81 332 PHE A CA 1
ATOM 2449 C C . PHE A 1 332 ? -19.509 -1.998 13.529 1.00 98.81 332 PHE A C 1
ATOM 2451 O O . PHE A 1 332 ? -20.280 -2.378 12.652 1.00 98.81 332 PHE A O 1
ATOM 2458 N N . ILE A 1 333 ? -18.337 -1.431 13.234 1.00 98.81 333 ILE A N 1
ATOM 2459 C CA . ILE A 1 333 ? -17.845 -1.291 11.855 1.00 98.81 333 ILE A CA 1
ATOM 2460 C C . ILE A 1 333 ? -17.562 -2.664 11.237 1.00 98.81 333 ILE A C 1
ATOM 2462 O O . ILE A 1 333 ? -17.948 -2.899 10.095 1.00 98.81 333 ILE A O 1
ATOM 2466 N N . LEU A 1 334 ? -16.943 -3.590 11.977 1.00 98.88 334 LEU A N 1
ATOM 2467 C CA . LEU A 1 334 ? -16.742 -4.971 11.527 1.00 98.88 334 LEU A CA 1
ATOM 2468 C C . LEU A 1 334 ? -18.086 -5.676 11.299 1.00 98.88 334 LEU A C 1
ATOM 2470 O O . LEU A 1 334 ? -18.269 -6.311 10.264 1.00 98.88 334 LEU A O 1
ATOM 2474 N N . GLN A 1 335 ? -19.047 -5.517 12.214 1.00 98.81 335 GLN A N 1
ATOM 2475 C CA . GLN A 1 335 ? -20.390 -6.085 12.081 1.00 98.81 335 GLN A CA 1
ATOM 2476 C C . GLN A 1 335 ? -21.136 -5.510 10.866 1.00 98.81 335 GLN A C 1
ATOM 2478 O O . GLN A 1 335 ? -21.744 -6.255 10.097 1.00 98.81 335 GLN A O 1
ATOM 2483 N N . ALA A 1 336 ? -21.114 -4.191 10.682 1.00 98.75 336 ALA A N 1
ATOM 2484 C CA . ALA A 1 336 ? -21.740 -3.539 9.540 1.00 98.75 336 ALA A CA 1
ATOM 2485 C C . ALA A 1 336 ? -21.033 -3.927 8.238 1.00 98.75 336 ALA A C 1
ATOM 2487 O O . ALA A 1 336 ? -21.705 -4.233 7.256 1.00 98.75 336 ALA A O 1
ATOM 2488 N N . GLY A 1 337 ? -19.702 -4.015 8.243 1.00 98.44 337 GLY A N 1
ATOM 2489 C CA . GLY A 1 337 ? -18.911 -4.516 7.127 1.00 98.44 337 GLY A CA 1
ATOM 2490 C C . GLY A 1 337 ? -19.300 -5.946 6.750 1.00 98.44 337 GLY A C 1
ATOM 2491 O O . GLY A 1 337 ? -19.619 -6.206 5.594 1.00 98.44 337 GLY A O 1
ATOM 2492 N N . ALA A 1 338 ? -19.400 -6.843 7.731 1.00 98.44 338 ALA A N 1
ATOM 2493 C CA . ALA A 1 338 ? -19.829 -8.227 7.540 1.00 98.44 338 ALA A CA 1
ATOM 2494 C C . ALA A 1 338 ? -21.226 -8.352 6.914 1.00 98.44 338 ALA A C 1
ATOM 2496 O O . ALA A 1 338 ? -21.477 -9.296 6.171 1.00 98.44 338 ALA A O 1
ATOM 2497 N N . LYS A 1 339 ? -22.128 -7.396 7.164 1.00 98.12 339 LYS A N 1
ATOM 2498 C CA . LYS A 1 339 ? -23.472 -7.357 6.561 1.00 98.12 339 LYS A CA 1
ATOM 2499 C C . LYS A 1 339 ? -23.494 -6.710 5.178 1.00 98.12 339 LYS A C 1
ATOM 2501 O O . LYS A 1 339 ? -24.289 -7.098 4.329 1.00 98.12 339 LYS A O 1
ATOM 2506 N N . ASN A 1 340 ? -22.672 -5.686 4.964 1.00 98.12 340 ASN A N 1
ATOM 2507 C CA . ASN A 1 340 ? -22.881 -4.728 3.880 1.00 98.12 340 ASN A CA 1
ATOM 2508 C C . ASN A 1 340 ? -21.813 -4.741 2.788 1.00 98.12 340 ASN A C 1
ATOM 2510 O O . ASN A 1 340 ? -22.124 -4.296 1.683 1.00 98.12 340 ASN A O 1
ATOM 2514 N N . VAL A 1 341 ? -20.599 -5.211 3.081 1.00 98.44 341 VAL A N 1
ATOM 2515 C CA . VAL A 1 341 ? -19.512 -5.291 2.099 1.00 98.44 341 VAL A CA 1
ATOM 2516 C C . VAL A 1 341 ? -19.846 -6.348 1.055 1.00 98.44 341 VAL A C 1
ATOM 2518 O O . VAL A 1 341 ? -20.332 -7.419 1.409 1.00 98.44 341 VAL A O 1
ATOM 2521 N N . ALA A 1 342 ? -19.613 -6.042 -0.218 1.00 98.00 342 ALA A N 1
ATOM 2522 C CA . ALA A 1 342 ? -19.842 -6.944 -1.337 1.00 98.00 342 ALA A CA 1
ATOM 2523 C C . ALA A 1 342 ? -18.961 -8.203 -1.250 1.00 98.00 342 ALA A C 1
ATOM 2525 O O . ALA A 1 342 ? -17.871 -8.189 -0.671 1.00 98.00 342 ALA A O 1
ATOM 2526 N N . ASP A 1 343 ? -19.425 -9.299 -1.848 1.00 97.50 343 ASP A N 1
ATOM 2527 C CA . ASP A 1 343 ? -18.657 -10.543 -1.904 1.00 97.50 343 ASP A CA 1
ATOM 2528 C C . ASP A 1 343 ? -17.315 -10.324 -2.619 1.00 97.50 343 ASP A C 1
ATOM 2530 O O . ASP A 1 343 ? -17.206 -9.571 -3.588 1.00 97.50 343 ASP A O 1
ATOM 2534 N N . GLY A 1 344 ? -16.256 -10.960 -2.117 1.00 96.31 344 GLY A N 1
ATOM 2535 C CA . GLY A 1 344 ? -14.888 -10.683 -2.563 1.00 96.31 344 GLY A CA 1
ATOM 2536 C C . GLY A 1 344 ? -14.281 -9.386 -2.006 1.00 96.31 344 GLY A C 1
ATOM 2537 O O . GLY A 1 344 ? -13.145 -9.059 -2.361 1.00 96.31 344 GLY A O 1
ATOM 2538 N N . GLY A 1 345 ? -15.002 -8.650 -1.156 1.00 98.00 345 GLY A N 1
ATOM 2539 C CA . GLY A 1 345 ? -14.575 -7.379 -0.574 1.00 98.00 345 GLY A CA 1
ATOM 2540 C C . GLY A 1 345 ? -13.465 -7.480 0.477 1.00 98.00 345 GLY A C 1
ATOM 2541 O O . GLY A 1 345 ? -12.844 -8.533 0.671 1.00 98.00 345 GLY A O 1
ATOM 2542 N N . LYS A 1 346 ? -13.175 -6.347 1.127 1.00 98.56 346 LYS A N 1
ATOM 2543 C CA . LYS A 1 346 ? -12.034 -6.167 2.042 1.00 98.56 346 LYS A CA 1
ATOM 2544 C C . LYS A 1 346 ? -12.440 -5.371 3.275 1.00 98.56 346 LYS A C 1
ATOM 2546 O O . LYS A 1 346 ? -13.063 -4.321 3.154 1.00 98.56 346 LYS A O 1
ATOM 2551 N N . ILE A 1 347 ? -12.049 -5.835 4.457 1.00 98.81 347 ILE A N 1
ATOM 2552 C CA . ILE A 1 347 ? -12.237 -5.100 5.710 1.00 98.81 347 ILE A CA 1
ATOM 2553 C C . ILE A 1 347 ? -10.890 -5.018 6.426 1.00 98.81 347 ILE A C 1
ATOM 2555 O O . ILE A 1 347 ? -10.257 -6.036 6.696 1.00 98.81 347 ILE A O 1
ATOM 2559 N N . ILE A 1 348 ? -10.427 -3.806 6.708 1.00 98.88 348 ILE A N 1
ATOM 2560 C CA . ILE A 1 348 ? -9.119 -3.554 7.312 1.00 98.88 348 ILE A CA 1
ATOM 2561 C C . ILE A 1 348 ? -9.309 -2.626 8.506 1.00 98.88 348 ILE A C 1
ATOM 2563 O O . ILE A 1 348 ? -9.954 -1.591 8.381 1.00 98.88 348 ILE A O 1
ATOM 2567 N N . THR A 1 349 ? -8.741 -2.966 9.662 1.00 98.69 349 THR A N 1
ATOM 2568 C CA . THR A 1 349 ? -8.768 -2.090 10.845 1.00 98.69 349 THR A CA 1
ATOM 2569 C C . THR A 1 349 ? -7.364 -1.718 11.302 1.00 98.69 349 THR A C 1
ATOM 2571 O O . THR A 1 349 ? -6.483 -2.568 11.403 1.00 98.69 349 THR A O 1
ATOM 2574 N N . ILE A 1 350 ? -7.153 -0.442 11.621 1.00 98.25 350 ILE A N 1
ATOM 2575 C CA . ILE A 1 350 ? -5.904 0.035 12.209 1.00 98.25 350 ILE A CA 1
ATOM 2576 C C . ILE A 1 350 ? -5.950 -0.143 13.732 1.00 98.25 350 ILE A C 1
ATOM 2578 O O . ILE A 1 350 ? -6.798 0.417 14.441 1.00 98.25 350 ILE A O 1
ATOM 2582 N N . VAL A 1 351 ? -5.012 -0.941 14.233 1.00 97.50 351 VAL A N 1
ATOM 2583 C CA . VAL A 1 351 ? -4.746 -1.171 15.654 1.00 97.50 351 VAL A CA 1
ATOM 2584 C C . VAL A 1 351 ? -3.418 -0.506 16.043 1.00 97.50 351 VAL A C 1
ATOM 2586 O O . VAL A 1 351 ? -3.149 0.612 15.613 1.00 97.50 351 VAL A O 1
ATOM 2589 N N . THR A 1 352 ? -2.598 -1.126 16.892 1.00 96.12 352 THR A N 1
ATOM 2590 C CA . THR A 1 352 ? -1.337 -0.547 17.369 1.00 96.12 352 THR A CA 1
ATOM 2591 C C . THR A 1 352 ? -0.300 -1.629 17.655 1.00 96.12 352 THR A C 1
ATOM 2593 O O . THR A 1 352 ? -0.645 -2.720 18.101 1.00 96.12 352 THR A O 1
ATOM 2596 N N . SER A 1 353 ? 0.983 -1.325 17.461 1.00 95.69 353 SER A N 1
ATOM 2597 C CA . SER A 1 353 ? 2.081 -2.208 17.883 1.00 95.69 353 SER A CA 1
ATOM 2598 C C . SER A 1 353 ? 2.185 -2.401 19.392 1.00 95.69 353 SER A C 1
ATOM 2600 O O . SER A 1 353 ? 2.847 -3.338 19.837 1.00 95.69 353 SER A O 1
ATOM 2602 N N . LEU A 1 354 ? 1.498 -1.572 20.187 1.00 94.38 354 LEU A N 1
ATOM 2603 C CA . LEU A 1 354 ? 1.426 -1.750 21.638 1.00 94.38 354 LEU A CA 1
ATOM 2604 C C . LEU A 1 354 ? 0.759 -3.070 22.051 1.00 94.38 354 LEU A C 1
ATOM 2606 O O . LEU A 1 354 ? 0.965 -3.519 23.171 1.00 94.38 354 LEU A O 1
ATOM 2610 N N . LEU A 1 355 ? 0.044 -3.740 21.141 1.00 95.19 355 LEU A N 1
ATOM 2611 C CA . LEU A 1 355 ? -0.483 -5.095 21.351 1.00 95.19 355 LEU A CA 1
ATOM 2612 C C . LEU A 1 355 ? 0.607 -6.176 21.473 1.00 95.19 355 LEU A C 1
ATOM 2614 O O . LEU A 1 355 ? 0.314 -7.314 21.838 1.00 95.19 355 LEU A O 1
ATOM 2618 N N . ALA A 1 356 ? 1.851 -5.828 21.144 1.00 94.50 356 ALA A N 1
ATOM 2619 C CA . ALA A 1 356 ? 3.038 -6.662 21.303 1.00 94.50 356 ALA A CA 1
ATOM 2620 C C . ALA A 1 356 ? 4.137 -5.972 22.136 1.00 94.50 356 ALA A C 1
ATOM 2622 O O . ALA A 1 356 ? 5.254 -6.475 22.209 1.00 94.50 356 ALA A O 1
ATOM 2623 N N . ALA A 1 357 ? 3.858 -4.809 22.738 1.00 90.44 357 ALA A N 1
ATOM 2624 C CA . ALA A 1 357 ? 4.843 -4.056 23.511 1.00 90.44 357 ALA A CA 1
ATOM 2625 C C . ALA A 1 357 ? 4.714 -4.334 25.012 1.00 90.44 357 ALA A C 1
ATOM 2627 O O . ALA A 1 357 ? 3.610 -4.443 25.542 1.00 90.44 357 ALA A O 1
ATOM 2628 N N . PHE A 1 358 ? 5.846 -4.338 25.717 1.00 89.44 358 PHE A N 1
ATOM 2629 C CA . PHE A 1 358 ? 5.885 -4.326 27.177 1.00 89.44 358 PHE A CA 1
ATOM 2630 C C . PHE A 1 358 ? 6.197 -2.906 27.669 1.00 89.44 358 PHE A C 1
ATOM 2632 O O . PHE A 1 358 ? 7.356 -2.516 27.790 1.00 89.44 358 PHE A O 1
ATOM 2639 N N . THR A 1 359 ? 5.158 -2.090 27.876 1.00 87.50 359 THR A N 1
ATOM 2640 C CA . THR A 1 359 ? 5.309 -0.679 28.270 1.00 87.50 359 THR A CA 1
ATOM 2641 C C . THR A 1 359 ? 4.160 -0.193 29.159 1.00 87.50 359 THR A C 1
ATOM 2643 O O . THR A 1 359 ? 3.024 -0.651 29.035 1.00 87.50 359 THR A O 1
ATOM 2646 N N . GLY A 1 360 ? 4.464 0.725 30.079 1.00 91.19 360 GLY A N 1
ATOM 2647 C CA . GLY A 1 360 ? 3.502 1.297 31.025 1.00 91.19 360 GLY A CA 1
ATOM 2648 C C . GLY A 1 360 ? 2.672 2.447 30.446 1.00 91.19 360 GLY A C 1
ATOM 2649 O O . GLY A 1 360 ? 2.893 2.901 29.327 1.00 91.19 360 GLY A O 1
ATOM 2650 N N . PHE A 1 361 ? 1.720 2.947 31.239 1.00 92.62 361 PHE A N 1
ATOM 2651 C CA . PHE A 1 361 ? 0.869 4.120 30.954 1.00 92.62 361 PHE A CA 1
ATOM 2652 C C . PHE A 1 361 ? -0.089 4.012 29.755 1.00 92.62 361 PHE A C 1
ATOM 2654 O O . PHE A 1 361 ? -0.905 4.905 29.556 1.00 92.62 361 PHE A O 1
ATOM 2661 N N . TYR A 1 362 ? -0.045 2.934 28.974 1.00 93.44 362 TYR A N 1
ATOM 2662 C CA . TYR A 1 362 ? -0.939 2.712 27.831 1.00 93.44 362 TYR A CA 1
ATOM 2663 C C . TYR A 1 362 ? -2.016 1.654 28.098 1.00 93.44 362 TYR A C 1
ATOM 2665 O O . TYR A 1 362 ? -2.623 1.158 27.152 1.00 93.44 362 TYR A O 1
ATOM 2673 N N . THR A 1 363 ? -2.280 1.308 29.364 1.00 94.81 363 THR A N 1
ATOM 2674 C CA . THR A 1 363 ? -3.184 0.209 29.743 1.00 94.81 363 THR A CA 1
ATOM 2675 C C . THR A 1 363 ? -4.561 0.323 29.086 1.00 94.81 363 THR A C 1
ATOM 2677 O O . THR A 1 363 ? -5.000 -0.619 28.433 1.00 94.81 363 THR A O 1
ATOM 2680 N N . SER A 1 364 ? -5.219 1.485 29.187 1.00 96.12 364 SER A N 1
ATOM 2681 C CA . SER A 1 364 ? -6.535 1.697 28.563 1.00 96.12 364 SER A CA 1
ATOM 2682 C C . SER A 1 364 ? -6.449 1.744 27.032 1.00 96.12 364 SER A C 1
ATOM 2684 O O . SER A 1 364 ? -7.298 1.184 26.341 1.00 96.12 364 SER A O 1
ATOM 2686 N N . TYR A 1 365 ? -5.393 2.333 26.461 1.00 95.94 365 TYR A N 1
ATOM 2687 C CA . TYR A 1 365 ? -5.244 2.412 25.007 1.00 95.94 365 TYR A CA 1
ATOM 2688 C C . TYR A 1 365 ? -4.965 1.053 24.350 1.00 95.94 365 TYR A C 1
ATOM 2690 O O . TYR A 1 365 ? -5.738 0.609 23.502 1.00 95.94 365 TYR A O 1
ATOM 2698 N N . ALA A 1 366 ? -3.899 0.361 24.759 1.00 95.31 366 ALA A N 1
ATOM 2699 C CA . ALA A 1 366 ? -3.577 -0.965 24.238 1.00 95.31 366 ALA A CA 1
ATOM 2700 C C . ALA A 1 366 ? -4.692 -1.969 24.575 1.00 95.31 366 ALA A C 1
ATOM 2702 O O . ALA A 1 366 ? -5.124 -2.721 23.702 1.00 95.31 366 ALA A O 1
ATOM 2703 N N . GLY A 1 367 ? -5.229 -1.913 25.801 1.00 97.00 367 GLY A N 1
ATOM 2704 C CA . GLY A 1 367 ? -6.339 -2.754 26.247 1.00 97.00 367 GLY A CA 1
ATOM 2705 C C . GLY A 1 367 ? -7.621 -2.551 25.439 1.00 97.00 367 GLY A C 1
ATOM 2706 O O . GLY A 1 367 ? -8.260 -3.531 25.076 1.00 97.00 367 GLY A O 1
ATOM 2707 N N . SER A 1 368 ? -7.974 -1.316 25.072 1.00 98.19 368 SER A N 1
ATOM 2708 C CA . SER A 1 368 ? -9.157 -1.045 24.236 1.00 98.19 368 SER A CA 1
ATOM 2709 C C . SER A 1 368 ? -8.954 -1.379 22.750 1.00 98.19 368 SER A C 1
ATOM 2711 O O . SER A 1 368 ? -9.932 -1.586 22.036 1.00 98.19 368 SER A O 1
ATOM 2713 N N . LYS A 1 369 ? -7.710 -1.492 22.261 1.00 97.88 369 LYS A N 1
ATOM 2714 C CA . LYS A 1 369 ? -7.404 -1.969 20.897 1.00 97.88 369 LYS A CA 1
ATOM 2715 C C . LYS A 1 369 ? -7.240 -3.493 20.804 1.00 97.88 369 LYS A C 1
ATOM 2717 O O . LYS A 1 369 ? -7.447 -4.043 19.725 1.00 97.88 369 LYS A O 1
ATOM 2722 N N . ALA A 1 370 ? -6.911 -4.184 21.898 1.00 97.62 370 ALA A N 1
ATOM 2723 C CA . ALA A 1 370 ? -6.673 -5.632 21.902 1.00 97.62 370 ALA A CA 1
ATOM 2724 C C . ALA A 1 370 ? -7.880 -6.487 21.447 1.00 97.62 370 ALA A C 1
ATOM 2726 O O . ALA A 1 370 ? -7.673 -7.406 20.647 1.00 97.62 370 ALA A O 1
ATOM 2727 N N . PRO A 1 371 ? -9.141 -6.193 21.845 1.00 98.50 371 PRO A N 1
ATOM 2728 C CA . PRO A 1 371 ? -10.305 -6.957 21.393 1.00 98.50 371 PRO A CA 1
ATOM 2729 C C . PRO A 1 371 ? -10.453 -6.998 19.870 1.00 98.50 371 PRO A C 1
ATOM 2731 O O . PRO A 1 371 ? -10.896 -8.003 19.315 1.00 98.50 371 PRO A O 1
ATOM 2734 N N . VAL A 1 372 ? -10.015 -5.941 19.181 1.00 98.44 372 VAL A N 1
ATOM 2735 C CA . VAL A 1 372 ? -10.129 -5.805 17.725 1.00 98.44 372 VAL A CA 1
ATOM 2736 C C . VAL A 1 372 ? -9.367 -6.907 16.984 1.00 98.44 372 VAL A C 1
ATOM 2738 O O . VAL A 1 372 ? -9.831 -7.364 15.939 1.00 98.44 372 VAL A O 1
ATOM 2741 N N . GLU A 1 373 ? -8.250 -7.407 17.525 1.00 96.81 373 GLU A N 1
ATOM 2742 C CA . GLU A 1 373 ? -7.542 -8.550 16.929 1.00 96.81 373 GLU A CA 1
ATOM 2743 C C . GLU A 1 373 ? -8.383 -9.828 16.972 1.00 96.81 373 GLU A C 1
ATOM 2745 O O . GLU A 1 373 ? -8.426 -10.589 16.005 1.00 96.81 373 GLU A O 1
ATOM 2750 N N . HIS A 1 374 ? -9.075 -10.066 18.087 1.00 98.00 374 HIS A N 1
ATOM 2751 C CA . HIS A 1 374 ? -9.954 -11.222 18.221 1.00 98.00 374 HIS A CA 1
ATOM 2752 C C . HIS A 1 374 ? -11.206 -11.083 17.356 1.00 98.00 374 HIS A C 1
ATOM 2754 O O . HIS A 1 374 ? -11.574 -12.046 16.682 1.00 98.00 374 HIS A O 1
ATOM 2760 N N . PHE A 1 375 ? -11.807 -9.892 17.298 1.00 98.69 375 PHE A N 1
ATOM 2761 C CA . PHE A 1 375 ? -12.937 -9.622 16.407 1.00 98.69 375 PHE A CA 1
ATOM 2762 C C . PHE A 1 375 ? -12.555 -9.861 14.943 1.00 98.69 375 PHE A C 1
ATOM 2764 O O . PHE A 1 375 ? -13.285 -10.533 14.221 1.00 98.69 375 PHE A O 1
ATOM 2771 N N . THR A 1 376 ? -11.375 -9.392 14.526 1.00 98.69 376 THR A N 1
ATOM 2772 C CA . THR A 1 376 ? -10.841 -9.595 13.170 1.00 98.69 376 THR A CA 1
ATOM 2773 C C . 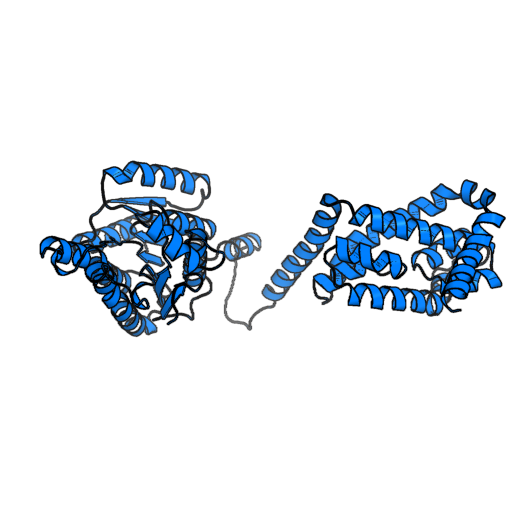THR A 1 376 ? -10.781 -11.079 12.807 1.00 98.69 376 THR A C 1
ATOM 2775 O O . THR A 1 376 ? -11.253 -11.461 11.739 1.00 98.69 376 THR A O 1
ATOM 2778 N N . ARG A 1 377 ? -10.261 -11.934 13.699 1.00 98.44 377 ARG A N 1
ATOM 2779 C CA . ARG A 1 377 ? -10.177 -13.390 13.471 1.00 98.44 377 ARG A CA 1
ATOM 2780 C C . ARG A 1 377 ? -11.555 -14.043 13.367 1.00 98.44 377 ARG A C 1
ATOM 2782 O O . ARG A 1 377 ? -11.766 -14.852 12.467 1.00 98.44 377 ARG A O 1
ATOM 2789 N N . GLY A 1 378 ? -12.473 -13.690 14.269 1.00 98.56 378 GLY A N 1
ATOM 2790 C CA . GLY A 1 378 ? -13.840 -14.219 14.268 1.00 98.56 378 GLY A CA 1
ATOM 2791 C C . GLY A 1 378 ? -14.574 -13.872 12.975 1.00 98.56 378 GLY A C 1
ATOM 2792 O O . GLY A 1 378 ? -14.981 -14.759 12.229 1.00 98.56 378 GLY A O 1
ATOM 2793 N N . VAL A 1 379 ? -14.614 -12.583 12.633 1.00 98.69 379 VAL A N 1
ATOM 2794 C CA . VAL A 1 379 ? -15.296 -12.100 11.425 1.00 98.69 379 VAL A CA 1
ATOM 2795 C C . VAL A 1 379 ? -14.630 -12.637 10.151 1.00 98.69 379 VAL A C 1
ATOM 2797 O O . VAL A 1 379 ? -15.326 -13.031 9.219 1.00 98.69 379 VAL A O 1
ATOM 2800 N N . ALA A 1 380 ? -13.296 -12.744 10.104 1.00 98.56 380 ALA A N 1
ATOM 2801 C CA . ALA A 1 380 ? -12.601 -13.389 8.984 1.00 98.56 380 ALA A CA 1
ATOM 2802 C C . ALA A 1 380 ? -13.054 -14.840 8.770 1.00 98.56 380 ALA A C 1
ATOM 2804 O O . ALA A 1 380 ? -13.160 -15.294 7.629 1.00 98.56 380 ALA A O 1
ATOM 2805 N N . LYS A 1 381 ? -13.299 -15.579 9.861 1.00 98.38 381 LYS A N 1
ATOM 2806 C CA . LYS A 1 381 ? -13.732 -16.975 9.802 1.00 98.38 381 LYS A CA 1
ATOM 2807 C C . LYS A 1 381 ? -15.186 -17.103 9.347 1.00 98.38 381 LYS A C 1
ATOM 2809 O O . LYS A 1 381 ? -15.490 -18.015 8.585 1.00 98.38 381 LYS A O 1
ATOM 2814 N N . GLU A 1 382 ? -16.046 -16.182 9.764 1.00 98.50 382 GLU A N 1
ATOM 2815 C CA . GLU A 1 382 ? -17.465 -16.147 9.387 1.00 98.50 382 GLU A CA 1
ATOM 2816 C C . GLU A 1 382 ? -17.691 -15.737 7.922 1.00 98.50 382 GLU A C 1
ATOM 2818 O O . GLU A 1 382 ? -18.660 -16.166 7.303 1.00 98.50 382 GLU A O 1
ATOM 2823 N N . LEU A 1 383 ? -16.794 -14.939 7.332 1.00 98.25 383 LEU A N 1
ATOM 2824 C CA . LEU A 1 383 ? -16.966 -14.405 5.974 1.00 98.25 383 LEU A CA 1
ATOM 2825 C C . LEU A 1 383 ? -16.262 -15.208 4.862 1.00 98.25 383 LEU A C 1
ATOM 2827 O O . LEU A 1 383 ? -16.160 -14.729 3.726 1.00 98.25 383 LEU A O 1
ATOM 2831 N N . GLN A 1 384 ? -15.796 -16.428 5.155 1.00 96.19 384 GLN A N 1
ATOM 2832 C CA . GLN A 1 384 ? -15.056 -17.264 4.198 1.00 96.19 384 GLN A CA 1
ATOM 2833 C C . GLN A 1 384 ? -15.858 -17.562 2.924 1.00 96.19 384 GLN A C 1
ATOM 2835 O O . GLN A 1 384 ? -15.340 -17.370 1.821 1.00 96.19 384 GLN A O 1
ATOM 2840 N N . ASP A 1 385 ? -17.129 -17.940 3.063 1.00 97.44 385 ASP A N 1
ATOM 2841 C CA . ASP A 1 385 ? -17.993 -18.299 1.927 1.00 97.44 385 ASP A CA 1
ATOM 2842 C C . ASP A 1 385 ? -18.246 -17.110 0.995 1.00 97.44 385 ASP A C 1
ATOM 2844 O O . ASP A 1 385 ? -18.317 -17.252 -0.228 1.00 97.44 385 ASP A O 1
ATOM 2848 N N . ARG A 1 386 ? -18.275 -15.906 1.573 1.00 97.75 386 ARG A N 1
ATOM 2849 C CA . ARG A 1 386 ? -18.421 -14.634 0.856 1.00 97.75 386 ARG A CA 1
ATOM 2850 C C . ARG A 1 386 ? -17.106 -14.123 0.271 1.00 97.75 386 ARG A C 1
ATOM 2852 O O . ARG A 1 386 ? -17.085 -13.100 -0.410 1.00 97.75 386 ARG A O 1
ATOM 2859 N N . LYS A 1 387 ? -15.992 -14.822 0.520 1.00 97.38 387 LYS A N 1
ATOM 2860 C CA . LYS A 1 387 ? -14.644 -14.492 0.029 1.00 97.38 387 LYS A CA 1
ATOM 2861 C C . LYS A 1 387 ? -14.184 -13.083 0.438 1.00 97.38 387 LYS A C 1
ATOM 2863 O O . LYS A 1 387 ? -13.388 -12.471 -0.276 1.00 97.38 387 LYS A O 1
ATOM 2868 N N . ILE A 1 388 ? -14.676 -12.569 1.567 1.00 98.44 388 ILE A N 1
ATOM 2869 C CA . ILE A 1 388 ? -14.273 -11.268 2.117 1.00 98.44 388 ILE A CA 1
ATOM 2870 C C . ILE A 1 388 ? -13.062 -11.492 3.023 1.00 98.44 388 ILE A C 1
ATOM 2872 O O . ILE A 1 388 ? -13.117 -12.309 3.942 1.00 98.44 388 ILE A O 1
ATOM 2876 N N . SER A 1 389 ? -11.965 -10.771 2.782 1.00 98.56 389 SER A N 1
ATOM 2877 C CA . SER A 1 389 ? -10.801 -10.830 3.673 1.00 98.56 389 SER A CA 1
ATOM 2878 C C . SER A 1 389 ? -10.888 -9.754 4.749 1.00 98.56 389 SER A C 1
ATOM 2880 O O . SER A 1 389 ? -11.194 -8.597 4.449 1.00 98.56 389 SER A O 1
ATOM 2882 N N . VAL A 1 390 ? -10.571 -10.124 5.988 1.00 98.81 390 VAL A N 1
ATOM 2883 C CA . VAL A 1 390 ? -10.664 -9.242 7.158 1.00 98.81 390 VAL A CA 1
ATOM 2884 C C . VAL A 1 390 ? -9.326 -9.253 7.880 1.00 98.81 390 VAL A C 1
ATOM 2886 O O . VAL A 1 390 ? -8.889 -10.311 8.320 1.00 98.81 390 VAL A O 1
ATOM 2889 N N . ASN A 1 391 ? -8.656 -8.109 7.989 1.00 98.75 391 ASN A N 1
ATOM 2890 C CA . ASN A 1 391 ? -7.335 -8.010 8.616 1.00 98.75 391 ASN A CA 1
ATOM 2891 C C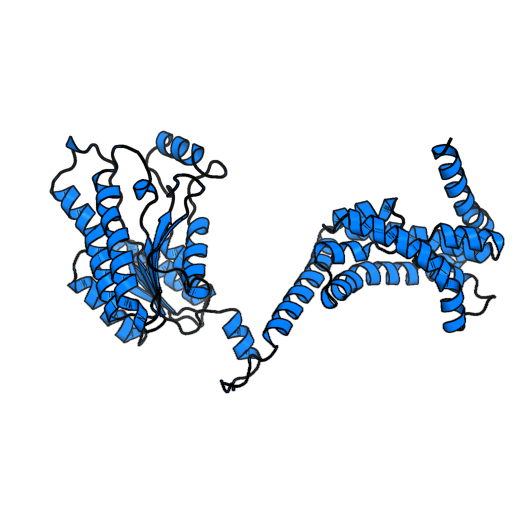 . ASN A 1 391 ? -7.220 -6.786 9.523 1.00 98.75 391 ASN A C 1
ATOM 2893 O O . ASN A 1 391 ? -7.964 -5.813 9.400 1.00 98.75 391 ASN A O 1
ATOM 2897 N N . ALA A 1 392 ? -6.223 -6.817 10.396 1.00 98.56 392 ALA A N 1
ATOM 2898 C CA . ALA A 1 392 ? -5.782 -5.686 11.184 1.00 98.56 392 ALA A CA 1
ATOM 2899 C C . ALA A 1 392 ? -4.339 -5.311 10.818 1.00 98.56 392 ALA A C 1
ATOM 2901 O O . ALA A 1 392 ? -3.536 -6.162 10.435 1.00 98.56 392 ALA A O 1
ATOM 2902 N N . ILE A 1 393 ? -3.996 -4.033 10.951 1.00 98.50 393 ILE A N 1
ATOM 2903 C CA . ILE A 1 393 ? -2.620 -3.542 10.817 1.00 98.50 393 ILE A CA 1
ATOM 2904 C C . ILE A 1 393 ? -2.242 -2.848 12.117 1.00 98.50 393 ILE A C 1
ATOM 2906 O O . ILE A 1 393 ? -3.009 -2.034 12.626 1.00 98.50 393 ILE A O 1
ATOM 2910 N N . ALA A 1 394 ? -1.060 -3.155 12.637 1.00 97.56 394 ALA A N 1
ATOM 2911 C CA . ALA A 1 394 ? -0.496 -2.602 13.857 1.00 97.56 394 ALA A CA 1
ATOM 2912 C C . ALA A 1 394 ? 0.711 -1.702 13.528 1.00 97.56 394 ALA A C 1
ATOM 2914 O O . ALA A 1 394 ? 1.845 -2.184 13.536 1.00 97.56 394 ALA A O 1
ATOM 2915 N N . PRO A 1 395 ? 0.502 -0.400 13.245 1.00 96.62 395 PRO A N 1
ATOM 2916 C CA . PRO A 1 395 ? 1.594 0.550 13.057 1.00 96.62 395 PRO A CA 1
ATOM 2917 C C . PRO A 1 395 ? 2.467 0.693 14.302 1.00 96.62 395 PRO A C 1
ATOM 2919 O O . PRO A 1 395 ? 2.004 0.466 15.430 1.00 96.62 395 PRO A O 1
ATOM 2922 N N . GLY A 1 396 ? 3.716 1.108 14.098 1.00 93.44 396 GLY A N 1
ATOM 2923 C CA . GLY A 1 396 ? 4.554 1.646 15.165 1.00 93.44 396 GLY A CA 1
ATOM 2924 C C . GLY A 1 396 ? 4.087 3.041 15.612 1.00 93.44 396 GLY A C 1
ATOM 2925 O O . GLY A 1 396 ? 3.052 3.540 15.156 1.00 93.44 396 GLY A O 1
ATOM 2926 N N . PRO A 1 397 ? 4.819 3.687 16.531 1.00 91.00 397 PRO A N 1
ATOM 2927 C CA . PRO A 1 397 ? 4.509 5.045 16.966 1.00 91.00 397 PRO A CA 1
ATOM 2928 C C . PRO A 1 397 ? 4.604 6.026 15.787 1.00 91.00 397 PRO A C 1
ATOM 2930 O O . PRO A 1 397 ? 5.649 6.107 15.144 1.00 91.00 397 PRO A O 1
ATOM 2933 N N . MET A 1 398 ? 3.515 6.751 15.509 1.00 86.88 398 MET A N 1
ATOM 2934 C CA . MET A 1 398 ? 3.435 7.745 14.421 1.00 86.88 398 MET A CA 1
ATOM 2935 C C . MET A 1 398 ? 3.484 9.190 14.933 1.00 86.88 398 MET A C 1
ATOM 2937 O O . MET A 1 398 ? 4.020 10.064 14.264 1.00 86.88 398 MET A O 1
ATOM 2941 N N . ASP A 1 399 ? 2.929 9.433 16.121 1.00 76.62 399 ASP A N 1
ATOM 2942 C CA . ASP A 1 399 ? 2.900 10.736 16.787 1.00 76.62 399 ASP A CA 1
ATOM 2943 C C . ASP A 1 399 ? 2.959 10.512 18.307 1.00 76.62 399 ASP A C 1
ATOM 2945 O O . ASP A 1 399 ? 2.307 9.598 18.828 1.00 76.62 399 ASP A O 1
ATOM 2949 N N . THR A 1 400 ? 3.793 11.275 19.016 1.00 67.69 400 THR A N 1
ATOM 2950 C CA . THR A 1 400 ? 4.099 11.053 20.439 1.00 67.69 400 THR A CA 1
ATOM 2951 C C . THR A 1 400 ? 4.326 12.373 21.170 1.00 67.69 400 THR A C 1
ATOM 2953 O O . THR A 1 400 ? 5.048 13.234 20.686 1.00 67.69 400 THR A O 1
ATOM 2956 N N . GLN A 1 401 ? 3.741 12.513 22.365 1.00 64.81 401 GLN A N 1
ATOM 2957 C CA . GLN A 1 401 ? 3.521 13.817 23.012 1.00 64.81 401 GLN A CA 1
ATOM 2958 C C . GLN A 1 401 ? 4.712 14.422 23.785 1.00 64.81 401 GLN A C 1
ATOM 2960 O O . GLN A 1 401 ? 4.564 15.505 24.342 1.00 64.81 401 GLN A O 1
ATOM 2965 N N . SER A 1 402 ? 5.878 13.771 23.855 1.00 73.81 402 SER A N 1
ATOM 2966 C CA . SER A 1 402 ? 7.066 14.373 24.487 1.00 73.81 402 SER A CA 1
ATOM 2967 C C . SER A 1 402 ? 8.344 14.081 23.713 1.00 73.81 402 SER A C 1
ATOM 2969 O O . SER A 1 402 ? 8.494 12.985 23.177 1.00 73.81 402 SER A O 1
ATOM 2971 N N . ASP A 1 403 ? 9.285 15.028 23.702 1.00 79.56 403 ASP A N 1
ATOM 2972 C CA . ASP A 1 403 ? 10.561 14.899 22.980 1.00 79.56 403 ASP A CA 1
ATOM 2973 C C . ASP A 1 403 ? 11.370 13.679 23.434 1.00 79.56 403 ASP A C 1
ATOM 2975 O O . ASP A 1 403 ? 11.956 12.970 22.617 1.00 79.56 403 ASP A O 1
ATOM 2979 N N . GLU A 1 404 ? 11.344 13.377 24.733 1.00 80.31 404 GLU A N 1
ATOM 2980 C CA . GLU A 1 404 ? 11.982 12.182 25.288 1.00 80.31 404 GLU A CA 1
ATOM 2981 C C . GLU A 1 404 ? 11.317 10.894 24.779 1.00 80.31 404 GLU A C 1
ATOM 2983 O O . GLU A 1 404 ? 12.002 9.953 24.374 1.00 80.31 404 GLU A O 1
ATOM 2988 N N . ALA A 1 405 ? 9.979 10.859 24.719 1.00 80.06 405 ALA A N 1
ATOM 2989 C CA . ALA A 1 405 ? 9.264 9.722 24.150 1.00 80.06 405 ALA A CA 1
ATOM 2990 C C . ALA A 1 405 ? 9.550 9.593 22.648 1.00 80.06 405 ALA A C 1
ATOM 2992 O O . ALA A 1 405 ? 9.812 8.488 22.179 1.00 80.06 405 ALA A O 1
ATOM 2993 N N . VAL A 1 406 ? 9.565 10.704 21.905 1.00 83.75 406 VAL A N 1
ATOM 2994 C CA . VAL A 1 406 ? 9.937 10.731 20.483 1.00 83.75 406 VAL A CA 1
ATOM 2995 C C . VAL A 1 406 ? 11.331 10.129 20.300 1.00 83.75 406 VAL A C 1
ATOM 2997 O O . VAL A 1 406 ? 11.500 9.242 19.467 1.00 83.75 406 VAL A O 1
ATOM 3000 N N . ALA A 1 407 ? 12.322 10.570 21.080 1.00 85.75 407 ALA A N 1
ATOM 3001 C CA . ALA A 1 407 ? 13.696 10.083 20.990 1.00 85.75 407 ALA A CA 1
ATOM 3002 C C . ALA A 1 407 ? 13.791 8.578 21.281 1.00 85.75 407 ALA A C 1
ATOM 3004 O O . ALA A 1 407 ? 14.399 7.835 20.505 1.00 85.75 407 ALA A O 1
ATOM 3005 N N . TYR A 1 408 ? 13.126 8.111 22.343 1.00 86.38 408 TYR A N 1
ATOM 3006 C CA . TYR A 1 408 ? 13.051 6.689 22.661 1.00 86.38 408 TYR A CA 1
ATOM 3007 C C . TYR A 1 408 ? 12.408 5.887 21.525 1.00 86.38 408 TYR A C 1
ATOM 3009 O O . TYR A 1 408 ? 13.017 4.944 21.025 1.00 86.38 408 TYR A O 1
ATOM 3017 N N . HIS A 1 409 ? 11.221 6.272 21.056 1.00 88.31 409 HIS A N 1
ATOM 3018 C CA . HIS A 1 409 ? 10.521 5.546 19.996 1.00 88.31 409 HIS A CA 1
ATOM 3019 C C . HIS A 1 409 ? 11.310 5.526 18.679 1.00 88.31 409 HIS A C 1
ATOM 3021 O O . HIS A 1 409 ? 11.371 4.483 18.030 1.00 88.31 409 HIS A O 1
ATOM 3027 N N . LYS A 1 410 ? 11.991 6.626 18.330 1.00 90.31 410 LYS A N 1
ATOM 3028 C CA . LYS A 1 410 ? 12.913 6.691 17.187 1.00 90.31 410 LYS A CA 1
ATOM 3029 C C . LYS A 1 410 ? 14.074 5.710 17.324 1.00 90.31 410 LYS A C 1
ATOM 3031 O O . LYS A 1 410 ? 14.385 5.024 16.360 1.00 90.31 410 LYS A O 1
ATOM 3036 N N . SER A 1 411 ? 14.676 5.601 18.512 1.00 90.06 411 SER A N 1
ATOM 3037 C CA . SER A 1 411 ? 15.794 4.673 18.764 1.00 90.06 411 SER A CA 1
ATOM 3038 C C . SER A 1 411 ? 15.441 3.198 18.547 1.00 90.06 411 SER A C 1
ATOM 3040 O O . SER A 1 411 ? 16.328 2.392 18.288 1.00 90.06 411 SER A O 1
ATOM 3042 N N . GLN A 1 412 ? 14.157 2.849 18.662 1.00 89.75 412 GLN A N 1
ATOM 3043 C CA . GLN A 1 412 ? 13.658 1.481 18.510 1.00 89.75 412 GLN A CA 1
ATOM 3044 C C . GLN A 1 412 ? 13.129 1.202 17.091 1.00 89.75 412 GLN A C 1
ATOM 3046 O O . GLN A 1 412 ? 12.814 0.062 16.765 1.00 89.75 412 GLN A O 1
ATOM 3051 N N . GLY A 1 413 ? 12.984 2.235 16.257 1.00 89.12 413 GLY A N 1
ATOM 3052 C CA . GLY A 1 413 ? 12.478 2.130 14.893 1.00 89.12 413 GLY A CA 1
ATOM 3053 C C . GLY A 1 413 ? 13.597 2.050 13.856 1.00 89.12 413 GLY A C 1
ATOM 3054 O O . GLY A 1 413 ? 14.654 2.672 13.987 1.00 89.12 413 GLY A O 1
ATOM 3055 N N . MET A 1 414 ? 13.344 1.315 12.776 1.00 91.38 414 MET A N 1
ATOM 3056 C CA . MET A 1 414 ? 14.215 1.250 11.605 1.00 91.38 414 MET A CA 1
ATOM 3057 C C . MET A 1 414 ? 14.570 2.656 11.109 1.00 91.38 414 MET A C 1
ATOM 3059 O O . MET A 1 414 ? 13.705 3.508 10.913 1.00 91.38 414 MET A O 1
ATOM 3063 N N . GLY A 1 415 ? 15.866 2.892 10.895 1.00 92.06 415 GLY A N 1
ATOM 3064 C CA . GLY A 1 415 ? 16.366 4.180 10.415 1.00 92.06 415 GLY A CA 1
ATOM 3065 C C . GLY A 1 415 ? 16.310 5.312 11.445 1.00 92.06 415 GLY A C 1
ATOM 3066 O O . GLY A 1 415 ? 16.488 6.464 11.060 1.00 92.06 415 GLY A O 1
ATOM 3067 N N . GLY A 1 416 ? 16.067 5.026 12.730 1.00 92.44 416 GLY A N 1
ATOM 3068 C CA . GLY A 1 416 ? 16.080 6.053 13.773 1.00 92.44 416 GLY A CA 1
ATOM 3069 C C . GLY A 1 416 ? 14.917 7.046 13.670 1.00 92.44 416 GLY A C 1
ATOM 3070 O O . GLY A 1 416 ? 15.063 8.207 14.061 1.00 92.44 416 GLY A O 1
ATOM 3071 N N . ARG A 1 417 ? 13.778 6.631 13.098 1.00 93.06 417 ARG A N 1
ATOM 3072 C CA . ARG A 1 417 ? 12.604 7.486 12.866 1.00 93.06 417 ARG A CA 1
ATOM 3073 C C . ARG A 1 417 ? 11.306 6.858 13.378 1.00 93.06 417 ARG A C 1
ATOM 3075 O O . ARG A 1 417 ? 11.241 5.664 13.654 1.00 93.06 417 ARG A O 1
ATOM 3082 N N . LEU A 1 418 ? 10.277 7.694 13.510 1.00 92.25 418 LEU A N 1
ATOM 3083 C CA . LEU A 1 418 ? 8.913 7.247 13.789 1.00 92.25 418 LEU A CA 1
ATOM 3084 C C . LEU A 1 418 ? 8.278 6.654 12.526 1.00 92.25 418 LEU A C 1
ATOM 3086 O O . LEU A 1 418 ? 8.766 6.864 11.413 1.00 92.25 418 LEU A O 1
ATOM 3090 N N . THR A 1 419 ? 7.184 5.918 12.715 1.00 94.25 419 THR A N 1
ATOM 3091 C CA . THR A 1 419 ? 6.369 5.407 11.611 1.00 94.25 419 THR A CA 1
ATOM 3092 C C . THR A 1 419 ? 5.712 6.574 10.881 1.00 94.25 419 THR A C 1
ATOM 3094 O O . THR A 1 419 ? 5.043 7.404 11.491 1.00 94.25 419 THR A O 1
ATOM 3097 N N . GLU A 1 420 ? 5.880 6.621 9.569 1.00 94.00 420 GLU A N 1
ATOM 3098 C CA . GLU A 1 420 ? 5.252 7.607 8.702 1.00 94.00 420 GLU A CA 1
ATOM 3099 C C . GLU A 1 420 ? 3.994 7.007 8.071 1.00 94.00 420 GLU A C 1
ATOM 3101 O O . GLU A 1 420 ? 3.853 5.790 7.924 1.00 94.00 420 GLU A O 1
ATOM 3106 N N . VAL A 1 421 ? 3.052 7.855 7.658 1.00 95.06 421 VAL A N 1
ATOM 3107 C CA . VAL A 1 421 ? 1.818 7.373 7.013 1.00 95.06 421 VAL A CA 1
ATOM 3108 C C . VAL A 1 421 ? 2.119 6.626 5.706 1.00 95.06 421 VAL A C 1
ATOM 3110 O O . VAL A 1 421 ? 1.408 5.682 5.353 1.00 95.06 421 VAL A O 1
ATOM 3113 N N . GLN A 1 422 ? 3.222 6.990 5.044 1.00 95.12 422 GLN A N 1
ATOM 3114 C CA . GLN A 1 422 ? 3.757 6.357 3.841 1.00 95.12 422 GLN A CA 1
ATOM 3115 C C . GLN A 1 422 ? 4.296 4.941 4.088 1.00 95.12 422 GLN A C 1
ATOM 3117 O O . GLN A 1 422 ? 4.412 4.184 3.130 1.00 95.12 422 GLN A O 1
ATOM 3122 N N . ASP A 1 423 ? 4.561 4.542 5.334 1.00 95.44 423 ASP A N 1
ATOM 3123 C CA . ASP A 1 423 ? 4.943 3.160 5.651 1.00 95.44 423 ASP A CA 1
ATOM 3124 C C . ASP A 1 423 ? 3.723 2.229 5.725 1.00 95.44 423 ASP A C 1
ATOM 3126 O O . ASP A 1 423 ? 3.831 1.024 5.506 1.00 95.44 423 ASP A O 1
ATOM 3130 N N . ILE A 1 424 ? 2.544 2.781 6.038 1.00 97.75 424 ILE A N 1
ATOM 3131 C CA . ILE A 1 424 ? 1.336 2.004 6.351 1.00 97.75 424 ILE A CA 1
ATOM 3132 C C . ILE A 1 424 ? 0.349 1.982 5.187 1.00 97.75 424 ILE A C 1
ATOM 3134 O O . ILE A 1 424 ? -0.202 0.929 4.855 1.00 97.75 424 ILE A O 1
ATOM 3138 N N . ALA A 1 425 ? 0.109 3.124 4.543 1.00 97.88 425 ALA A N 1
ATOM 3139 C CA . ALA A 1 425 ? -0.879 3.216 3.473 1.00 97.88 425 ALA A CA 1
ATOM 3140 C C . ALA A 1 425 ? -0.596 2.279 2.274 1.00 97.88 425 ALA A C 1
ATOM 3142 O O . ALA A 1 425 ? -1.551 1.681 1.767 1.00 97.88 425 ALA A O 1
ATOM 3143 N N . PRO A 1 426 ? 0.667 2.039 1.851 1.00 97.44 426 PRO A N 1
ATOM 3144 C CA . PRO A 1 426 ? 0.966 1.036 0.828 1.00 97.44 426 PRO A CA 1
ATOM 3145 C C . PRO A 1 426 ? 0.578 -0.391 1.226 1.00 97.44 426 PRO A C 1
ATOM 3147 O O . PRO A 1 426 ? 0.182 -1.165 0.358 1.00 97.44 426 PRO A O 1
ATOM 3150 N N . ILE A 1 427 ? 0.644 -0.738 2.516 1.00 98.38 427 ILE A N 1
ATOM 3151 C CA . ILE A 1 427 ? 0.244 -2.061 3.021 1.00 98.38 427 ILE A CA 1
ATOM 3152 C C . ILE A 1 427 ? -1.277 -2.201 2.962 1.00 98.38 427 ILE A C 1
ATOM 3154 O O . ILE A 1 427 ? -1.782 -3.230 2.518 1.00 98.38 427 ILE A O 1
ATOM 3158 N N . VAL A 1 428 ? -2.020 -1.152 3.334 1.00 98.56 428 VAL A N 1
ATOM 3159 C CA . VAL A 1 428 ? -3.483 -1.118 3.165 1.00 98.56 428 VAL A CA 1
ATOM 3160 C C . VAL A 1 428 ? -3.853 -1.298 1.695 1.00 98.56 428 VAL A C 1
ATOM 3162 O O . VAL A 1 428 ? -4.681 -2.149 1.379 1.00 98.56 428 VAL A O 1
ATOM 3165 N N . LYS A 1 429 ? -3.206 -0.550 0.790 1.00 97.75 429 LYS A N 1
ATOM 3166 C CA . LYS A 1 429 ? -3.396 -0.705 -0.658 1.00 97.75 429 LYS A CA 1
ATOM 3167 C C . LYS A 1 429 ? -3.127 -2.143 -1.095 1.00 97.75 429 LYS A C 1
ATOM 3169 O O . LYS A 1 429 ? -3.993 -2.733 -1.725 1.00 97.75 429 LYS A O 1
ATOM 3174 N N . PHE A 1 430 ? -1.985 -2.717 -0.714 1.00 97.81 430 PHE A N 1
ATOM 3175 C CA . PHE A 1 430 ? -1.634 -4.098 -1.045 1.00 97.81 430 PHE A CA 1
ATOM 3176 C C . PHE A 1 430 ? -2.713 -5.086 -0.589 1.00 97.81 430 PHE A C 1
ATOM 3178 O O . PHE A 1 430 ? -3.141 -5.919 -1.380 1.00 97.81 430 PHE A O 1
ATOM 3185 N N . LEU A 1 431 ? -3.220 -4.974 0.644 1.00 98.06 431 LEU A N 1
ATOM 3186 C CA . LEU A 1 431 ? -4.308 -5.831 1.131 1.00 98.06 431 LEU A CA 1
ATOM 3187 C C . LEU A 1 431 ? -5.608 -5.664 0.337 1.00 98.06 431 LEU A C 1
ATOM 3189 O O . LEU A 1 431 ? -6.355 -6.631 0.174 1.00 98.06 431 LEU A O 1
ATOM 3193 N N . CYS A 1 432 ? -5.884 -4.458 -0.157 1.00 97.12 432 CYS A N 1
ATOM 3194 C CA . CYS A 1 432 ? -7.050 -4.196 -0.989 1.00 97.12 432 CYS A CA 1
ATOM 3195 C C . CYS A 1 432 ? -6.926 -4.787 -2.401 1.00 97.12 432 CYS A C 1
ATOM 3197 O O . CYS A 1 432 ? -7.949 -5.147 -2.982 1.00 97.12 432 CYS A O 1
ATOM 3199 N N . THR A 1 433 ? -5.706 -4.904 -2.930 1.00 94.38 433 THR A N 1
ATOM 3200 C CA . THR A 1 433 ? -5.438 -5.277 -4.325 1.00 94.38 433 THR A CA 1
ATOM 3201 C C . THR A 1 433 ? -4.951 -6.724 -4.451 1.00 94.38 433 THR A C 1
ATOM 3203 O O . THR A 1 433 ? -5.700 -7.613 -4.853 1.00 94.38 433 THR A O 1
ATOM 3206 N N . GLU A 1 434 ? -3.708 -6.987 -4.061 1.00 92.50 434 GLU A N 1
ATOM 3207 C CA . GLU A 1 434 ? -2.989 -8.248 -4.281 1.00 92.50 434 GLU A CA 1
ATOM 3208 C C . GLU A 1 434 ? -3.067 -9.192 -3.067 1.00 92.50 434 GLU A C 1
ATOM 3210 O O . GLU A 1 434 ? -2.992 -10.413 -3.194 1.00 92.50 434 GLU A O 1
ATOM 3215 N N . GLY A 1 435 ? -3.288 -8.646 -1.871 1.00 93.00 435 GLY A N 1
ATOM 3216 C CA . GLY A 1 435 ? -3.226 -9.342 -0.586 1.00 93.00 435 GLY A CA 1
ATOM 3217 C C . GLY A 1 435 ? -4.445 -10.198 -0.241 1.00 93.00 435 GLY A C 1
ATOM 3218 O O . GLY A 1 435 ? -4.655 -10.510 0.928 1.00 93.00 435 GLY A O 1
ATOM 3219 N N . ARG A 1 436 ? -5.249 -10.611 -1.229 1.00 86.88 436 ARG A N 1
ATOM 3220 C CA . ARG A 1 436 ? -6.491 -11.389 -1.037 1.00 86.88 436 ARG A CA 1
ATOM 3221 C C . ARG A 1 436 ? -6.308 -12.645 -0.175 1.00 86.88 436 ARG A C 1
ATOM 3223 O O . ARG A 1 436 ? -7.248 -13.049 0.504 1.00 86.88 436 ARG A O 1
ATOM 3230 N N . TRP A 1 437 ? -5.147 -13.295 -0.253 1.00 93.69 437 TRP A N 1
ATOM 3231 C CA . TRP A 1 437 ? -4.878 -14.544 0.469 1.00 93.69 437 TRP A CA 1
ATOM 3232 C C . TRP A 1 437 ? -4.565 -14.337 1.960 1.00 93.69 437 TRP A C 1
ATOM 3234 O O . TRP A 1 437 ? -4.522 -15.294 2.727 1.00 93.69 437 TRP A O 1
ATOM 3244 N N . ILE A 1 438 ? -4.369 -13.088 2.385 1.00 98.00 438 ILE A N 1
ATOM 3245 C CA . ILE A 1 438 ? -4.141 -12.721 3.780 1.00 98.00 438 ILE A CA 1
ATOM 3246 C C . ILE A 1 438 ? -5.506 -12.411 4.397 1.00 98.00 438 ILE A C 1
ATOM 3248 O O . ILE A 1 438 ? -6.188 -11.480 3.974 1.00 98.00 438 ILE A O 1
ATOM 3252 N N . THR A 1 439 ? -5.932 -13.194 5.385 1.00 98.31 439 THR A N 1
ATOM 3253 C CA . THR A 1 439 ? -7.170 -12.949 6.139 1.00 98.31 439 THR A CA 1
ATOM 3254 C C . THR A 1 439 ? -7.032 -13.450 7.576 1.00 98.31 439 THR A C 1
ATOM 3256 O O . THR A 1 439 ? -6.300 -14.407 7.847 1.00 98.31 439 THR A O 1
ATOM 3259 N N . GLY A 1 440 ? -7.713 -12.792 8.512 1.00 98.12 440 GLY A N 1
ATOM 3260 C CA . GLY A 1 440 ? -7.657 -13.071 9.947 1.00 98.12 440 GLY A CA 1
ATOM 3261 C C . GLY A 1 440 ? -6.337 -12.680 10.615 1.00 98.12 440 GLY A C 1
ATOM 3262 O O . GLY A 1 440 ? -6.079 -13.133 11.729 1.00 98.12 440 GLY A O 1
ATOM 3263 N N . GLN A 1 441 ? -5.493 -11.882 9.950 1.00 98.00 441 GLN A N 1
ATOM 3264 C CA . GLN A 1 441 ? -4.158 -11.535 10.442 1.00 98.00 441 GLN A CA 1
ATOM 3265 C C . GLN A 1 441 ? -4.125 -10.159 11.106 1.00 98.00 441 GLN A C 1
ATOM 3267 O O . GLN A 1 441 ? -4.855 -9.252 10.705 1.00 98.00 441 GLN A O 1
ATOM 3272 N N . THR A 1 442 ? -3.209 -9.996 12.062 1.00 98.06 442 THR A N 1
ATOM 3273 C CA . THR A 1 442 ? -2.718 -8.681 12.492 1.00 98.06 442 THR A CA 1
ATOM 3274 C C . THR A 1 442 ? -1.304 -8.507 11.961 1.00 98.06 442 THR A C 1
ATOM 3276 O O . THR A 1 442 ? -0.402 -9.231 12.369 1.00 98.06 442 THR A O 1
ATOM 3279 N N . LEU A 1 443 ? -1.103 -7.553 11.056 1.00 97.44 443 LEU A N 1
ATOM 3280 C CA . LEU A 1 443 ? 0.206 -7.278 10.468 1.00 97.44 443 LEU A CA 1
ATOM 3281 C C . LEU A 1 443 ? 0.929 -6.185 11.260 1.00 97.44 443 LEU A C 1
ATOM 3283 O O . LEU A 1 443 ? 0.497 -5.031 11.261 1.00 97.44 443 LEU A O 1
ATOM 3287 N N . PHE A 1 444 ? 2.039 -6.534 11.908 1.00 97.00 444 PHE A N 1
ATOM 3288 C CA . PHE A 1 444 ? 2.884 -5.599 12.658 1.00 97.00 444 PHE A CA 1
ATOM 3289 C C . PHE A 1 444 ? 3.828 -4.834 11.721 1.00 97.00 444 PHE A C 1
ATOM 3291 O O . PHE A 1 444 ? 4.973 -5.212 11.494 1.00 97.00 444 PHE A O 1
ATOM 3298 N N . ALA A 1 445 ? 3.321 -3.739 11.156 1.00 95.25 445 ALA A N 1
ATOM 3299 C CA . ALA A 1 445 ? 4.053 -2.847 10.262 1.00 95.25 445 ALA A CA 1
ATOM 3300 C C . ALA A 1 445 ? 4.676 -1.691 11.054 1.00 95.25 445 ALA A C 1
ATOM 3302 O O . ALA A 1 445 ? 4.136 -0.589 11.102 1.00 95.25 445 ALA A O 1
ATOM 3303 N N . ASN A 1 446 ? 5.778 -1.960 11.750 1.00 94.19 446 ASN A N 1
ATOM 3304 C CA . ASN A 1 446 ? 6.249 -1.076 12.821 1.00 94.19 446 ASN A CA 1
ATOM 3305 C C . ASN A 1 446 ? 7.748 -0.770 12.802 1.00 94.19 446 ASN A C 1
ATOM 3307 O O . ASN A 1 446 ? 8.288 -0.297 13.799 1.00 94.19 446 ASN A O 1
ATOM 3311 N N . GLY A 1 447 ? 8.427 -1.063 11.691 1.00 92.88 447 GLY A N 1
ATOM 3312 C CA . GLY A 1 447 ? 9.854 -0.785 11.537 1.00 92.88 447 GLY A CA 1
ATOM 3313 C C . GLY A 1 447 ? 10.742 -1.517 12.549 1.00 92.88 447 GLY A C 1
ATOM 3314 O O . GLY A 1 447 ? 11.803 -1.005 12.876 1.00 92.88 447 GLY A O 1
ATOM 3315 N N . GLY A 1 448 ? 10.320 -2.673 13.071 1.00 91.19 448 GLY A N 1
ATOM 3316 C CA . GLY A 1 448 ? 11.081 -3.432 14.070 1.00 91.19 448 GLY A CA 1
ATOM 3317 C C . GLY A 1 448 ? 10.855 -2.988 15.517 1.00 91.19 448 GLY A C 1
ATOM 3318 O O . GLY A 1 448 ? 11.536 -3.489 16.404 1.00 91.19 448 GLY A O 1
ATOM 3319 N N . TYR A 1 449 ? 9.887 -2.098 15.766 1.00 91.81 449 TYR A N 1
ATOM 3320 C CA . TYR A 1 449 ? 9.581 -1.590 17.106 1.00 91.81 449 TYR A CA 1
ATOM 3321 C C . TYR A 1 449 ? 9.172 -2.699 18.094 1.00 91.81 449 TYR A C 1
ATOM 3323 O O . TYR A 1 449 ? 9.545 -2.663 19.264 1.00 91.81 449 TYR A O 1
ATOM 3331 N N . THR A 1 450 ? 8.405 -3.689 17.630 1.00 91.81 450 THR A N 1
ATOM 3332 C CA . THR A 1 450 ? 8.036 -4.903 18.380 1.00 91.81 450 THR A CA 1
ATOM 3333 C C . THR A 1 450 ? 7.927 -6.102 17.439 1.00 91.81 450 THR A C 1
ATOM 3335 O O . THR A 1 450 ? 7.760 -5.924 16.231 1.00 91.81 450 THR A O 1
ATOM 3338 N N . THR A 1 451 ? 7.981 -7.323 17.980 1.00 85.56 451 THR A N 1
ATOM 3339 C CA . THR A 1 451 ? 7.820 -8.576 17.224 1.00 85.56 451 THR A CA 1
ATOM 3340 C C . THR A 1 451 ? 6.609 -9.369 17.727 1.00 85.56 451 THR A C 1
ATOM 3342 O O . THR A 1 451 ? 6.435 -9.524 18.937 1.00 85.56 451 THR A O 1
ATOM 3345 N N . ARG A 1 452 ? 5.756 -9.862 16.816 1.00 84.19 452 ARG A N 1
ATOM 3346 C CA . ARG A 1 452 ? 4.701 -10.847 17.110 1.00 84.19 452 ARG A CA 1
ATOM 3347 C C . ARG A 1 452 ? 4.204 -11.555 15.858 1.00 84.19 452 ARG A C 1
ATOM 3349 O O . ARG A 1 452 ? 4.206 -10.902 14.790 1.00 84.19 452 ARG A O 1
#

Secondary structure (DSSP, 8-state):
-HHHHHHHHHHHHHHHHHHTHHHHHHTHHHHHHHHHHHHHHHHHHHHHHHHHTT--HHHHHHGGGTTS-HHHHHHHHHHHT--HHHHHHHHHHHHHHHHHHHHHHHHHTT--TT-HHHHHHHHHTTT-HHHHHHHHHH-HHHHHHHHHHHHHHHHHHHHHHTSHHHHHHHHHHHHHHHHHHHHHHHTSPPSS-----S-HHHHHHHHH-TTTT-EEEEETTTSHHHHHHHHHHHTTT-EEEEEESSGGGHHHHHHHHHHHHHH-TTS-EEEEE--TTSHHHHHHHHHHHHHHHS---EEEE---------GGG--HHHHHHHHIIIIIHHHHHHHHHHHHSPTT-EEEEE--GGGG---SS-HHHHHHHHHHHHHHHHHHHHTTTTT-EEEEE-------SSHHHHHHHHHHSGGG-PPPHHHHHHHHHHHHHTGGG--S-EE--STTS---

pLDDT: mean 88.92, std 13.41, range [37.84, 98.88]

Radius of gyration: 32.81 Å; chains: 1; bounding box: 86×44×90 Å